Protein AF-A0A7W9YHG8-F1 (afdb_monomer_lite)

Secondary structure (DSSP, 8-state):
----TT-HHHHHHHHHHHHHHHS---EEEE-----PPP--GGG--HHHHHHHHIIIIIHHHHHHHHHHHHHHHSSS--EEEEEEEEGGGTS--TT-HHHHHHHHHHHHHHHHHHHHTGGGTEEEEEEEE-------TT--PPP--SSHHHHHHHHTTSSS-----------------------------------------------------------THHHHHHHHHHHHHHHHHHHHHHHHHHHHHHHHHHHHGGGSPTTHHHHHHHHGGGGHHHHHHHHHHHHHTT-HHHHHHHHHHHHHHHHHHGGGGSPPPPPSS--SEEEEEEE--TT-TTHHHHHHHHHHTT-SEEEEES--GGGTT---S-SEEEEETTEEEEESS-EEEEEE---SSSS--EEEEEEEETTEEEEEEEEE----STTTHHHHHHHHHHHHHHHHT--SS-EEEEEE-SS-TT-GGGGGGTT-EEHHHHTT------BSTTS--B--EEEEEESSEEEEEEEEE-TT-SSEEEEEEEE-

pLDDT: mean 81.73, std 22.52, range [28.8, 98.69]

Organism: NCBI:txid1472723

Foldseek 3Di:
DAFDLLDLVSLVVVLVVCCVVPVADAEAELAWADQADFDAPVPQDPVSLSVRCSTLASSLVSNLVSNLVRLQPGVVHEHEYEYEAACCCVVNDHRRVSNNVSRVNSVVVQVVSQVVRPVRRYHGYYDHDYDPDPDPPDDDDDDPPPPVVVVVVVVVVPVDDDDDDDDDDDDDDDDDDDDDDDDDDDDDDDDDDDDDDDDDDDDDDDDDDDDDDDDDDDDPPPVVVVVVVVVVVVVLVVQLVVLLVVLLVLLCCLVCLCVDDPPVSQVCLFCNLVVLVVLVVSLVVNVVSPPPSSNVSSVSSNVSSCVQCVLLAFAFDAQPDDFQAKEKEEAQDAPQPCLLVQLLVVVVVPHQKYKYFQQHDPNQPRPSVQDDKDDFDGIIMGHVFDWPDKDFFDLPPPGGFKMWTWGQGPVGIAIEIEGAAWASDPPGVVRLLSSLLSSLVVQVPDPDQKYKYKYQSNGAPSGPSVCSNPQKDWLCSQSSHHRQFWAQLVDGSGNRITIIIHNWRWSDWHWARGPRHRTTMTMTGTHD

Sequence (528 aa):
MSVDVAGPEAVRCLFAQVKDAYGRCDVLFGNAGAMPEPAPVHEVGDAVWRQAVDVNLSGAFWCAREAFALMREQDPQGGRIIDNGSVAAQVPRPHAVAYTATKHAVTGLTKALGLDGRRYGIACGQIDIGYRGGHPAGRRHPRPRARLRRRARRRHRRADGRAAPGRQHPLRHPDGHRHALPRAGPTPHRAGRSHRPLSQALHPGPMDTTTGPAAPDAPARARARRRGRRRAAPRRRRVAAALGAAALAAAAVLLGHRAVPEPLGTYLDTGLPWSGAPIAVLGALAVAVRSPAATCTALAAALTWAGVFGPAYLPAAGASAPPDLRVASVNLRAGNPDACAALRQLAEGGADVIAAQEVTGSAAPCATGLGQWAGAGTVGVWSRFPVTSSTPVDVGMGWTRALRVQIATPRGPVVVYTAHLASFRPGATARRNASLERLARAATAERAARVVVLGDLNTAATDRRMGAFAGFTDAREAAGGGLGFTWPSAAPVVRLDHVLARGLEPVGAGVAAVPGSDHRAATAAFAL

InterPro domains:
  IPR002347 Short-chain dehydrogenase/reductase SDR [PF00106] (2-131)
  IPR002347 Short-chain dehydrogenase/reductase SDR [PR00080] (23-34)
  IPR002347 Short-chain dehydrogenase/reductase SDR [PR00080] (79-87)
  IPR002347 Short-chain dehydrogenase/reductase SDR [PR00080] (99-118)
  IPR002347 Short-chain dehydrogenase/reductase SDR [PR00081] (23-34)
  IPR002347 Short-chain dehydrogenase/reductase SDR [PR00081] (73-89)
  IPR002347 Short-chain dehydrogenase/reductase SDR [PR00081] (99-118)
  IPR005135 Endonuclease/exonuclease/phosphatase [PF03372] (328-519)
  IPR020904 Short-chain dehydrogenase/reductase, conserved site [PS00061] (86-114)
  IPR036291 NAD(P)-binding domain superfamily [SSF51735] (2-132)
  IPR036691 Endonuclease/exonuclease/phosphatase superfamily [G3DSA:3.60.10.10] (324-528)
  IPR036691 Endonuclease/exonuclease/phosphatase superfamily [SSF56219] (324-527)

Radius of gyration: 36.76 Å; chains: 1; bounding box: 102×94×102 Å

Structure (mmCIF, N/CA/C/O backbone):
data_AF-A0A7W9YHG8-F1
#
_entry.id   AF-A0A7W9YHG8-F1
#
loop_
_atom_site.group_PDB
_atom_site.id
_atom_site.type_symbol
_atom_site.label_atom_id
_atom_site.label_alt_id
_atom_site.label_comp_id
_atom_site.label_asym_id
_atom_site.label_entity_id
_atom_site.label_seq_id
_atom_site.pdbx_PDB_ins_code
_atom_site.Cartn_x
_atom_site.Cartn_y
_atom_site.Cartn_z
_atom_site.occupancy
_atom_site.B_iso_or_equiv
_atom_site.auth_seq_id
_atom_site.auth_comp_id
_atom_site.auth_asym_id
_atom_site.auth_atom_id
_atom_site.pdbx_PDB_model_num
ATOM 1 N N . MET A 1 1 ? -6.681 -3.615 20.705 1.00 61.16 1 MET A N 1
ATOM 2 C CA . MET A 1 1 ? -5.474 -3.642 21.559 1.00 61.16 1 MET A CA 1
ATOM 3 C C . MET A 1 1 ? -4.378 -4.354 20.775 1.00 61.16 1 MET A C 1
ATOM 5 O O . MET A 1 1 ? -4.657 -5.414 20.229 1.00 61.16 1 MET A O 1
ATOM 9 N N . SER A 1 2 ? -3.199 -3.750 20.620 1.00 75.00 2 SER A N 1
ATOM 10 C CA . SER A 1 2 ? -2.032 -4.372 19.970 1.00 75.00 2 SER A CA 1
ATOM 11 C C . SER A 1 2 ? -0.995 -4.663 21.050 1.00 75.00 2 SER A C 1
ATOM 13 O O . SER A 1 2 ? -0.783 -3.810 21.907 1.00 75.00 2 SER A O 1
ATOM 15 N N . VAL A 1 3 ? -0.375 -5.842 21.026 1.00 86.38 3 VAL A N 1
ATOM 16 C CA . VAL A 1 3 ? 0.606 -6.272 22.031 1.00 86.38 3 VAL A CA 1
ATOM 17 C C . VAL A 1 3 ? 1.817 -6.888 21.339 1.00 86.38 3 VAL A C 1
ATOM 19 O O . VAL A 1 3 ? 1.662 -7.620 20.359 1.00 86.38 3 VAL A O 1
ATOM 22 N N . ASP A 1 4 ? 3.013 -6.606 21.851 1.00 91.44 4 ASP A N 1
ATOM 23 C CA . ASP A 1 4 ? 4.189 -7.414 21.546 1.00 91.44 4 ASP A CA 1
ATOM 24 C C . ASP A 1 4 ? 4.276 -8.555 22.560 1.00 91.44 4 ASP A C 1
ATOM 26 O O . ASP A 1 4 ? 4.524 -8.337 23.747 1.00 91.44 4 ASP A O 1
ATOM 30 N N . VAL A 1 5 ? 4.047 -9.780 22.092 1.00 94.44 5 VAL A N 1
ATOM 31 C CA . VAL A 1 5 ? 4.094 -10.964 22.951 1.00 94.44 5 VAL A CA 1
ATOM 32 C C . VAL A 1 5 ? 5.516 -11.340 23.357 1.00 94.44 5 VAL A C 1
ATOM 34 O O . VAL A 1 5 ? 5.656 -12.164 24.245 1.00 94.44 5 VAL A O 1
ATOM 37 N N . ALA A 1 6 ? 6.561 -10.757 22.757 1.00 93.31 6 ALA A N 1
ATOM 38 C CA . ALA A 1 6 ? 7.937 -10.949 23.212 1.00 93.31 6 ALA A CA 1
ATOM 39 C C . ALA A 1 6 ? 8.221 -10.227 24.551 1.00 93.31 6 ALA A C 1
ATOM 41 O O . ALA A 1 6 ? 9.231 -10.501 25.197 1.00 93.31 6 ALA A O 1
ATOM 42 N N . GLY A 1 7 ? 7.330 -9.326 24.989 1.00 92.50 7 GLY A N 1
ATOM 43 C CA . GLY A 1 7 ? 7.441 -8.591 26.247 1.00 92.50 7 GLY A CA 1
ATOM 44 C C . GLY A 1 7 ? 6.465 -9.099 27.320 1.00 92.50 7 GLY A C 1
ATOM 45 O O . GLY A 1 7 ? 5.258 -8.889 27.180 1.00 92.50 7 GLY A O 1
ATOM 46 N N . PRO A 1 8 ? 6.929 -9.676 28.447 1.00 92.38 8 PRO A N 1
ATOM 47 C CA . PRO A 1 8 ? 6.034 -10.185 29.491 1.00 92.38 8 PRO A CA 1
ATOM 48 C C . PRO A 1 8 ? 5.174 -9.092 30.147 1.00 92.38 8 PRO A C 1
ATOM 50 O O . PRO A 1 8 ? 4.029 -9.361 30.505 1.00 92.38 8 PRO A O 1
ATOM 53 N N . GLU A 1 9 ? 5.688 -7.863 30.278 1.00 92.69 9 GLU A N 1
ATOM 54 C CA . GLU A 1 9 ? 4.908 -6.730 30.802 1.00 92.69 9 GLU A CA 1
ATOM 55 C C . GLU A 1 9 ? 3.790 -6.311 29.852 1.00 92.69 9 GLU A C 1
ATOM 57 O O . GLU A 1 9 ? 2.664 -6.078 30.282 1.00 92.69 9 GLU A O 1
ATOM 62 N N . ALA A 1 10 ? 4.068 -6.276 28.546 1.00 89.81 10 ALA A N 1
ATOM 63 C CA . ALA A 1 10 ? 3.064 -5.931 27.548 1.00 89.81 10 ALA A CA 1
ATOM 64 C C . ALA A 1 10 ? 1.907 -6.944 27.562 1.00 89.81 10 ALA A C 1
ATOM 66 O O . ALA A 1 10 ? 0.739 -6.558 27.484 1.00 89.81 10 ALA A O 1
ATOM 67 N N . VAL A 1 11 ? 2.222 -8.232 27.738 1.00 97.12 11 VAL A N 1
ATOM 68 C CA . VAL A 1 11 ? 1.220 -9.290 27.909 1.00 97.12 11 VAL A CA 1
ATOM 69 C C . VAL A 1 11 ? 0.418 -9.096 29.198 1.00 97.12 11 VAL A C 1
ATOM 71 O O . VAL A 1 11 ? -0.809 -9.149 29.146 1.00 97.12 11 VAL A O 1
ATOM 74 N N . ARG A 1 12 ? 1.063 -8.804 30.335 1.00 96.62 12 ARG A N 1
ATOM 75 C CA . ARG A 1 12 ? 0.350 -8.494 31.588 1.00 96.62 12 ARG A CA 1
ATOM 76 C C . ARG A 1 12 ? -0.623 -7.328 31.426 1.00 96.62 12 ARG A C 1
ATOM 78 O O . ARG A 1 12 ? -1.790 -7.455 31.790 1.00 96.62 12 ARG A O 1
ATOM 85 N N . CYS A 1 13 ? -0.175 -6.224 30.827 1.00 95.00 13 CYS A N 1
ATOM 86 C CA . CYS A 1 13 ? -1.026 -5.064 30.566 1.00 95.00 13 CYS A CA 1
ATOM 87 C C . CYS A 1 13 ? -2.212 -5.406 29.656 1.00 95.00 13 CYS A C 1
ATOM 89 O O . CYS A 1 13 ? -3.321 -4.943 29.914 1.00 95.00 13 CYS A O 1
ATOM 91 N N . LEU A 1 14 ? -2.015 -6.238 28.626 1.00 96.12 14 LEU A N 1
ATOM 92 C CA . LEU A 1 14 ? -3.112 -6.694 27.769 1.00 96.12 14 LEU A CA 1
ATOM 93 C C . LEU A 1 14 ? -4.173 -7.453 28.573 1.00 96.12 14 LEU A C 1
ATOM 95 O O . LEU A 1 14 ? -5.360 -7.184 28.420 1.00 96.12 14 LEU A O 1
ATOM 99 N N . PHE A 1 15 ? -3.771 -8.407 29.412 1.00 96.62 15 PHE A N 1
ATOM 100 C CA . PHE A 1 15 ? -4.732 -9.215 30.164 1.00 96.62 15 PHE A CA 1
ATOM 101 C C . PHE A 1 15 ? -5.406 -8.442 31.300 1.00 96.62 15 PHE A C 1
ATOM 103 O O . PHE A 1 15 ? -6.575 -8.703 31.581 1.00 96.62 15 PHE A O 1
ATOM 110 N N . ALA A 1 16 ? -4.735 -7.439 31.876 1.00 94.12 16 ALA A N 1
ATOM 111 C CA . ALA A 1 16 ? -5.384 -6.461 32.747 1.00 94.12 16 ALA A CA 1
ATOM 112 C C . ALA A 1 16 ? -6.499 -5.713 31.994 1.00 94.12 16 ALA A C 1
ATOM 114 O O . ALA A 1 16 ? -7.640 -5.716 32.437 1.00 94.12 16 ALA A O 1
ATOM 115 N N . GLN A 1 17 ? -6.218 -5.201 30.790 1.00 94.50 17 GLN A N 1
ATOM 116 C CA . GLN A 1 17 ? -7.232 -4.538 29.958 1.00 94.50 17 GLN A CA 1
ATOM 117 C C . GLN A 1 17 ? -8.380 -5.473 29.553 1.00 94.50 17 GLN A C 1
ATOM 119 O O . GLN A 1 17 ? -9.526 -5.039 29.490 1.00 94.50 17 GLN A O 1
ATOM 124 N N . VAL A 1 18 ? -8.099 -6.751 29.274 1.00 94.50 18 VAL A N 1
ATOM 125 C CA . VAL A 1 18 ? -9.139 -7.757 28.991 1.00 94.50 18 VAL A CA 1
ATOM 126 C C . VAL A 1 18 ? -10.031 -7.964 30.213 1.00 94.50 18 VAL A C 1
ATOM 128 O O . VAL A 1 18 ? -11.253 -7.995 30.072 1.00 94.50 18 VAL A O 1
ATOM 131 N N . LYS A 1 19 ? -9.441 -8.072 31.407 1.00 94.19 19 LYS A N 1
ATOM 132 C CA . LYS A 1 19 ? -10.189 -8.182 32.662 1.00 94.19 19 LYS A CA 1
ATOM 133 C C . LYS A 1 19 ? -11.045 -6.939 32.906 1.00 94.19 19 LYS A C 1
ATOM 135 O O . LYS A 1 19 ? -12.220 -7.088 33.211 1.00 94.19 19 LYS A O 1
ATOM 140 N N . ASP A 1 20 ? -10.499 -5.746 32.704 1.00 93.44 20 ASP A N 1
ATOM 141 C CA . ASP A 1 20 ? -11.225 -4.492 32.926 1.00 93.44 20 ASP A CA 1
ATOM 142 C C . ASP A 1 20 ? -12.369 -4.303 31.919 1.00 93.44 20 ASP A C 1
ATOM 144 O O . ASP A 1 20 ? -13.462 -3.878 32.283 1.00 93.44 20 ASP A O 1
ATOM 148 N N . ALA A 1 21 ? -12.138 -4.639 30.646 1.00 94.31 21 ALA A N 1
ATOM 149 C CA . ALA A 1 21 ? -13.115 -4.433 29.580 1.00 94.31 21 ALA A CA 1
ATOM 150 C C . ALA A 1 21 ? -14.209 -5.511 29.533 1.00 94.31 21 ALA A C 1
ATOM 152 O O . ALA A 1 21 ? -15.339 -5.216 29.145 1.00 94.31 21 ALA A O 1
ATOM 153 N N . TYR A 1 22 ? -13.875 -6.759 29.875 1.00 95.12 22 TYR A N 1
ATOM 154 C CA . TYR A 1 22 ? -14.759 -7.910 29.657 1.00 95.12 22 TYR A CA 1
ATOM 155 C C . TYR A 1 22 ? -15.031 -8.741 30.915 1.00 95.12 22 TYR A C 1
ATOM 157 O O . TYR A 1 22 ? -15.905 -9.604 30.891 1.00 95.12 22 TYR A O 1
ATOM 165 N N . GLY A 1 23 ? -14.278 -8.545 31.998 1.00 94.44 23 GLY A N 1
ATOM 166 C CA . GLY A 1 23 ? -14.410 -9.292 33.254 1.00 94.44 23 GLY A CA 1
ATOM 167 C C . GLY A 1 23 ? -13.934 -10.750 33.212 1.00 94.44 23 GLY A C 1
ATOM 168 O O . GLY A 1 23 ? -13.783 -11.364 34.266 1.00 94.44 23 GLY A O 1
ATOM 169 N N . ARG A 1 24 ? -13.688 -11.323 32.025 1.00 96.31 24 ARG A N 1
ATOM 170 C CA . ARG A 1 24 ? -13.388 -12.754 31.826 1.00 96.31 24 ARG A CA 1
ATOM 171 C C . ARG A 1 24 ? -12.553 -13.018 30.571 1.00 96.31 24 ARG A C 1
ATOM 173 O O . ARG A 1 24 ? -12.459 -12.170 29.685 1.00 96.31 24 ARG A O 1
ATOM 180 N N . CYS A 1 25 ? -12.004 -14.229 30.459 1.00 97.56 25 CYS A N 1
ATOM 181 C CA . CYS A 1 25 ? -11.350 -14.735 29.253 1.00 97.56 25 CYS A CA 1
ATOM 182 C C . CYS A 1 25 ? -11.795 -16.177 28.967 1.00 97.56 25 CYS A C 1
ATOM 184 O O . CYS A 1 25 ? -11.303 -17.120 29.573 1.00 97.56 25 CYS A O 1
ATOM 186 N N . ASP A 1 26 ? -12.706 -16.375 28.014 1.00 97.75 26 ASP A N 1
ATOM 187 C CA . ASP A 1 26 ? -13.216 -17.721 27.704 1.00 97.75 26 ASP A CA 1
ATOM 188 C C . ASP A 1 26 ? -12.293 -18.529 26.794 1.00 97.75 26 ASP A C 1
ATOM 190 O O . ASP A 1 26 ? -12.195 -19.755 26.911 1.00 97.75 26 ASP A O 1
ATOM 194 N N . VAL A 1 27 ? -11.620 -17.848 25.865 1.00 98.12 27 VAL A N 1
ATOM 195 C CA . VAL A 1 27 ? -10.760 -18.475 24.862 1.00 98.12 27 VAL A CA 1
ATOM 196 C C . VAL A 1 27 ? -9.505 -17.640 24.642 1.00 98.12 27 VAL A C 1
ATOM 198 O O . VAL A 1 27 ? -9.587 -16.461 24.304 1.00 98.12 27 VAL A O 1
ATOM 201 N N . LEU A 1 28 ? -8.345 -18.286 24.741 1.00 98.25 28 LEU A N 1
ATOM 202 C CA . LEU A 1 28 ? -7.074 -17.776 24.242 1.00 98.25 28 LEU A CA 1
ATOM 203 C C . LEU A 1 28 ? -6.669 -18.569 23.000 1.00 98.25 28 LEU A C 1
ATOM 205 O O . LEU A 1 28 ? -6.550 -19.791 23.051 1.00 98.25 28 LEU A O 1
ATOM 209 N N . PHE A 1 29 ? -6.370 -17.867 21.909 1.00 97.12 29 PHE A N 1
ATOM 210 C CA . PHE A 1 29 ? -5.672 -18.447 20.766 1.00 97.12 29 PHE A CA 1
ATOM 211 C C . PHE A 1 29 ? -4.238 -17.908 20.700 1.00 97.12 29 PHE A C 1
ATOM 213 O O . PHE A 1 29 ? -4.011 -16.771 20.281 1.00 97.12 29 PHE A O 1
ATOM 220 N N . GLY A 1 30 ? -3.269 -18.726 21.117 1.00 94.62 30 GLY A N 1
ATOM 221 C CA . GLY A 1 30 ? -1.832 -18.450 21.078 1.00 94.62 30 GLY A CA 1
ATOM 222 C C . GLY A 1 30 ? -1.294 -18.487 19.648 1.00 94.62 30 GLY A C 1
ATOM 223 O O . GLY A 1 30 ? -0.583 -19.412 19.262 1.00 94.62 30 GLY A O 1
ATOM 224 N N . ASN A 1 31 ? -1.691 -17.507 18.834 1.00 92.19 31 ASN A N 1
ATOM 225 C CA . ASN A 1 31 ? -1.428 -17.493 17.394 1.00 92.19 31 ASN A CA 1
ATOM 226 C C . ASN A 1 31 ? -0.047 -16.951 17.010 1.00 92.19 31 ASN A C 1
ATOM 228 O O . ASN A 1 31 ? 0.477 -17.321 15.956 1.00 92.19 31 ASN A O 1
ATOM 232 N N . ALA A 1 32 ? 0.505 -16.047 17.822 1.00 91.44 32 ALA A N 1
ATOM 233 C CA . ALA A 1 32 ? 1.735 -15.334 17.506 1.00 91.44 32 ALA A CA 1
ATOM 234 C C . ALA A 1 32 ? 2.883 -16.302 17.178 1.00 91.44 32 ALA A C 1
ATOM 236 O O . ALA A 1 32 ? 3.055 -17.343 17.813 1.00 91.44 32 ALA A O 1
ATOM 237 N N . GLY A 1 33 ? 3.657 -15.969 16.146 1.00 90.38 33 GLY A N 1
ATOM 238 C CA . GLY A 1 33 ? 4.785 -16.789 15.745 1.00 90.38 33 GLY A CA 1
ATOM 239 C C . GLY A 1 33 ? 5.704 -16.107 14.739 1.00 90.38 33 GLY A C 1
ATOM 240 O O . GLY A 1 33 ? 5.245 -15.435 13.819 1.00 90.38 33 GLY A O 1
ATOM 241 N N . ALA A 1 34 ? 7.002 -16.329 14.901 1.00 88.50 34 ALA A N 1
ATOM 242 C CA . ALA A 1 34 ? 8.064 -15.947 13.990 1.00 88.50 34 ALA A CA 1
ATOM 243 C C . ALA A 1 34 ? 8.604 -17.186 13.258 1.00 88.50 34 ALA A C 1
ATOM 245 O O . ALA A 1 34 ? 8.834 -18.242 13.855 1.00 88.50 34 ALA A O 1
ATOM 246 N N . MET A 1 35 ? 8.839 -17.046 11.953 1.00 87.38 35 MET A N 1
ATOM 247 C CA . MET A 1 35 ? 9.565 -18.022 11.141 1.00 87.38 35 MET A CA 1
ATOM 248 C C . MET A 1 35 ? 10.882 -17.375 10.697 1.00 87.38 35 MET A C 1
ATOM 250 O O . MET A 1 35 ? 10.868 -16.611 9.733 1.00 87.38 35 MET A O 1
ATOM 254 N N . PRO A 1 36 ? 11.997 -17.658 11.388 1.00 87.38 36 PRO A N 1
ATOM 255 C CA . PRO A 1 36 ? 13.321 -17.225 10.964 1.00 87.38 36 PRO A CA 1
ATOM 256 C C . PRO A 1 36 ? 13.675 -17.622 9.532 1.00 87.38 36 PRO A C 1
ATOM 258 O O . PRO A 1 36 ? 13.183 -18.638 9.024 1.00 87.38 36 PRO A O 1
ATOM 261 N N . GLU A 1 37 ? 14.584 -16.862 8.920 1.00 84.50 37 GLU A N 1
ATOM 262 C CA . GLU A 1 37 ? 15.196 -17.256 7.653 1.00 84.50 37 GLU A CA 1
ATOM 263 C C . GLU A 1 37 ? 15.895 -18.620 7.789 1.00 84.50 37 GLU A C 1
ATOM 265 O O . GLU A 1 37 ? 16.520 -18.895 8.820 1.00 84.50 37 GLU A O 1
ATOM 270 N N . PRO A 1 38 ? 15.780 -19.509 6.784 1.00 88.69 38 PRO A N 1
ATOM 271 C CA . PRO A 1 38 ? 16.443 -20.799 6.847 1.00 88.69 38 PRO A CA 1
ATOM 272 C C . PRO A 1 38 ? 17.968 -20.652 6.810 1.00 88.69 38 PRO A C 1
ATOM 274 O O . PRO A 1 38 ? 18.505 -20.125 5.840 1.00 88.69 38 PRO A O 1
ATOM 277 N N . ALA A 1 39 ? 18.662 -21.194 7.810 1.00 89.06 39 ALA A N 1
ATOM 278 C CA . ALA A 1 39 ? 20.123 -21.225 7.858 1.00 89.06 39 ALA A CA 1
ATOM 279 C C . ALA A 1 39 ? 20.653 -22.578 8.372 1.00 89.06 39 ALA A C 1
ATOM 281 O O . ALA A 1 39 ? 19.999 -23.231 9.198 1.00 89.06 39 ALA A O 1
ATOM 282 N N . PRO A 1 40 ? 21.821 -23.055 7.892 1.00 94.06 40 PRO A N 1
ATOM 283 C CA . PRO A 1 40 ? 22.568 -24.128 8.546 1.00 94.06 40 PRO A CA 1
ATOM 284 C C . PRO A 1 40 ? 22.755 -23.851 10.040 1.00 94.06 40 PRO A C 1
ATOM 286 O O . PRO A 1 40 ? 22.902 -22.706 10.448 1.00 94.06 40 PRO A O 1
ATOM 289 N N . VAL A 1 41 ? 22.790 -24.901 10.867 1.00 95.81 41 VAL A N 1
ATOM 290 C CA . VAL A 1 41 ? 22.810 -24.755 12.337 1.00 95.81 41 VAL A CA 1
ATOM 291 C C . VAL A 1 41 ? 23.942 -23.861 12.860 1.00 95.81 41 VAL A C 1
ATOM 293 O O . VAL A 1 41 ? 23.731 -23.136 13.822 1.00 95.81 41 VAL A O 1
ATOM 296 N N . HIS A 1 42 ? 25.110 -23.875 12.213 1.00 95.25 42 HIS A N 1
ATOM 297 C CA . HIS A 1 42 ? 26.286 -23.095 12.614 1.00 95.25 42 HIS A CA 1
ATOM 298 C C . HIS A 1 42 ? 26.273 -21.641 12.111 1.00 95.25 42 HIS A C 1
ATOM 300 O O . HIS A 1 42 ? 27.150 -20.869 12.478 1.00 95.25 42 HIS A O 1
ATOM 306 N N . GLU A 1 43 ? 25.293 -21.269 11.285 1.00 96.00 43 GLU A N 1
ATOM 307 C CA . GLU A 1 43 ? 25.106 -19.910 10.757 1.00 96.00 43 GLU A CA 1
ATOM 308 C C . GLU A 1 43 ? 23.915 -19.194 11.418 1.00 96.00 43 GLU A C 1
ATOM 310 O O . GLU A 1 43 ? 23.641 -18.029 11.131 1.00 96.00 43 GLU A O 1
ATOM 315 N N . VAL A 1 44 ? 23.183 -19.869 12.313 1.00 93.94 44 VAL A N 1
ATOM 316 C CA . VAL A 1 44 ? 22.072 -19.252 13.046 1.00 93.94 44 VAL A CA 1
ATOM 317 C C . VAL A 1 44 ? 22.634 -18.300 14.095 1.00 93.94 44 VAL A C 1
ATOM 319 O O . VAL A 1 44 ? 23.144 -18.733 15.124 1.00 93.94 44 VAL A O 1
ATOM 322 N N . GLY A 1 45 ? 22.508 -16.999 13.844 1.00 93.88 45 GLY A N 1
ATOM 323 C CA . GLY A 1 45 ? 22.915 -15.976 14.802 1.00 93.88 45 GLY A CA 1
ATOM 324 C C . GLY A 1 45 ? 22.047 -15.955 16.065 1.00 93.88 45 GLY A C 1
ATOM 325 O O . GLY A 1 45 ? 20.838 -16.203 16.019 1.00 93.88 45 GLY A O 1
ATOM 326 N N . ASP A 1 46 ? 22.651 -15.564 17.186 1.00 95.44 46 ASP A N 1
ATOM 327 C CA . ASP A 1 46 ? 22.001 -15.470 18.499 1.00 95.44 46 ASP A CA 1
ATOM 328 C C . ASP A 1 46 ? 20.697 -14.667 18.479 1.00 95.44 46 ASP A C 1
ATOM 330 O O . ASP A 1 46 ? 19.712 -15.063 19.098 1.00 95.44 46 ASP A O 1
ATOM 334 N N . ALA A 1 47 ? 20.674 -13.538 17.765 1.00 92.38 47 ALA A N 1
ATOM 335 C CA . ALA A 1 47 ? 19.496 -12.677 17.678 1.00 92.38 47 ALA A CA 1
ATOM 336 C C . ALA A 1 47 ? 18.317 -13.389 16.997 1.00 92.38 47 ALA A C 1
ATOM 338 O O . ALA A 1 47 ? 17.183 -13.292 17.458 1.00 92.38 47 ALA A O 1
ATOM 339 N N . VAL A 1 48 ? 18.598 -14.160 15.944 1.00 90.25 48 VAL A N 1
ATOM 340 C CA . VAL A 1 48 ? 17.597 -14.939 15.206 1.00 90.25 48 VAL A CA 1
ATOM 341 C C . VAL A 1 48 ? 17.041 -16.062 16.079 1.00 90.25 48 VAL A C 1
ATOM 343 O O . VAL A 1 48 ? 15.831 -16.301 16.105 1.00 90.25 48 VAL A O 1
ATOM 346 N N . TRP A 1 49 ? 17.918 -16.737 16.826 1.00 95.69 49 TRP A N 1
ATOM 347 C CA . TRP A 1 49 ? 17.514 -17.747 17.799 1.00 95.69 49 TRP A CA 1
ATOM 348 C C . TRP A 1 49 ? 16.622 -17.151 18.895 1.00 95.69 49 TRP A C 1
ATOM 350 O O . TRP A 1 49 ? 15.517 -17.649 19.114 1.00 95.69 49 TRP A O 1
ATOM 360 N N . ARG A 1 50 ? 17.073 -16.068 19.546 1.00 95.75 50 ARG A N 1
ATOM 361 C CA . ARG A 1 50 ? 16.335 -15.393 20.626 1.00 95.75 50 ARG A CA 1
ATOM 362 C C . ARG A 1 50 ? 14.975 -14.914 20.148 1.00 95.75 50 ARG A C 1
ATOM 364 O O . ARG A 1 50 ? 13.980 -15.289 20.747 1.00 95.75 50 ARG A O 1
ATOM 371 N N . GLN A 1 51 ? 14.903 -14.242 19.000 1.00 93.44 51 GLN A N 1
ATOM 372 C CA . GLN A 1 51 ? 13.629 -13.806 18.425 1.00 93.44 51 GLN A CA 1
ATOM 373 C C . GLN A 1 51 ? 12.649 -14.973 18.227 1.00 93.44 51 GLN A C 1
ATOM 375 O O . GLN A 1 51 ? 11.462 -14.851 18.534 1.00 93.44 51 GLN A O 1
ATOM 380 N N . ALA A 1 52 ? 13.124 -16.118 17.721 1.00 95.62 52 ALA A N 1
ATOM 381 C CA . ALA A 1 52 ? 12.276 -17.294 17.558 1.00 95.62 52 ALA A CA 1
ATOM 382 C C . ALA A 1 52 ? 11.758 -17.808 18.906 1.00 95.62 52 ALA A C 1
ATOM 384 O O . ALA A 1 52 ? 10.580 -18.141 19.007 1.00 95.62 52 ALA A O 1
ATOM 385 N N . VAL A 1 53 ? 12.620 -17.876 19.924 1.00 97.69 53 VAL A N 1
ATOM 386 C CA . VAL A 1 53 ? 12.258 -18.317 21.280 1.00 97.69 53 VAL A CA 1
ATOM 387 C C . VAL A 1 53 ? 11.273 -17.346 21.927 1.00 97.69 53 VAL A C 1
ATOM 389 O O . VAL A 1 53 ? 10.209 -17.776 22.372 1.00 97.69 53 VAL A O 1
ATOM 392 N N . ASP A 1 54 ? 11.585 -16.055 21.911 1.00 96.88 54 ASP A N 1
ATOM 393 C CA . ASP A 1 54 ? 10.811 -15.008 22.572 1.00 96.88 54 ASP A CA 1
ATOM 394 C C . ASP A 1 54 ? 9.398 -14.914 21.997 1.00 96.88 54 ASP A C 1
ATOM 396 O O . ASP A 1 54 ? 8.427 -14.856 22.749 1.00 96.88 54 ASP A O 1
ATOM 400 N N . VAL A 1 55 ? 9.252 -15.000 20.671 1.00 95.69 55 VAL A N 1
ATOM 401 C CA . VAL A 1 55 ? 7.935 -14.931 20.025 1.00 95.69 55 VAL A CA 1
ATOM 402 C C . VAL A 1 55 ? 7.194 -16.270 20.080 1.00 95.69 55 VAL A C 1
ATOM 404 O O . VAL A 1 55 ? 6.033 -16.308 20.483 1.00 95.69 55 VAL A O 1
ATOM 407 N N . ASN A 1 56 ? 7.817 -17.377 19.650 1.00 96.94 56 ASN A N 1
ATOM 408 C CA . ASN A 1 56 ? 7.095 -18.646 19.470 1.00 96.94 56 ASN A CA 1
ATOM 409 C C . ASN A 1 56 ? 6.816 -19.381 20.778 1.00 96.94 56 ASN A C 1
ATOM 411 O O . ASN A 1 56 ? 5.842 -20.130 20.835 1.00 96.94 56 ASN A O 1
ATOM 415 N N . LEU A 1 57 ? 7.705 -19.257 21.765 1.00 97.38 57 LEU A N 1
ATOM 416 C CA . LEU A 1 57 ? 7.651 -20.038 22.996 1.00 97.38 57 LEU A CA 1
ATOM 417 C C . LEU A 1 57 ? 7.333 -19.151 24.194 1.00 97.38 57 LEU A C 1
ATOM 419 O O . LEU A 1 57 ? 6.306 -19.360 24.837 1.00 97.38 57 LEU A O 1
ATOM 423 N N . SER A 1 58 ? 8.183 -18.163 24.481 1.00 98.06 58 SER A N 1
ATOM 424 C CA . SER A 1 58 ? 8.015 -17.314 25.661 1.00 98.06 58 SER A CA 1
ATOM 425 C C . SER A 1 58 ? 6.712 -16.516 25.581 1.00 98.06 58 SER A C 1
ATOM 427 O O . SER A 1 58 ? 5.932 -16.532 26.531 1.00 98.06 58 SER A O 1
ATOM 429 N N . GLY A 1 59 ? 6.404 -15.937 24.416 1.00 97.81 59 GLY A N 1
ATOM 430 C CA . GLY A 1 59 ? 5.142 -15.245 24.160 1.00 97.81 59 GLY A CA 1
ATOM 431 C C . GLY A 1 59 ? 3.910 -16.124 24.346 1.00 97.81 59 GLY A C 1
ATOM 432 O O . GLY A 1 59 ? 2.968 -15.728 25.033 1.00 97.81 59 GLY A O 1
ATOM 433 N N . ALA A 1 60 ? 3.933 -17.350 23.813 1.00 97.69 60 ALA A N 1
ATOM 434 C CA . ALA A 1 60 ? 2.856 -18.316 24.025 1.00 97.69 60 ALA A CA 1
ATOM 435 C C . ALA A 1 60 ? 2.681 -18.641 25.519 1.00 97.69 60 ALA A C 1
ATOM 437 O O . ALA A 1 60 ? 1.560 -18.624 26.028 1.00 97.69 60 ALA A O 1
ATOM 438 N N . PHE A 1 61 ? 3.786 -18.859 26.238 1.00 98.44 61 PHE A N 1
ATOM 439 C CA . PHE A 1 61 ? 3.770 -19.114 27.676 1.00 98.44 61 PHE A CA 1
ATOM 440 C C . PHE A 1 61 ? 3.206 -17.939 28.478 1.00 98.44 61 PHE A C 1
ATOM 442 O O . PHE A 1 61 ? 2.333 -18.153 29.317 1.00 98.44 61 PHE A O 1
ATOM 449 N N . TRP A 1 62 ? 3.662 -16.705 28.243 1.00 98.56 62 TRP A N 1
ATOM 450 C CA . TRP A 1 62 ? 3.176 -15.550 28.999 1.00 98.56 62 TRP A CA 1
ATOM 451 C C . TRP A 1 62 ? 1.692 -15.308 28.745 1.00 98.56 62 TRP A C 1
ATOM 453 O O . TRP A 1 62 ? 0.948 -15.116 29.703 1.00 98.56 62 TRP A O 1
ATOM 463 N N . CYS A 1 63 ? 1.231 -15.389 27.491 1.00 98.44 63 CYS A N 1
ATOM 464 C CA . CYS A 1 63 ? -0.195 -15.260 27.196 1.00 98.44 63 CYS A CA 1
ATOM 465 C C . CYS A 1 63 ? -1.008 -16.361 27.880 1.00 98.44 63 CYS A C 1
ATOM 467 O O . CYS A 1 63 ? -2.032 -16.070 28.496 1.00 98.44 63 CYS A O 1
ATOM 469 N N . ALA A 1 64 ? -0.546 -17.613 27.809 1.00 98.44 64 ALA A N 1
ATOM 470 C CA . ALA A 1 64 ? -1.211 -18.725 28.469 1.00 98.44 64 ALA A CA 1
ATOM 471 C C . ALA A 1 64 ? -1.254 -18.545 29.988 1.00 98.44 64 ALA A C 1
ATOM 473 O O . ALA A 1 64 ? -2.297 -18.787 30.580 1.00 98.44 64 ALA A O 1
ATOM 474 N N . ARG A 1 65 ? -0.169 -18.074 30.614 1.00 98.50 65 ARG A N 1
ATOM 475 C CA . ARG A 1 65 ? -0.105 -17.819 32.059 1.00 98.50 65 ARG A CA 1
ATOM 476 C C . ARG A 1 65 ? -1.169 -16.818 32.503 1.00 98.50 65 ARG A C 1
ATOM 478 O O . ARG A 1 65 ? -1.908 -17.108 33.440 1.00 98.50 65 ARG A O 1
ATOM 485 N N . GLU A 1 66 ? -1.256 -15.668 31.835 1.00 98.50 66 GLU A N 1
ATOM 486 C CA . GLU A 1 66 ? -2.221 -14.626 32.205 1.00 98.50 66 GLU A CA 1
ATOM 487 C C . GLU A 1 66 ? -3.668 -15.060 31.909 1.00 98.50 66 GLU A C 1
ATOM 489 O O . GLU A 1 66 ? -4.546 -14.906 32.758 1.00 98.50 66 GLU A O 1
ATOM 494 N N . ALA A 1 67 ? -3.919 -15.686 30.752 1.00 98.44 67 ALA A N 1
ATOM 495 C CA . ALA A 1 67 ? -5.239 -16.230 30.427 1.00 98.44 67 ALA A CA 1
ATOM 496 C C . ALA A 1 67 ? -5.682 -17.286 31.440 1.00 98.44 67 ALA A C 1
ATOM 498 O O . ALA A 1 67 ? -6.816 -17.262 31.906 1.00 98.44 67 ALA A O 1
ATOM 499 N N . PHE A 1 68 ? -4.783 -18.199 31.806 1.00 98.56 68 PHE A N 1
ATOM 500 C CA . PHE A 1 68 ? -5.060 -19.262 32.760 1.00 98.56 68 PHE A CA 1
ATOM 501 C C . PHE A 1 68 ? -5.384 -18.697 34.145 1.00 98.56 68 PHE A C 1
ATOM 503 O O . PHE A 1 68 ? -6.301 -19.192 34.798 1.00 98.56 68 PHE A O 1
ATOM 510 N N . ALA A 1 69 ? -4.674 -17.652 34.587 1.00 98.12 69 ALA A N 1
ATOM 511 C CA . ALA A 1 69 ? -4.971 -16.970 35.845 1.00 98.12 69 ALA A CA 1
ATOM 512 C C . ALA A 1 69 ? -6.400 -16.399 35.850 1.00 98.12 69 ALA A C 1
ATOM 514 O O . ALA A 1 69 ? -7.158 -16.687 36.776 1.00 98.12 69 ALA A O 1
ATOM 515 N N . LEU A 1 70 ? -6.803 -15.698 34.781 1.00 98.06 70 LEU A N 1
ATOM 516 C CA . LEU A 1 70 ? -8.174 -15.191 34.640 1.00 98.06 70 LEU A CA 1
ATOM 517 C C . LEU A 1 70 ? -9.207 -16.320 34.573 1.00 98.06 70 LEU A C 1
ATOM 519 O O . LEU A 1 70 ? -10.176 -16.301 35.322 1.00 98.06 70 LEU A O 1
ATOM 523 N N . MET A 1 71 ? -8.979 -17.329 33.730 1.00 98.56 71 MET A N 1
ATOM 524 C CA . MET A 1 71 ? -9.875 -18.480 33.556 1.00 98.56 71 MET A CA 1
ATOM 525 C C . MET A 1 71 ? -10.102 -19.259 34.857 1.00 98.56 71 MET A C 1
ATOM 527 O O . MET A 1 71 ? -11.176 -19.820 35.073 1.00 98.56 71 MET A O 1
ATOM 531 N N . ARG A 1 72 ? -9.087 -19.311 35.724 1.00 98.12 72 ARG A N 1
ATOM 532 C CA . ARG A 1 72 ? -9.165 -19.941 37.044 1.00 98.12 72 ARG A CA 1
ATOM 533 C C . ARG A 1 72 ? -9.997 -19.118 38.030 1.00 98.12 72 ARG A C 1
ATOM 535 O O . ARG A 1 72 ? -10.631 -19.701 38.902 1.00 98.12 72 ARG A O 1
ATOM 542 N N . GLU A 1 73 ? -9.945 -17.795 37.943 1.00 97.25 73 GLU A N 1
ATOM 543 C CA . GLU A 1 73 ? -10.557 -16.882 38.921 1.00 97.25 73 GLU A CA 1
ATOM 544 C C . GLU A 1 73 ? -11.958 -16.400 38.524 1.00 97.25 73 GLU A C 1
ATOM 546 O O . GLU A 1 73 ? -12.716 -15.974 39.390 1.00 97.25 73 GLU A O 1
ATOM 551 N N . GLN A 1 74 ? -12.306 -16.456 37.238 1.00 96.69 74 GLN A N 1
ATOM 552 C CA . GLN A 1 74 ? -13.603 -16.008 36.727 1.00 96.69 74 GLN A CA 1
ATOM 553 C C . GLN A 1 74 ? -14.772 -16.917 37.148 1.00 96.69 74 GLN A C 1
ATOM 555 O O . GLN A 1 74 ? -14.582 -18.092 37.462 1.00 96.69 74 GLN A O 1
ATOM 560 N N . ASP A 1 75 ? -15.993 -16.378 37.064 1.00 95.06 75 ASP A N 1
ATOM 561 C CA . ASP A 1 75 ? -17.251 -17.096 37.294 1.00 95.06 75 ASP A CA 1
ATOM 562 C C . ASP A 1 75 ? -18.138 -17.085 36.022 1.00 95.06 75 ASP A C 1
ATOM 564 O O . ASP A 1 75 ? -18.425 -16.016 35.468 1.00 95.06 75 ASP A O 1
ATOM 568 N N . PRO A 1 76 ? -18.551 -18.249 35.482 1.00 95.38 76 PRO A N 1
ATOM 569 C CA . PRO A 1 76 ? -18.099 -19.595 35.843 1.00 95.38 76 PRO A CA 1
ATOM 570 C C . PRO A 1 76 ? -16.618 -19.838 35.524 1.00 95.38 76 PRO A C 1
ATOM 572 O O . PRO A 1 76 ? -16.106 -19.369 34.500 1.00 95.38 76 PRO A O 1
ATOM 575 N N . GLN A 1 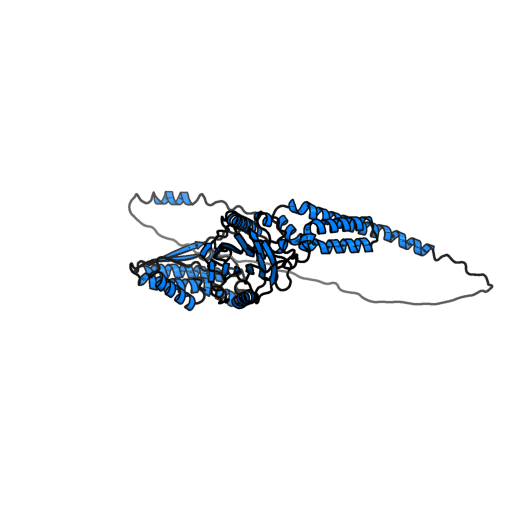77 ? -15.972 -20.637 36.378 1.00 98.00 77 GLN A N 1
ATOM 576 C CA . GLN A 1 77 ? -14.574 -21.049 36.241 1.00 98.00 77 GLN A CA 1
ATOM 577 C C . GLN A 1 77 ? -14.360 -21.913 34.986 1.00 98.00 77 GLN A C 1
ATOM 579 O O . GLN A 1 77 ? -15.127 -22.841 34.712 1.00 98.00 77 GLN A O 1
ATOM 584 N N . GLY A 1 78 ? -13.286 -21.634 34.242 1.00 98.00 78 GLY A N 1
ATOM 585 C CA . GLY A 1 78 ? -12.842 -22.425 33.094 1.00 98.00 78 GLY A CA 1
ATOM 586 C C . GLY A 1 78 ? -12.538 -21.613 31.838 1.00 98.00 78 GLY A C 1
ATOM 587 O O . GLY A 1 78 ? -12.712 -20.401 31.788 1.00 98.00 78 GLY A O 1
ATOM 588 N N . GLY A 1 79 ? -12.062 -22.307 30.800 1.00 98.19 79 GLY A N 1
ATOM 589 C CA . GLY A 1 79 ? -11.726 -21.687 29.516 1.00 98.19 79 GLY A CA 1
ATOM 590 C C . GLY A 1 79 ? -11.026 -22.627 28.536 1.00 98.19 79 GLY A C 1
ATOM 591 O O . GLY A 1 79 ? -10.844 -23.825 28.798 1.00 98.19 79 GLY A O 1
ATOM 592 N N . ARG A 1 80 ? -10.670 -22.115 27.357 1.00 98.62 80 ARG A N 1
ATOM 593 C CA . ARG A 1 80 ? -9.978 -22.869 26.302 1.00 98.62 80 ARG A CA 1
ATOM 594 C C . ARG A 1 80 ? -8.720 -22.139 25.858 1.00 98.62 80 ARG A C 1
ATOM 596 O O . ARG A 1 80 ? -8.786 -21.000 25.420 1.00 98.62 80 ARG A O 1
ATOM 603 N N . ILE A 1 81 ? -7.587 -22.824 25.910 1.00 98.69 81 ILE A N 1
ATOM 604 C CA . ILE A 1 81 ? -6.326 -22.354 25.340 1.00 98.69 81 ILE A CA 1
ATOM 605 C C . ILE A 1 81 ? -6.053 -23.179 24.086 1.00 98.69 81 ILE A C 1
ATOM 607 O O . ILE A 1 81 ? -6.114 -24.409 24.107 1.00 98.69 81 ILE A O 1
ATOM 611 N N . ILE A 1 82 ? -5.788 -22.504 22.977 1.00 98.38 82 ILE A N 1
ATOM 612 C CA . ILE A 1 82 ? -5.460 -23.134 21.705 1.00 98.38 82 ILE A CA 1
ATOM 613 C C . ILE A 1 82 ? -4.110 -22.588 21.253 1.00 98.38 82 ILE A C 1
ATOM 615 O O . ILE A 1 82 ? -3.999 -21.413 20.916 1.00 98.38 82 ILE A O 1
ATOM 619 N N . ASP A 1 83 ? -3.093 -23.439 21.217 1.00 97.25 83 ASP A N 1
ATOM 620 C CA . ASP A 1 83 ? -1.756 -23.066 20.769 1.00 97.25 83 ASP A CA 1
ATOM 621 C C . ASP A 1 83 ? -1.580 -23.310 19.269 1.00 97.25 83 ASP A C 1
ATOM 623 O O . ASP A 1 83 ? -2.009 -24.327 18.706 1.00 97.25 83 ASP A O 1
ATOM 627 N N . ASN A 1 84 ? -0.897 -22.377 18.610 1.00 93.56 84 ASN A N 1
ATOM 628 C CA . ASN A 1 84 ? -0.507 -22.515 17.217 1.00 93.56 84 ASN A CA 1
ATOM 629 C C . ASN A 1 84 ? 0.768 -23.367 17.086 1.00 93.56 84 ASN A C 1
ATOM 631 O O . ASN A 1 84 ? 1.902 -22.873 17.168 1.00 93.56 84 ASN A O 1
ATOM 635 N N . GLY A 1 85 ? 0.566 -24.663 16.865 1.00 91.56 85 GLY A N 1
ATOM 636 C CA . GLY A 1 85 ? 1.612 -25.653 16.648 1.00 91.56 85 GLY A CA 1
ATOM 637 C C . GLY A 1 85 ? 2.198 -25.624 15.238 1.00 91.56 85 GLY A C 1
ATOM 638 O O . GLY A 1 85 ? 2.097 -24.652 14.489 1.00 91.56 85 GLY A O 1
ATOM 639 N N . SER A 1 86 ? 2.864 -26.710 14.859 1.00 92.75 86 SER A N 1
ATOM 640 C CA . SER A 1 86 ? 3.410 -26.866 13.514 1.00 92.75 86 SER A CA 1
ATOM 641 C C . SER A 1 86 ? 3.736 -28.319 13.227 1.00 92.75 86 SER A C 1
ATOM 643 O O . SER A 1 86 ? 4.313 -29.015 14.062 1.00 92.75 86 SER A O 1
ATOM 645 N N . VAL A 1 87 ? 3.531 -28.738 11.976 1.00 90.00 87 VAL A N 1
ATOM 646 C CA . VAL A 1 87 ? 4.073 -30.016 11.489 1.00 90.00 87 VAL A CA 1
ATOM 647 C C . VAL A 1 87 ? 5.597 -30.103 11.663 1.00 90.00 87 VAL A C 1
ATOM 649 O O . VAL A 1 87 ? 6.129 -31.202 11.796 1.00 90.00 87 VAL A O 1
ATOM 652 N N . ALA A 1 88 ? 6.301 -28.966 11.736 1.00 88.50 88 ALA A N 1
ATOM 653 C CA . ALA A 1 88 ? 7.739 -28.923 11.995 1.00 88.50 88 ALA A CA 1
ATOM 654 C C . ALA A 1 88 ? 8.131 -29.506 13.365 1.00 88.50 88 ALA A C 1
ATOM 656 O O . ALA A 1 88 ? 9.257 -29.968 13.509 1.00 88.50 88 ALA A O 1
ATOM 657 N N . ALA A 1 89 ? 7.212 -29.542 14.340 1.00 89.12 89 ALA A N 1
ATOM 658 C CA . ALA A 1 89 ? 7.443 -30.192 15.631 1.00 89.12 89 ALA A CA 1
ATOM 659 C C . ALA A 1 89 ? 7.578 -31.720 15.505 1.00 89.12 89 ALA A C 1
ATOM 661 O O . ALA A 1 89 ? 8.208 -32.353 16.351 1.00 89.12 89 ALA A O 1
ATOM 662 N N . GLN A 1 90 ? 6.985 -32.311 14.462 1.00 88.44 90 GLN A N 1
ATOM 663 C CA . GLN A 1 90 ? 6.964 -33.758 14.223 1.00 88.44 90 GLN A CA 1
ATOM 664 C C . GLN A 1 90 ? 7.900 -34.170 13.081 1.00 88.44 90 GLN A C 1
ATOM 666 O O . GLN A 1 90 ? 8.566 -35.199 13.152 1.00 88.44 90 GLN A O 1
ATOM 671 N N . VAL A 1 91 ? 7.926 -33.372 12.012 1.00 88.62 91 VAL A N 1
ATOM 672 C CA . VAL A 1 91 ? 8.695 -33.618 10.791 1.00 88.62 91 VAL A CA 1
ATOM 673 C C . VAL A 1 91 ? 9.519 -32.363 10.490 1.00 88.62 91 VAL A C 1
ATOM 675 O O . VAL A 1 91 ? 9.069 -31.490 9.737 1.00 88.62 91 VAL A O 1
ATOM 678 N N . PRO A 1 92 ? 10.703 -32.226 11.111 1.00 88.50 92 PRO A N 1
ATOM 679 C CA . PRO A 1 92 ? 11.536 -31.046 10.945 1.00 88.50 92 PRO A CA 1
ATOM 680 C C . PRO A 1 92 ? 12.111 -30.953 9.532 1.00 88.50 92 PRO A C 1
ATOM 682 O O . PRO A 1 92 ? 12.227 -31.944 8.809 1.00 88.50 92 PRO A O 1
ATOM 685 N N . ARG A 1 93 ? 12.489 -29.736 9.135 1.00 85.62 93 ARG A N 1
ATOM 686 C CA . ARG A 1 93 ? 13.102 -29.453 7.830 1.00 85.62 93 ARG A CA 1
ATOM 687 C C . ARG A 1 93 ? 14.565 -29.043 8.006 1.00 85.62 93 ARG A C 1
ATOM 689 O O . ARG A 1 93 ? 14.887 -28.421 9.023 1.00 85.62 93 ARG A O 1
ATOM 696 N N . PRO A 1 94 ? 15.434 -29.321 7.016 1.00 91.25 94 PRO A N 1
ATOM 697 C CA . PRO A 1 94 ? 16.763 -28.727 6.970 1.00 91.25 94 PRO A CA 1
ATOM 698 C C . PRO A 1 94 ? 16.691 -27.205 7.122 1.00 91.25 94 PRO A C 1
ATOM 700 O O . PRO A 1 94 ? 15.741 -26.575 6.655 1.00 91.25 94 PRO A O 1
ATOM 703 N N . HIS A 1 95 ? 17.702 -26.637 7.775 1.00 94.00 95 HIS A N 1
ATOM 704 C CA . HIS A 1 95 ? 17.874 -25.194 7.962 1.00 94.00 95 HIS A CA 1
ATOM 705 C C . HIS A 1 95 ? 16.804 -24.487 8.817 1.00 94.00 95 HIS A C 1
ATOM 707 O O . HIS A 1 95 ? 16.705 -23.269 8.795 1.00 94.00 95 HIS A O 1
ATOM 713 N N . ALA A 1 96 ? 15.993 -25.220 9.587 1.00 93.00 96 ALA A N 1
ATOM 714 C CA . ALA A 1 96 ? 14.897 -24.649 10.380 1.00 93.00 96 ALA A CA 1
ATOM 715 C C . ALA A 1 96 ? 15.036 -24.925 11.888 1.00 93.00 96 ALA A C 1
ATOM 717 O O . ALA A 1 96 ? 14.031 -25.158 12.561 1.00 93.00 96 ALA A O 1
ATOM 718 N N . VAL A 1 97 ? 16.263 -24.954 12.420 1.00 95.81 97 VAL A N 1
ATOM 719 C CA . VAL A 1 97 ? 16.542 -25.428 13.792 1.00 95.81 97 VAL A CA 1
ATOM 720 C C . VAL A 1 97 ? 15.811 -24.617 14.869 1.00 95.81 97 VAL A C 1
ATOM 722 O O . VAL A 1 97 ? 15.113 -25.212 15.685 1.00 95.81 97 VAL A O 1
ATOM 725 N N . ALA A 1 98 ? 15.862 -23.280 14.824 1.00 95.62 98 ALA A N 1
ATOM 726 C CA . ALA A 1 98 ? 15.208 -22.414 15.812 1.00 95.62 98 ALA A CA 1
ATOM 727 C C . ALA A 1 98 ? 13.676 -22.565 15.794 1.00 95.62 98 ALA A C 1
ATOM 729 O O . ALA A 1 98 ? 13.027 -22.737 16.828 1.00 95.62 98 ALA A O 1
ATOM 730 N N . TYR A 1 99 ? 13.084 -22.584 14.598 1.00 95.19 99 TYR A N 1
ATOM 731 C CA . TYR A 1 99 ? 11.645 -22.784 14.435 1.00 95.19 99 TYR A CA 1
ATOM 732 C C . TYR A 1 99 ? 11.197 -24.180 14.888 1.00 95.19 99 TYR A C 1
ATOM 734 O O . TYR A 1 99 ? 10.204 -24.329 15.592 1.00 95.19 99 TYR A O 1
ATOM 742 N N . THR A 1 100 ? 11.945 -25.215 14.507 1.00 95.12 100 THR A N 1
ATOM 743 C CA . THR A 1 100 ? 11.662 -26.605 14.888 1.00 95.12 100 THR A CA 1
ATOM 744 C C . THR A 1 100 ? 11.704 -26.775 16.401 1.00 95.12 100 THR A C 1
ATOM 746 O O . THR A 1 100 ? 10.759 -27.312 16.977 1.00 95.12 100 THR A O 1
ATOM 749 N N . ALA A 1 101 ? 12.776 -26.298 17.041 1.00 96.81 101 ALA A N 1
ATOM 750 C CA . ALA A 1 101 ? 12.961 -26.409 18.482 1.00 96.81 101 ALA A CA 1
ATOM 751 C C . ALA A 1 101 ? 11.815 -25.725 19.235 1.00 96.81 101 ALA A C 1
ATOM 753 O O . ALA A 1 101 ? 11.175 -26.338 20.088 1.00 96.81 101 ALA A O 1
ATOM 754 N N . THR A 1 102 ? 11.489 -24.488 18.854 1.00 97.19 102 THR A N 1
ATOM 755 C CA . THR A 1 102 ? 10.409 -23.729 19.495 1.00 97.19 102 THR A CA 1
ATOM 756 C C . THR A 1 102 ? 9.039 -24.368 19.281 1.00 97.19 102 THR A C 1
ATOM 758 O O . THR A 1 102 ? 8.272 -24.477 20.231 1.00 97.19 102 THR A O 1
ATOM 761 N N . LYS A 1 103 ? 8.726 -24.886 18.087 1.00 95.50 103 LYS A N 1
ATOM 762 C CA . LYS A 1 103 ? 7.445 -25.576 17.851 1.00 95.50 103 LYS A CA 1
ATOM 763 C C . LYS A 1 103 ? 7.342 -26.927 18.557 1.00 95.50 103 LYS A C 1
ATOM 765 O O . LYS A 1 103 ? 6.252 -27.292 18.988 1.00 95.50 103 LYS A O 1
ATOM 770 N N . HIS A 1 104 ? 8.452 -27.639 18.745 1.00 97.00 104 HIS A N 1
ATOM 771 C CA . HIS A 1 104 ? 8.468 -28.823 19.605 1.00 97.00 104 HIS A CA 1
ATOM 772 C C . HIS A 1 104 ? 8.238 -28.451 21.080 1.00 97.00 104 HIS A C 1
ATOM 774 O O . HIS A 1 104 ? 7.487 -29.132 21.778 1.00 97.00 104 HIS A O 1
ATOM 780 N N . ALA A 1 105 ? 8.815 -27.336 21.539 1.00 97.88 105 ALA A N 1
ATOM 781 C CA . ALA A 1 105 ? 8.590 -26.818 22.886 1.00 97.88 105 ALA A CA 1
ATOM 782 C C . ALA A 1 105 ? 7.128 -26.397 23.117 1.00 97.88 105 ALA A C 1
ATOM 784 O O . ALA A 1 105 ? 6.574 -26.729 24.162 1.00 97.88 105 ALA A O 1
ATOM 785 N N . VAL A 1 106 ? 6.466 -25.779 22.128 1.00 97.81 106 VAL A N 1
ATOM 786 C CA . VAL A 1 106 ? 5.019 -25.482 22.184 1.00 97.81 106 VAL A CA 1
ATOM 787 C C . VAL A 1 106 ? 4.204 -26.759 22.412 1.00 97.81 106 VAL A C 1
ATOM 789 O O . VAL A 1 106 ? 3.339 -26.779 23.277 1.00 97.81 106 VAL A O 1
ATOM 792 N N . THR A 1 107 ? 4.545 -27.874 21.758 1.00 96.81 107 THR A N 1
ATOM 793 C CA . THR A 1 107 ? 3.875 -29.164 22.016 1.00 96.81 107 THR A CA 1
ATOM 794 C C . THR A 1 107 ? 4.051 -29.660 23.452 1.00 96.81 107 THR A C 1
ATOM 796 O O . THR A 1 107 ? 3.142 -30.287 24.001 1.00 96.81 107 THR A O 1
ATOM 799 N N . GLY A 1 108 ? 5.206 -29.405 24.069 1.00 97.69 108 GLY A N 1
ATOM 800 C CA . GLY A 1 108 ? 5.421 -29.666 25.493 1.00 97.69 108 GLY A CA 1
ATOM 801 C C . GLY A 1 108 ? 4.561 -28.759 26.375 1.00 97.69 108 GLY A C 1
ATOM 802 O O . GLY A 1 108 ? 3.855 -29.256 27.253 1.00 97.69 108 GLY A O 1
ATOM 803 N N . LEU A 1 109 ? 4.566 -27.456 26.085 1.00 98.19 109 LEU A N 1
ATOM 804 C CA . LEU A 1 109 ? 3.792 -26.438 26.794 1.00 98.19 109 LEU A CA 1
ATOM 805 C C . LEU A 1 109 ? 2.290 -26.754 26.778 1.00 98.19 109 LEU A C 1
ATOM 807 O O . LEU A 1 109 ? 1.679 -26.831 27.841 1.00 98.19 109 LEU A O 1
ATOM 811 N N . THR A 1 110 ? 1.711 -27.036 25.608 1.00 98.12 110 THR A N 1
ATOM 812 C CA . THR A 1 110 ? 0.288 -27.380 25.471 1.00 98.12 110 THR A CA 1
ATOM 813 C C . THR A 1 110 ? -0.088 -28.581 26.340 1.00 98.12 110 THR A C 1
ATOM 815 O O . THR A 1 110 ? -1.119 -28.582 27.014 1.00 98.12 110 THR A O 1
ATOM 818 N N . LYS A 1 111 ? 0.748 -29.631 26.345 1.00 98.12 111 LYS A N 1
ATOM 819 C CA . LYS A 1 111 ? 0.492 -30.836 27.148 1.00 98.12 111 LYS A CA 1
ATOM 820 C C . LYS A 1 111 ? 0.523 -30.528 28.642 1.00 98.12 111 LYS A C 1
ATOM 822 O O . LYS A 1 111 ? -0.349 -31.018 29.352 1.00 98.12 111 LYS A O 1
ATOM 827 N N . ALA A 1 112 ? 1.492 -29.734 29.096 1.00 98.50 112 ALA A N 1
ATOM 828 C CA . ALA A 1 112 ? 1.598 -29.324 30.494 1.00 98.50 112 ALA A CA 1
ATOM 829 C C . ALA A 1 112 ? 0.376 -28.495 30.923 1.00 98.50 112 ALA A C 1
ATOM 831 O O . ALA A 1 112 ? -0.324 -28.877 31.857 1.00 98.50 112 ALA A O 1
ATOM 832 N N . LEU A 1 113 ? 0.022 -27.457 30.158 1.00 98.25 113 LEU A N 1
ATOM 833 C CA . LEU A 1 113 ? -1.152 -26.619 30.427 1.00 98.25 113 LEU A CA 1
ATOM 834 C C . LEU A 1 113 ? -2.458 -27.425 30.450 1.00 98.25 113 LEU A C 1
ATOM 836 O O . LEU A 1 113 ? -3.335 -27.182 31.277 1.00 98.25 113 LEU A O 1
ATOM 840 N N . GLY A 1 114 ? -2.592 -28.413 29.562 1.00 97.81 114 GLY A N 1
ATOM 841 C CA . GLY A 1 114 ? -3.754 -29.300 29.527 1.00 97.81 114 GLY A CA 1
ATOM 842 C C . GLY A 1 114 ? -3.852 -30.251 30.726 1.00 97.81 114 GLY A C 1
ATOM 843 O O . GLY A 1 114 ? -4.942 -30.747 31.014 1.00 97.81 114 GLY A O 1
ATOM 844 N N . LEU A 1 115 ? -2.745 -30.528 31.421 1.00 98.19 115 LEU A N 1
ATOM 845 C CA . LEU A 1 115 ? -2.743 -31.266 32.687 1.00 98.19 115 LEU A CA 1
ATOM 846 C C . LEU A 1 115 ? -3.088 -30.335 33.853 1.00 98.19 115 LEU A C 1
ATOM 848 O O . LEU A 1 115 ? -3.998 -30.651 34.622 1.00 98.19 115 LEU A O 1
ATOM 852 N N . ASP A 1 116 ? -2.438 -29.174 33.923 1.00 98.00 116 ASP A N 1
ATOM 853 C CA . ASP A 1 116 ? -2.618 -28.196 35.002 1.00 98.00 116 ASP A CA 1
ATOM 854 C C . ASP A 1 116 ? -4.041 -27.617 35.034 1.00 98.00 116 ASP A C 1
ATOM 856 O O . ASP A 1 116 ? -4.599 -27.352 36.103 1.00 98.00 116 ASP A O 1
ATOM 860 N N . GLY A 1 117 ? -4.662 -27.456 33.861 1.00 98.19 117 GLY A N 1
ATOM 861 C CA . GLY A 1 117 ? -5.989 -26.861 33.689 1.00 98.19 117 GLY A CA 1
ATOM 862 C C . GLY A 1 117 ? -7.170 -27.718 34.140 1.00 98.19 117 GLY A C 1
ATOM 863 O O . GLY A 1 117 ? -8.255 -27.182 34.372 1.00 98.19 117 GLY A O 1
ATOM 864 N N . ARG A 1 118 ? -6.986 -29.036 34.315 1.00 97.31 118 ARG A N 1
ATOM 865 C CA . ARG A 1 118 ? -8.099 -29.990 34.504 1.00 97.31 118 ARG A CA 1
ATOM 866 C C . ARG A 1 118 ? -8.979 -29.666 35.700 1.00 97.31 118 ARG A C 1
ATOM 868 O O . ARG A 1 118 ? -10.200 -29.679 35.576 1.00 97.31 118 ARG A O 1
ATOM 875 N N . ARG A 1 119 ? -8.359 -29.361 36.843 1.00 97.56 119 ARG A N 1
ATOM 876 C CA . ARG A 1 119 ? -9.084 -29.039 38.084 1.00 97.56 119 ARG A CA 1
ATOM 877 C C . ARG A 1 119 ? -9.848 -27.716 38.014 1.00 97.56 119 ARG A C 1
ATOM 879 O O . ARG A 1 119 ? -10.687 -27.481 38.867 1.00 97.56 119 ARG A O 1
ATOM 886 N N . TYR A 1 120 ? -9.549 -26.883 37.018 1.00 98.31 120 TYR A N 1
ATOM 887 C CA . TYR A 1 120 ? -10.135 -25.559 36.829 1.00 98.31 120 TYR A CA 1
ATOM 888 C C . TYR A 1 120 ? -11.068 -25.489 35.615 1.00 98.31 120 TYR A C 1
ATOM 890 O O . TYR A 1 120 ? -11.415 -24.402 35.178 1.00 98.31 120 TYR A O 1
ATOM 898 N N . GLY A 1 121 ? -11.407 -26.615 34.976 1.00 98.06 121 GLY A N 1
ATOM 899 C CA . GLY A 1 121 ? -12.209 -26.591 33.745 1.00 98.06 121 GLY A CA 1
ATOM 900 C C . GLY A 1 121 ? -11.516 -25.913 32.549 1.00 98.06 121 GLY A C 1
ATOM 901 O O . GLY A 1 121 ? -12.182 -25.551 31.570 1.00 98.06 121 GLY A O 1
ATOM 902 N N . ILE A 1 122 ? -10.188 -25.750 32.601 1.00 98.69 122 ILE A N 1
ATOM 903 C CA . ILE A 1 122 ? -9.372 -25.167 31.530 1.00 98.69 122 ILE A CA 1
ATOM 904 C C . ILE A 1 122 ? -8.821 -26.300 30.667 1.00 98.69 122 ILE A C 1
ATOM 906 O O . ILE A 1 122 ? -8.133 -27.196 31.156 1.00 98.69 122 ILE A O 1
ATOM 910 N N . ALA A 1 123 ? -9.105 -26.260 29.366 1.00 98.44 123 ALA A N 1
ATOM 911 C CA . ALA A 1 123 ? -8.540 -27.208 28.411 1.00 98.44 123 ALA A CA 1
ATOM 912 C C . ALA A 1 123 ? -7.537 -26.503 27.501 1.00 98.44 123 ALA A C 1
ATOM 914 O O . ALA A 1 123 ? -7.837 -25.435 26.969 1.00 98.44 123 ALA A O 1
ATOM 915 N N . CYS A 1 124 ? -6.379 -27.125 27.289 1.00 98.50 124 CYS A N 1
ATOM 916 C CA . CYS A 1 124 ? -5.371 -26.653 26.350 1.00 98.50 124 CYS A CA 1
ATOM 917 C C . CYS A 1 124 ? -5.200 -27.660 25.206 1.00 98.50 124 CYS A C 1
ATOM 919 O O . CYS A 1 124 ? -5.064 -28.863 25.445 1.00 98.50 124 CYS A O 1
ATOM 921 N N . GLY A 1 125 ? -5.238 -27.177 23.966 1.00 96.94 125 GLY A N 1
ATOM 922 C CA . GLY A 1 125 ? -5.039 -27.973 22.758 1.00 96.94 125 GLY A CA 1
ATOM 923 C C . GLY A 1 125 ? -4.129 -27.265 21.760 1.00 96.94 125 GLY A C 1
ATOM 924 O O . GLY A 1 125 ? -3.934 -26.060 21.839 1.00 96.94 125 GLY A O 1
ATOM 925 N N . GLN A 1 126 ? -3.581 -28.013 20.804 1.00 95.94 126 GLN A N 1
ATOM 926 C CA . GLN A 1 126 ? -2.696 -27.484 19.765 1.00 95.94 126 GLN A CA 1
ATOM 927 C C . GLN A 1 126 ? -3.296 -27.747 18.385 1.00 95.94 126 GLN A C 1
ATOM 929 O O . GLN A 1 126 ? -3.809 -28.839 18.123 1.00 95.94 126 GLN A O 1
ATOM 934 N N . ILE A 1 127 ? -3.180 -26.768 17.486 1.00 93.81 127 ILE A N 1
ATOM 935 C CA . ILE A 1 127 ? -3.463 -26.941 16.058 1.00 93.81 127 ILE A CA 1
ATOM 936 C C . ILE A 1 127 ? -2.145 -26.886 15.290 1.00 93.81 127 ILE A C 1
ATOM 938 O O . ILE A 1 127 ? -1.476 -25.858 15.260 1.00 93.81 127 ILE A O 1
ATOM 942 N N . ASP A 1 128 ? -1.786 -27.989 14.632 1.00 89.50 128 ASP A N 1
ATOM 943 C CA . ASP A 1 128 ? -0.597 -28.049 13.783 1.00 89.50 128 ASP A CA 1
ATOM 944 C C . ASP A 1 128 ? -0.900 -27.526 12.381 1.00 89.50 128 ASP A C 1
ATOM 946 O O . ASP A 1 128 ? -1.482 -28.220 11.542 1.00 89.50 128 ASP A O 1
ATOM 950 N N . ILE A 1 129 ? -0.468 -26.295 12.103 1.00 75.56 129 ILE A N 1
ATOM 951 C CA . ILE A 1 129 ? -0.612 -25.717 10.769 1.00 75.56 129 ILE A CA 1
ATOM 952 C C . ILE A 1 129 ? 0.386 -26.390 9.816 1.00 75.56 129 ILE A C 1
ATOM 954 O O . ILE A 1 129 ? 1.597 -26.439 10.050 1.00 75.56 129 ILE A O 1
ATOM 958 N N . GLY A 1 130 ? -0.142 -26.945 8.724 1.00 65.69 130 GLY A N 1
ATOM 959 C CA . GLY A 1 130 ? 0.648 -27.598 7.686 1.00 65.69 130 GLY A CA 1
ATOM 960 C C . GLY A 1 130 ? 1.331 -26.601 6.749 1.00 65.69 130 GLY A C 1
ATOM 961 O O . GLY A 1 130 ? 0.771 -25.569 6.384 1.00 65.69 130 GLY A O 1
ATOM 962 N N . TYR A 1 131 ? 2.527 -26.950 6.283 1.00 57.66 131 TYR A N 1
ATOM 963 C CA . TYR A 1 131 ? 3.204 -26.225 5.212 1.00 57.66 131 TYR A CA 1
ATOM 964 C C . TYR A 1 131 ? 2.613 -26.625 3.850 1.00 57.66 131 TYR A C 1
ATOM 966 O O . TYR A 1 131 ? 2.775 -27.764 3.408 1.00 57.66 131 TYR A O 1
ATOM 974 N N . ARG A 1 132 ? 1.956 -25.694 3.146 1.00 45.16 132 ARG A N 1
ATOM 975 C CA . ARG A 1 132 ? 1.701 -25.848 1.704 1.00 45.16 132 ARG A CA 1
ATOM 976 C C . ARG A 1 132 ? 2.951 -25.419 0.944 1.00 45.16 132 ARG A C 1
ATOM 978 O O . ARG A 1 132 ? 3.089 -24.260 0.569 1.00 45.16 132 ARG A O 1
ATOM 985 N N . GLY A 1 133 ? 3.866 -26.359 0.738 1.00 43.16 133 GLY A N 1
ATOM 986 C CA . GLY A 1 133 ? 4.990 -26.149 -0.165 1.00 43.16 133 GLY A CA 1
ATOM 987 C C . GLY A 1 133 ? 4.500 -25.931 -1.590 1.00 43.16 133 GLY A C 1
ATOM 988 O O . GLY A 1 133 ? 3.718 -26.730 -2.107 1.00 43.16 133 GLY A O 1
ATOM 989 N N . GLY A 1 134 ? 4.978 -24.863 -2.228 1.00 39.81 134 GLY A N 1
ATOM 990 C CA . GLY A 1 134 ? 5.016 -24.802 -3.681 1.00 39.81 134 GLY A CA 1
ATOM 991 C C . GLY A 1 134 ? 5.896 -25.951 -4.155 1.00 39.81 134 GLY A C 1
ATOM 992 O O . GLY A 1 134 ? 7.111 -25.922 -3.984 1.00 39.81 134 GLY A O 1
ATOM 993 N N . HIS A 1 135 ? 5.279 -27.011 -4.666 1.00 32.41 135 HIS A N 1
ATOM 994 C CA . HIS A 1 135 ? 6.021 -28.076 -5.319 1.00 32.41 135 HIS A CA 1
ATOM 995 C C . HIS A 1 135 ? 6.712 -27.477 -6.554 1.00 32.41 135 HIS A C 1
ATOM 997 O O . HIS A 1 135 ? 6.011 -26.891 -7.383 1.00 32.41 135 HIS A O 1
ATOM 1003 N N . PRO A 1 136 ? 8.029 -27.661 -6.758 1.00 38.56 136 PRO A N 1
ATOM 1004 C CA . PRO A 1 136 ? 8.558 -27.612 -8.111 1.00 38.56 136 PRO A CA 1
ATOM 1005 C C . PRO A 1 136 ? 7.812 -28.684 -8.914 1.00 38.56 136 PRO A C 1
ATOM 1007 O O . PRO A 1 136 ? 7.704 -29.839 -8.483 1.00 38.56 136 PRO A O 1
ATOM 1010 N N . ALA A 1 137 ? 7.212 -28.284 -10.034 1.00 37.34 137 ALA A N 1
ATOM 1011 C CA . ALA A 1 137 ? 6.527 -29.193 -10.939 1.00 37.34 137 ALA A CA 1
ATOM 1012 C C . ALA A 1 137 ? 7.496 -30.323 -11.327 1.00 37.34 137 ALA A C 1
ATOM 1014 O O . ALA A 1 137 ? 8.505 -30.067 -11.974 1.00 37.34 137 ALA A O 1
ATOM 1015 N N . GLY A 1 138 ? 7.241 -31.565 -10.896 1.00 36.22 138 GLY A N 1
ATOM 1016 C CA . GLY A 1 138 ? 8.091 -32.676 -11.337 1.00 36.22 138 GLY A CA 1
ATOM 1017 C C . GLY A 1 138 ? 8.026 -34.006 -10.595 1.00 36.22 138 GLY A C 1
ATOM 1018 O O . GLY A 1 138 ? 8.466 -35.001 -11.158 1.00 36.22 138 GLY A O 1
ATOM 1019 N N . ARG A 1 139 ? 7.476 -34.112 -9.377 1.00 37.69 139 ARG A N 1
ATOM 1020 C CA . ARG A 1 139 ? 7.378 -35.426 -8.704 1.00 37.69 139 ARG A CA 1
ATOM 1021 C C . ARG A 1 139 ? 5.994 -35.677 -8.119 1.00 37.69 139 ARG A C 1
ATOM 1023 O O . ARG A 1 139 ? 5.631 -35.156 -7.072 1.00 37.69 139 ARG A O 1
ATOM 1030 N N . ARG A 1 140 ? 5.212 -36.509 -8.815 1.00 33.03 140 ARG A N 1
ATOM 1031 C CA . ARG A 1 140 ? 3.951 -37.064 -8.309 1.00 33.03 140 ARG A CA 1
ATOM 1032 C C . ARG A 1 140 ? 4.267 -38.072 -7.201 1.00 33.03 140 ARG A C 1
ATOM 1034 O O . ARG A 1 140 ? 4.709 -39.178 -7.490 1.00 33.03 140 ARG A O 1
ATOM 1041 N N . HIS A 1 141 ? 4.002 -37.721 -5.944 1.00 39.91 141 HIS A N 1
ATOM 1042 C CA . HIS A 1 141 ? 3.870 -38.732 -4.895 1.00 39.91 141 HIS A CA 1
ATOM 1043 C C . HIS A 1 141 ? 2.528 -39.473 -5.049 1.00 39.91 141 HIS A C 1
ATOM 1045 O O . HIS A 1 141 ? 1.491 -38.829 -5.251 1.00 39.91 141 HIS A O 1
ATOM 1051 N N . PRO A 1 142 ? 2.501 -40.814 -4.946 1.00 38.84 142 PRO A N 1
ATOM 1052 C CA . PRO A 1 142 ? 1.259 -41.573 -5.000 1.00 38.84 142 PRO A CA 1
ATOM 1053 C C . PRO A 1 142 ? 0.394 -41.259 -3.770 1.00 38.84 142 PRO A C 1
ATOM 1055 O O . PRO A 1 142 ? 0.837 -41.348 -2.625 1.00 38.84 142 PRO A O 1
ATOM 1058 N N . ARG A 1 143 ? -0.865 -40.869 -4.012 1.00 37.69 143 ARG A N 1
ATOM 1059 C CA . ARG A 1 143 ? -1.851 -40.525 -2.973 1.00 37.69 143 ARG A CA 1
ATOM 1060 C C . ARG A 1 143 ? -2.026 -41.683 -1.971 1.00 37.69 143 ARG A C 1
ATOM 1062 O O . ARG A 1 143 ? -2.352 -42.792 -2.399 1.00 37.69 143 ARG A O 1
ATOM 1069 N N . PRO A 1 144 ? -1.974 -41.456 -0.645 1.00 41.97 144 PRO A N 1
ATOM 1070 C CA . PRO A 1 144 ? -2.242 -42.500 0.339 1.00 41.97 144 PRO A CA 1
ATOM 1071 C C . PRO A 1 144 ? -3.756 -42.658 0.562 1.00 41.97 144 PRO A C 1
ATOM 1073 O O . PRO A 1 144 ? -4.268 -42.403 1.646 1.00 41.97 144 PRO A O 1
ATOM 1076 N N . ARG A 1 145 ? -4.511 -43.093 -0.458 1.00 41.91 145 ARG A N 1
ATOM 1077 C CA . ARG A 1 145 ? -5.947 -43.425 -0.300 1.00 41.91 145 ARG A CA 1
ATOM 1078 C C . ARG A 1 145 ? -6.212 -44.884 0.104 1.00 41.91 145 ARG A C 1
ATOM 1080 O O . ARG A 1 145 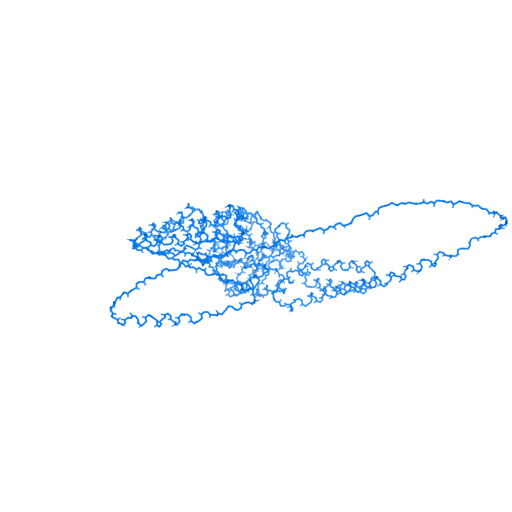? -7.337 -45.219 0.456 1.00 41.91 145 ARG A O 1
ATOM 1087 N N . ALA A 1 146 ? -5.190 -45.743 0.156 1.00 43.69 146 ALA A N 1
ATOM 1088 C CA . ALA A 1 146 ? -5.378 -47.178 0.410 1.00 43.69 146 ALA A CA 1
ATOM 1089 C C . ALA A 1 146 ? -5.192 -47.636 1.877 1.00 43.69 146 ALA A C 1
ATOM 1091 O O . ALA A 1 146 ? -5.622 -48.735 2.229 1.00 43.69 146 ALA A O 1
ATOM 1092 N N . ARG A 1 147 ? -4.593 -46.833 2.774 1.00 41.91 147 ARG A N 1
ATOM 1093 C CA . ARG A 1 147 ? -4.261 -47.298 4.145 1.00 41.91 147 ARG A CA 1
ATOM 1094 C C . ARG A 1 147 ? -5.326 -47.022 5.215 1.00 41.91 147 ARG A C 1
ATOM 1096 O O . ARG A 1 147 ? -5.375 -47.750 6.205 1.00 41.91 147 ARG A O 1
ATOM 1103 N N . LEU A 1 148 ? -6.236 -46.070 5.001 1.00 42.56 148 LEU A N 1
ATOM 1104 C CA . LEU A 1 148 ? -7.301 -45.754 5.969 1.00 42.56 148 LEU A CA 1
ATOM 1105 C C . LEU A 1 148 ? -8.472 -46.755 5.952 1.00 42.56 148 LEU A C 1
ATOM 1107 O O . LEU A 1 148 ? -9.088 -46.989 6.988 1.00 42.56 148 LEU A O 1
ATOM 1111 N N . ARG A 1 149 ? -8.714 -47.460 4.837 1.00 43.16 149 ARG A N 1
ATOM 1112 C CA . ARG A 1 149 ? -9.780 -48.482 4.758 1.00 43.16 149 ARG A CA 1
ATOM 1113 C C . ARG A 1 149 ? -9.415 -49.828 5.404 1.00 43.16 149 ARG A C 1
ATOM 1115 O O . ARG A 1 149 ? -10.308 -50.583 5.779 1.00 43.16 149 ARG A O 1
ATOM 1122 N N . ARG A 1 150 ? -8.122 -50.123 5.610 1.00 41.91 150 ARG A N 1
ATOM 1123 C CA . ARG A 1 150 ? -7.668 -51.371 6.264 1.00 41.91 150 ARG A CA 1
ATOM 1124 C C . ARG A 1 150 ? -7.637 -51.304 7.798 1.00 41.91 150 ARG A C 1
ATOM 1126 O O . ARG A 1 150 ? -7.731 -52.352 8.432 1.00 41.91 150 ARG A O 1
ATOM 1133 N N . ARG A 1 151 ? -7.555 -50.111 8.407 1.00 42.00 151 ARG A N 1
ATOM 1134 C CA . ARG A 1 151 ? -7.614 -49.951 9.877 1.00 42.00 151 ARG A CA 1
ATOM 1135 C C . ARG A 1 151 ? -9.045 -49.964 10.429 1.00 42.00 151 ARG A C 1
ATOM 1137 O O . ARG A 1 151 ? -9.253 -50.538 11.493 1.00 42.00 151 ARG A O 1
ATOM 1144 N N . ALA A 1 152 ? -10.028 -49.455 9.683 1.00 42.72 152 ALA A N 1
ATOM 1145 C CA . ALA A 1 152 ? -11.441 -49.508 10.082 1.00 42.72 152 ALA A CA 1
ATOM 1146 C C . ALA A 1 152 ? -12.001 -50.947 10.104 1.00 42.72 152 ALA A C 1
ATOM 1148 O O . ALA A 1 152 ? -12.703 -51.328 11.034 1.00 42.72 152 ALA A O 1
ATOM 1149 N N . ARG A 1 153 ? -11.592 -51.808 9.158 1.00 43.41 153 ARG A N 1
ATOM 1150 C CA . ARG A 1 153 ? -12.034 -53.219 9.111 1.00 43.41 153 ARG A CA 1
ATOM 1151 C C . ARG A 1 153 ? -11.386 -54.134 10.161 1.00 43.41 153 ARG A C 1
ATOM 1153 O O . ARG A 1 153 ? -11.904 -55.213 10.416 1.00 43.41 153 ARG A O 1
ATOM 1160 N N . ARG A 1 154 ? -10.276 -53.721 10.789 1.00 40.91 154 ARG A N 1
ATOM 1161 C CA . ARG A 1 154 ? -9.618 -54.492 11.867 1.00 40.91 154 ARG A CA 1
ATOM 1162 C C . ARG A 1 154 ? -10.137 -54.168 13.271 1.00 40.91 154 ARG A C 1
ATOM 1164 O O . ARG A 1 154 ? -9.923 -54.979 14.164 1.00 40.91 154 ARG A O 1
ATOM 1171 N N . ARG A 1 155 ? -10.825 -53.036 13.472 1.00 42.97 155 ARG A N 1
ATOM 1172 C CA . ARG A 1 155 ? -11.453 -52.701 14.764 1.00 42.97 155 ARG A CA 1
ATOM 1173 C C . ARG A 1 155 ? -12.822 -53.362 14.953 1.00 42.97 155 ARG A C 1
ATOM 1175 O O . ARG A 1 155 ? -13.128 -53.746 16.070 1.00 42.97 155 ARG A O 1
ATOM 1182 N N . HIS A 1 156 ? -13.568 -53.622 13.876 1.00 39.56 156 HIS A N 1
ATOM 1183 C CA . HIS A 1 156 ? -14.858 -54.325 13.968 1.00 39.56 156 HIS A CA 1
ATOM 1184 C C . HIS A 1 156 ? -14.773 -55.847 14.159 1.00 39.56 156 HIS A C 1
ATOM 1186 O O . HIS A 1 156 ? -15.770 -56.455 14.507 1.00 39.56 156 HIS A O 1
ATOM 1192 N N . ARG A 1 157 ? -13.602 -56.477 13.984 1.00 39.81 157 ARG A N 1
ATOM 1193 C CA . ARG A 1 157 ? -13.410 -57.922 14.236 1.00 39.81 157 ARG A CA 1
ATOM 1194 C C . ARG A 1 157 ? -12.783 -58.250 15.598 1.00 39.81 157 ARG A C 1
ATOM 1196 O O . ARG A 1 157 ? -12.440 -59.396 15.838 1.00 39.81 157 ARG A O 1
ATOM 1203 N N . ARG A 1 158 ? -12.570 -57.252 16.464 1.00 39.53 158 ARG A N 1
ATOM 1204 C CA . ARG A 1 158 ? -12.008 -57.441 17.817 1.00 39.53 158 ARG A CA 1
ATOM 1205 C C . ARG A 1 158 ? -13.010 -57.170 18.946 1.00 39.53 158 ARG A C 1
ATOM 1207 O O . ARG A 1 158 ? -12.615 -57.244 20.101 1.00 39.53 158 ARG A O 1
ATOM 1214 N N . ALA A 1 159 ? -14.261 -56.845 18.616 1.00 41.47 159 ALA A N 1
ATOM 1215 C CA . ALA A 1 159 ? -15.322 -56.638 19.601 1.00 41.47 159 ALA A CA 1
ATOM 1216 C C . ALA A 1 159 ? -16.085 -57.931 19.955 1.00 41.47 159 ALA A C 1
ATOM 1218 O O . ALA A 1 159 ? -16.673 -57.984 21.025 1.00 41.47 159 ALA A O 1
ATOM 1219 N N . ASP A 1 160 ? -15.980 -58.987 19.140 1.00 40.16 160 ASP A N 1
ATOM 1220 C CA . ASP A 1 160 ? -16.624 -60.276 19.405 1.00 40.16 160 ASP A CA 1
ATOM 1221 C C . ASP A 1 160 ? -15.571 -61.388 19.509 1.00 40.16 160 ASP A C 1
ATOM 1223 O O . ASP A 1 160 ? -14.897 -61.704 18.528 1.00 40.16 160 ASP A O 1
ATOM 1227 N N . GLY A 1 161 ? -15.434 -61.988 20.697 1.00 32.38 161 GLY A N 1
ATOM 1228 C CA . GLY A 1 161 ? -14.776 -63.293 20.866 1.00 32.38 161 GLY A CA 1
ATOM 1229 C C . GLY A 1 161 ? -13.591 -63.354 21.837 1.00 32.38 161 GLY A C 1
ATOM 1230 O O . GLY A 1 161 ? -12.448 -63.227 21.422 1.00 32.38 161 GLY A O 1
ATOM 1231 N N . ARG A 1 162 ? -13.925 -63.602 23.112 1.00 33.41 162 ARG A N 1
ATOM 1232 C CA . ARG A 1 162 ? -13.327 -64.514 24.123 1.00 33.41 162 ARG A CA 1
ATOM 1233 C C . ARG A 1 162 ? -11.790 -64.671 24.296 1.00 33.41 162 ARG A C 1
ATOM 1235 O O . ARG A 1 162 ? -10.998 -64.749 23.370 1.00 33.41 162 ARG A O 1
ATOM 1242 N N . ALA A 1 163 ? -11.448 -64.784 25.582 1.00 30.78 163 ALA A N 1
ATOM 1243 C CA . ALA A 1 163 ? -10.173 -64.923 26.296 1.00 30.78 163 ALA A CA 1
ATOM 1244 C C . ALA A 1 163 ? -9.086 -65.929 25.813 1.00 30.78 163 ALA A C 1
ATOM 1246 O O . ALA A 1 163 ? -9.403 -67.065 25.486 1.00 30.78 163 ALA A O 1
ATOM 1247 N N . ALA A 1 164 ? -7.819 -65.482 25.995 1.00 29.66 164 ALA A N 1
ATOM 1248 C CA . ALA A 1 164 ? -6.601 -66.150 26.542 1.00 29.66 164 ALA A CA 1
ATOM 1249 C C . ALA A 1 164 ? -5.950 -67.381 25.837 1.00 29.66 164 ALA A C 1
ATOM 1251 O O . ALA A 1 164 ? -6.627 -68.084 25.100 1.00 29.66 164 ALA A O 1
ATOM 1252 N N . PRO A 1 165 ? -4.681 -67.772 26.153 1.00 44.50 165 PRO A N 1
ATOM 1253 C CA . PRO A 1 165 ? -3.464 -67.001 26.494 1.00 44.50 165 PRO A CA 1
ATOM 1254 C C . PRO A 1 165 ? -2.166 -67.475 25.760 1.00 44.50 165 PRO A C 1
ATOM 1256 O O . PRO A 1 165 ? -2.087 -68.578 25.235 1.00 44.50 165 PRO A O 1
ATOM 1259 N N . GLY A 1 166 ? -1.095 -66.667 25.852 1.00 28.80 166 GLY A N 1
ATOM 1260 C CA . GLY A 1 166 ? 0.307 -67.134 25.885 1.00 28.80 166 GLY A CA 1
ATOM 1261 C C . GLY A 1 166 ? 1.057 -67.361 24.559 1.00 28.80 166 GLY A C 1
ATOM 1262 O O . GLY A 1 166 ? 0.667 -68.193 23.751 1.00 28.80 166 GLY A O 1
ATOM 1263 N N . ARG A 1 167 ? 2.208 -66.682 24.395 1.00 30.91 167 ARG A N 1
ATOM 1264 C CA . ARG A 1 167 ? 3.553 -67.266 24.137 1.00 30.91 167 ARG A CA 1
ATOM 1265 C C . ARG A 1 167 ? 4.550 -66.222 23.592 1.00 30.91 167 ARG A C 1
ATOM 1267 O O . ARG A 1 167 ? 4.369 -65.669 22.518 1.00 30.91 167 ARG A O 1
ATOM 1274 N N . GLN A 1 168 ? 5.580 -65.997 24.410 1.00 29.67 168 GLN A N 1
ATOM 1275 C CA . GLN A 1 168 ? 7.023 -65.971 24.122 1.00 29.67 168 GLN A CA 1
ATOM 1276 C C . GLN A 1 168 ? 7.589 -65.156 22.935 1.00 29.67 168 GLN A C 1
ATOM 1278 O O . GLN A 1 168 ? 7.294 -65.372 21.764 1.00 29.67 168 GLN A O 1
ATOM 1283 N N . HIS A 1 169 ? 8.525 -64.279 23.313 1.00 31.73 169 HIS A N 1
ATOM 1284 C CA . HIS A 1 169 ? 9.604 -63.671 22.523 1.00 31.73 169 HIS A CA 1
ATOM 1285 C C . HIS A 1 169 ? 10.471 -64.736 21.801 1.00 31.73 169 HIS A C 1
ATOM 1287 O O . HIS A 1 169 ? 10.526 -65.874 22.267 1.00 31.73 169 HIS A O 1
ATOM 1293 N N . PRO A 1 170 ? 11.209 -64.380 20.724 1.00 40.69 170 PRO A N 1
ATOM 1294 C CA . PRO A 1 170 ? 12.569 -63.891 20.964 1.00 40.69 170 PRO A CA 1
ATOM 1295 C C . PRO A 1 170 ? 13.076 -62.773 20.040 1.00 40.69 170 PRO A C 1
ATOM 1297 O O . PRO A 1 170 ? 12.558 -62.478 18.965 1.00 40.69 170 PRO A O 1
ATOM 1300 N N . LEU A 1 171 ? 14.130 -62.165 20.573 1.00 31.83 171 LEU A N 1
ATOM 1301 C CA . LEU A 1 171 ? 15.059 -61.181 20.038 1.00 31.83 171 LEU A CA 1
ATOM 1302 C C . LEU A 1 171 ? 15.779 -61.665 18.767 1.00 31.83 171 LEU A C 1
ATOM 1304 O O . LEU A 1 171 ? 16.121 -62.840 18.655 1.00 31.83 171 LEU A O 1
ATOM 1308 N N . ARG A 1 172 ? 16.150 -60.728 17.885 1.00 29.42 172 ARG A N 1
ATOM 1309 C CA . ARG A 1 172 ? 17.381 -60.827 17.085 1.00 29.42 172 ARG A CA 1
ATOM 1310 C C . ARG A 1 172 ? 18.095 -59.474 17.050 1.00 29.42 172 ARG A C 1
ATOM 1312 O O . ARG A 1 172 ? 17.496 -58.459 16.700 1.00 29.42 172 ARG A O 1
ATOM 1319 N N . HIS A 1 173 ? 19.356 -59.518 17.471 1.00 34.56 173 HIS A N 1
ATOM 1320 C CA . HIS A 1 173 ? 20.366 -58.461 17.425 1.00 34.56 173 HIS A CA 1
ATOM 1321 C C . HIS A 1 173 ? 20.883 -58.236 15.978 1.00 34.56 173 HIS A C 1
ATOM 1323 O O . HIS A 1 173 ? 20.543 -59.020 15.088 1.00 34.56 173 HIS A O 1
ATOM 1329 N N . PRO A 1 174 ? 21.662 -57.160 15.742 1.00 46.00 174 PRO A N 1
ATOM 1330 C CA . PRO A 1 174 ? 22.085 -56.659 14.442 1.00 46.00 174 PRO A CA 1
ATOM 1331 C C . PRO A 1 174 ? 23.485 -57.153 14.063 1.00 46.00 174 PRO A C 1
ATOM 1333 O O . PRO A 1 174 ? 24.326 -57.326 14.937 1.00 46.00 174 PRO A O 1
ATOM 1336 N N . ASP A 1 175 ? 23.763 -57.229 12.764 1.00 32.75 175 ASP A N 1
ATOM 1337 C CA . ASP A 1 175 ? 25.132 -57.276 12.253 1.00 32.75 175 ASP A CA 1
ATOM 1338 C C . ASP A 1 175 ? 25.318 -56.179 11.206 1.00 32.75 175 ASP A C 1
ATOM 1340 O O . ASP A 1 175 ? 24.506 -56.001 10.293 1.00 32.75 175 ASP A O 1
ATOM 1344 N N . GLY A 1 176 ? 26.371 -55.390 11.406 1.00 29.91 176 GLY A N 1
ATOM 1345 C CA . GLY A 1 176 ? 26.816 -54.363 10.479 1.00 29.91 176 GLY A CA 1
ATOM 1346 C C . GLY A 1 176 ? 27.838 -54.897 9.489 1.00 29.91 176 GLY A C 1
ATOM 1347 O O . GLY A 1 176 ? 28.393 -55.963 9.692 1.00 29.91 176 GLY A O 1
ATOM 1348 N N . HIS A 1 177 ? 28.159 -54.097 8.474 1.00 32.97 177 HIS A N 1
ATOM 1349 C CA . HIS A 1 177 ? 29.464 -54.143 7.818 1.00 32.97 177 HIS A CA 1
ATOM 1350 C C . HIS A 1 177 ? 29.844 -52.761 7.269 1.00 32.97 177 HIS A C 1
ATOM 1352 O O . HIS A 1 177 ? 29.040 -52.047 6.671 1.00 32.97 177 HIS A O 1
ATOM 1358 N N . ARG A 1 178 ? 31.098 -52.397 7.558 1.00 31.91 178 ARG A N 1
ATOM 1359 C CA . ARG A 1 178 ? 31.881 -51.253 7.069 1.00 31.91 178 ARG A CA 1
ATOM 1360 C C . ARG A 1 178 ? 32.538 -51.572 5.713 1.00 31.91 178 ARG A C 1
ATOM 1362 O O . ARG A 1 178 ? 32.586 -52.735 5.330 1.00 31.91 178 ARG A O 1
ATOM 1369 N N . HIS A 1 179 ? 33.189 -50.534 5.158 1.00 32.34 179 HIS A N 1
ATOM 1370 C CA . HIS A 1 179 ? 34.216 -50.487 4.088 1.00 32.34 179 HIS A CA 1
ATOM 1371 C C . HIS A 1 179 ? 33.673 -50.165 2.681 1.00 32.34 179 HIS A C 1
ATOM 1373 O O . HIS A 1 179 ? 32.625 -50.663 2.307 1.00 32.34 179 HIS A O 1
ATOM 1379 N N . ALA A 1 180 ? 34.302 -49.347 1.826 1.00 32.75 180 ALA A N 1
ATOM 1380 C CA . ALA A 1 180 ? 35.533 -48.551 1.880 1.00 32.75 180 ALA A CA 1
ATOM 1381 C C . ALA A 1 180 ? 35.553 -47.528 0.712 1.00 32.75 180 ALA A C 1
ATOM 1383 O O . ALA A 1 180 ? 34.879 -47.712 -0.298 1.00 32.75 180 ALA A O 1
ATOM 1384 N N . LEU A 1 181 ? 36.367 -46.474 0.860 1.00 39.28 181 LEU A N 1
ATOM 1385 C CA . LEU A 1 181 ? 36.883 -45.603 -0.213 1.00 39.28 181 LEU A CA 1
ATOM 1386 C C . LEU A 1 181 ? 37.996 -46.312 -1.014 1.00 39.28 181 LEU A C 1
ATOM 1388 O O . LEU A 1 181 ? 38.644 -47.213 -0.478 1.00 39.28 181 LEU A O 1
ATOM 1392 N N . PRO A 1 182 ? 38.324 -45.826 -2.226 1.00 47.41 182 PRO A N 1
ATOM 1393 C CA . PRO A 1 182 ? 39.714 -45.415 -2.505 1.00 47.41 182 PRO A CA 1
ATOM 1394 C C . PRO A 1 182 ? 39.788 -44.112 -3.340 1.00 47.41 182 PRO A C 1
ATOM 1396 O O . PRO A 1 182 ? 39.010 -43.907 -4.262 1.00 47.41 182 PRO A O 1
ATOM 1399 N N . ARG A 1 183 ? 40.545 -43.102 -2.890 1.00 32.16 183 ARG A N 1
ATOM 1400 C CA . ARG A 1 183 ? 41.968 -42.775 -3.172 1.00 32.16 183 ARG A CA 1
ATOM 1401 C C . ARG A 1 183 ? 42.228 -42.029 -4.490 1.00 32.16 183 ARG A C 1
ATOM 1403 O O . ARG A 1 183 ? 41.977 -42.523 -5.580 1.00 32.16 183 ARG A O 1
ATOM 1410 N N . ALA A 1 184 ? 42.829 -40.853 -4.311 1.00 35.97 184 ALA A N 1
ATOM 1411 C CA . ALA A 1 184 ? 43.526 -40.043 -5.297 1.00 35.97 184 ALA A CA 1
ATOM 1412 C C . ALA A 1 184 ? 44.924 -40.608 -5.620 1.00 35.97 184 ALA A C 1
ATOM 1414 O O . ALA A 1 184 ? 45.529 -41.290 -4.791 1.00 35.97 184 ALA A O 1
ATOM 1415 N N . GLY A 1 185 ? 45.447 -40.239 -6.791 1.00 29.08 185 GLY A N 1
ATOM 1416 C CA . GLY A 1 185 ? 46.838 -40.417 -7.212 1.00 29.08 185 GLY A CA 1
ATOM 1417 C C . GLY A 1 185 ? 47.284 -39.224 -8.086 1.00 29.08 185 GLY A C 1
ATOM 1418 O O . GLY A 1 185 ? 46.482 -38.798 -8.919 1.00 29.08 185 GLY A O 1
ATOM 1419 N N . PRO A 1 186 ? 48.492 -38.650 -7.896 1.00 51.62 186 PRO A N 1
ATOM 1420 C CA . PRO A 1 186 ? 48.967 -37.446 -8.595 1.00 51.62 186 PRO A CA 1
ATOM 1421 C C . PRO A 1 186 ? 50.052 -37.731 -9.663 1.00 51.62 186 PRO A C 1
ATOM 1423 O O . PRO A 1 186 ? 50.422 -38.885 -9.865 1.00 51.62 186 PRO A O 1
ATOM 1426 N N . THR A 1 187 ? 50.613 -36.642 -10.233 1.00 34.19 187 THR A N 1
ATOM 1427 C CA . THR A 1 187 ? 51.945 -36.447 -10.895 1.00 34.19 187 THR A CA 1
ATOM 1428 C C . THR A 1 187 ? 51.934 -36.101 -12.420 1.00 34.19 187 THR A C 1
ATOM 1430 O O . THR A 1 187 ? 50.877 -36.181 -13.035 1.00 34.19 187 THR A O 1
ATOM 1433 N N . PRO A 1 188 ? 53.039 -35.596 -13.040 1.00 48.84 188 PRO A N 1
ATOM 1434 C CA . PRO A 1 188 ? 53.476 -34.185 -12.965 1.00 48.84 188 PRO A CA 1
ATOM 1435 C C . PRO A 1 188 ? 54.053 -33.581 -14.294 1.00 48.84 188 PRO A C 1
ATOM 1437 O O . PRO A 1 188 ? 54.164 -34.248 -15.313 1.00 48.84 188 PRO A O 1
ATOM 1440 N N . HIS A 1 189 ? 54.503 -32.314 -14.211 1.00 30.08 189 HIS A N 1
ATOM 1441 C CA . HIS A 1 189 ? 55.607 -31.631 -14.935 1.00 30.08 189 HIS A CA 1
ATOM 1442 C C . HIS A 1 189 ? 55.716 -31.599 -16.481 1.00 30.08 189 HIS A C 1
ATOM 1444 O O . HIS A 1 189 ? 56.046 -32.592 -17.119 1.00 30.08 189 HIS A O 1
ATOM 1450 N N . ARG A 1 190 ? 55.809 -30.370 -17.031 1.00 32.66 190 ARG A N 1
ATOM 1451 C CA . ARG A 1 190 ? 57.020 -29.925 -17.765 1.00 32.66 190 ARG A CA 1
ATOM 1452 C C . ARG A 1 190 ? 57.124 -28.396 -17.882 1.00 32.66 190 ARG A C 1
ATOM 1454 O O . ARG A 1 190 ? 56.187 -27.730 -18.304 1.00 32.66 190 ARG A O 1
ATOM 1461 N N . ALA A 1 191 ? 58.295 -27.874 -17.523 1.00 33.03 191 ALA A N 1
ATOM 1462 C CA . ALA A 1 191 ? 58.740 -26.492 -17.693 1.00 33.03 191 ALA A CA 1
ATOM 1463 C C . ALA A 1 191 ? 60.020 -26.449 -18.555 1.00 33.03 191 ALA A C 1
ATOM 1465 O O . ALA A 1 191 ? 60.739 -27.445 -18.640 1.00 33.03 191 ALA A O 1
ATOM 1466 N N . GLY A 1 192 ? 60.318 -25.272 -19.120 1.00 30.98 192 GLY A N 1
ATOM 1467 C CA . GLY A 1 192 ? 61.564 -24.922 -19.825 1.00 30.98 192 GLY A CA 1
ATOM 1468 C C . GLY A 1 192 ? 61.332 -24.739 -21.331 1.00 30.98 192 GLY A C 1
ATOM 1469 O O . GLY A 1 192 ? 60.696 -25.579 -21.947 1.00 30.98 192 GLY A O 1
ATOM 1470 N N . ARG A 1 193 ? 61.794 -23.683 -22.010 1.00 33.44 193 ARG A N 1
ATOM 1471 C CA . ARG A 1 193 ? 63.037 -22.912 -21.846 1.00 33.44 193 ARG A CA 1
ATOM 1472 C C . ARG A 1 193 ? 62.958 -21.532 -22.528 1.00 33.44 193 ARG A C 1
ATOM 1474 O O . ARG A 1 193 ? 62.181 -21.327 -23.453 1.00 33.44 193 ARG A O 1
ATOM 1481 N N . SER A 1 194 ? 63.823 -20.631 -22.071 1.00 31.95 194 SER A N 1
ATOM 1482 C CA . SER A 1 194 ? 64.095 -19.263 -22.522 1.00 31.95 194 SER A CA 1
ATOM 1483 C C . SER A 1 194 ? 65.410 -19.158 -23.328 1.00 31.95 194 SER A C 1
ATOM 1485 O O . SER A 1 194 ? 66.225 -20.076 -23.283 1.00 31.95 194 SER A O 1
ATOM 1487 N N . HIS A 1 195 ? 65.612 -17.975 -23.945 1.00 32.03 195 HIS A N 1
ATOM 1488 C CA . HIS A 1 195 ? 66.865 -17.304 -24.387 1.00 32.03 195 HIS A CA 1
ATOM 1489 C C . HIS A 1 195 ? 67.248 -17.247 -25.892 1.00 32.03 195 HIS A C 1
ATOM 1491 O O . HIS A 1 195 ? 67.774 -18.209 -26.428 1.00 32.03 195 HIS A O 1
ATOM 1497 N N . ARG A 1 196 ? 67.044 -16.034 -26.478 1.00 32.81 196 ARG A N 1
ATOM 1498 C CA . ARG A 1 196 ? 68.020 -15.032 -27.042 1.00 32.81 196 ARG A CA 1
ATOM 1499 C C . ARG A 1 196 ? 69.037 -15.450 -28.155 1.00 32.81 196 ARG A C 1
ATOM 1501 O O . ARG A 1 196 ? 69.363 -16.620 -28.230 1.00 32.81 196 ARG A O 1
ATOM 1508 N N . PRO A 1 197 ? 69.748 -14.507 -28.840 1.00 50.28 197 PRO A N 1
ATOM 1509 C CA . PRO A 1 197 ? 69.386 -13.190 -29.417 1.00 50.28 197 PRO A CA 1
ATOM 1510 C C . PRO A 1 197 ? 70.046 -12.885 -30.814 1.00 50.28 197 PRO A C 1
ATOM 1512 O O . PRO A 1 197 ? 70.711 -13.723 -31.405 1.00 50.28 197 PRO A O 1
ATOM 1515 N N . LEU A 1 198 ? 69.833 -11.643 -31.287 1.00 39.12 198 LEU A N 1
ATOM 1516 C CA . LEU A 1 198 ? 70.496 -10.804 -32.322 1.00 39.12 198 LEU A CA 1
ATOM 1517 C C . LEU A 1 198 ? 71.913 -11.149 -32.849 1.00 39.12 198 LEU A C 1
ATOM 1519 O O . LEU A 1 198 ? 72.804 -11.467 -32.069 1.00 39.12 198 LEU A O 1
ATOM 1523 N N . SER A 1 199 ? 72.156 -10.821 -34.133 1.00 32.66 199 SER A N 1
ATOM 1524 C CA . SER A 1 199 ? 73.462 -10.363 -34.656 1.00 32.66 199 SER A CA 1
ATOM 1525 C C . SER A 1 199 ? 73.321 -9.443 -35.892 1.00 32.66 199 SER A C 1
ATOM 1527 O O . SER A 1 199 ? 72.376 -9.576 -36.667 1.00 32.66 199 SER A O 1
ATOM 1529 N N . GLN A 1 200 ? 74.261 -8.496 -36.009 1.00 35.19 200 GLN A N 1
ATOM 1530 C CA . GLN A 1 200 ? 74.446 -7.394 -36.972 1.00 35.19 200 GLN A CA 1
ATOM 1531 C C . GLN A 1 200 ? 75.464 -7.747 -38.085 1.00 35.19 200 GLN A C 1
ATOM 1533 O O . GLN A 1 200 ? 76.274 -8.640 -37.868 1.00 35.19 200 GLN A O 1
ATOM 1538 N N . ALA A 1 201 ? 75.477 -6.975 -39.193 1.00 33.22 201 ALA A N 1
ATOM 1539 C CA . ALA A 1 201 ? 76.631 -6.505 -40.023 1.00 33.22 201 ALA A CA 1
ATOM 1540 C C . ALA A 1 201 ? 76.066 -5.949 -41.372 1.00 33.22 201 ALA A C 1
ATOM 1542 O O . ALA A 1 201 ? 75.224 -6.625 -41.953 1.00 33.22 201 ALA A O 1
ATOM 1543 N N . LEU A 1 202 ? 76.235 -4.698 -41.868 1.00 32.41 202 LEU A N 1
ATOM 1544 C CA . LEU A 1 202 ? 77.411 -3.883 -42.306 1.00 32.41 202 LEU A CA 1
ATOM 1545 C C . LEU A 1 202 ? 78.324 -4.662 -43.283 1.00 32.41 202 LEU A C 1
ATOM 1547 O O . LEU A 1 202 ? 78.727 -5.752 -42.914 1.00 32.41 202 LEU A O 1
ATOM 1551 N N . HIS A 1 203 ? 78.734 -4.270 -44.505 1.00 30.56 203 HIS A N 1
ATOM 1552 C CA . HIS A 1 203 ? 78.908 -3.042 -45.338 1.00 30.56 203 HIS A CA 1
ATOM 1553 C C . HIS A 1 203 ? 79.281 -3.541 -46.797 1.00 30.56 203 HIS A C 1
ATOM 1555 O O . HIS A 1 203 ? 79.244 -4.759 -46.971 1.00 30.56 203 HIS A O 1
ATOM 1561 N N . PRO A 1 204 ? 79.821 -2.793 -47.808 1.00 49.84 204 PRO A N 1
ATOM 1562 C CA . PRO A 1 204 ? 79.627 -1.418 -48.345 1.00 49.84 204 PRO A CA 1
ATOM 1563 C C . PRO A 1 204 ? 79.602 -1.292 -49.921 1.00 49.84 204 PRO A C 1
ATOM 1565 O O . PRO A 1 204 ? 80.067 -2.184 -50.615 1.00 49.84 204 PRO A O 1
ATOM 1568 N N . GLY A 1 205 ? 79.155 -0.122 -50.442 1.00 30.34 205 GLY A N 1
ATOM 1569 C CA . GLY A 1 205 ? 79.610 0.646 -51.652 1.00 30.34 205 GLY A CA 1
ATOM 1570 C C . GLY A 1 205 ? 79.605 0.050 -53.089 1.00 30.34 205 GLY A C 1
ATOM 1571 O O . GLY A 1 205 ? 79.515 -1.163 -53.226 1.00 30.34 205 GLY A O 1
ATOM 1572 N N . PRO A 1 206 ? 79.765 0.858 -54.179 1.00 49.81 206 PRO A N 1
ATOM 1573 C CA . PRO A 1 206 ? 80.051 2.302 -54.256 1.00 49.81 206 PRO A CA 1
ATOM 1574 C C . PRO A 1 206 ? 79.120 3.133 -55.191 1.00 49.81 206 PRO A C 1
ATOM 1576 O O . PRO A 1 206 ? 78.123 2.654 -55.722 1.00 49.81 206 PRO A O 1
ATOM 1579 N N . MET A 1 207 ? 79.469 4.421 -55.303 1.00 35.66 207 MET A N 1
ATOM 1580 C CA . MET A 1 207 ? 78.806 5.543 -55.983 1.00 35.66 207 MET A CA 1
ATOM 1581 C C . MET A 1 207 ? 78.867 5.508 -57.517 1.00 35.66 207 MET A C 1
ATOM 1583 O O . MET A 1 207 ? 79.850 5.017 -58.057 1.00 35.66 207 MET A O 1
ATOM 1587 N N . ASP A 1 208 ? 77.931 6.204 -58.181 1.00 32.44 208 ASP A N 1
ATOM 1588 C CA . ASP A 1 208 ? 78.326 7.288 -59.090 1.00 32.44 208 ASP A CA 1
ATOM 1589 C C . ASP A 1 208 ? 77.235 8.365 -59.290 1.00 32.44 208 ASP A C 1
ATOM 1591 O O . ASP A 1 208 ? 76.043 8.148 -59.073 1.00 32.44 208 ASP A O 1
ATOM 1595 N N . THR A 1 209 ? 77.728 9.550 -59.634 1.00 34.09 209 THR A N 1
ATOM 1596 C CA . THR A 1 209 ? 77.110 10.869 -59.876 1.00 34.09 209 THR A CA 1
ATOM 1597 C C . THR A 1 209 ? 76.228 10.887 -61.158 1.00 34.09 209 THR A C 1
ATOM 1599 O O . THR A 1 209 ? 76.244 9.918 -61.898 1.00 34.09 209 THR A O 1
ATOM 1602 N N . THR A 1 210 ? 75.399 11.861 -61.572 1.00 32.62 210 THR A N 1
ATOM 1603 C CA . THR A 1 210 ? 75.307 13.331 -61.438 1.00 32.62 210 THR A CA 1
ATOM 1604 C C . THR A 1 210 ? 73.963 13.820 -62.065 1.00 32.62 210 THR A C 1
ATOM 1606 O O . THR A 1 210 ? 73.332 13.092 -62.827 1.00 32.62 210 THR A O 1
ATOM 1609 N N . THR A 1 211 ? 73.611 15.100 -61.836 1.00 33.47 211 THR A N 1
ATOM 1610 C CA . THR A 1 211 ? 72.625 15.985 -62.534 1.00 33.47 211 THR A CA 1
ATOM 1611 C C . THR A 1 211 ? 71.153 16.043 -62.051 1.00 33.47 211 THR A C 1
ATOM 1613 O O . THR A 1 211 ? 70.406 15.074 -62.094 1.00 33.47 211 THR A O 1
ATOM 1616 N N . GLY A 1 212 ? 70.724 17.238 -61.603 1.00 31.52 212 GLY A N 1
ATOM 1617 C CA . GLY A 1 212 ? 69.311 17.674 -61.509 1.00 31.52 212 GLY A CA 1
ATOM 1618 C C . GLY A 1 212 ? 68.950 18.604 -62.686 1.00 31.52 212 GLY A C 1
ATOM 1619 O O . GLY A 1 212 ? 69.724 18.630 -63.642 1.00 31.52 212 GLY A O 1
ATOM 1620 N N . PRO A 1 213 ? 67.899 19.461 -62.636 1.00 54.91 213 PRO A N 1
ATOM 1621 C CA . PRO A 1 213 ? 66.771 19.571 -61.693 1.00 54.91 213 PRO A CA 1
ATOM 1622 C C . PRO A 1 213 ? 65.379 19.661 -62.396 1.00 54.91 213 PRO A C 1
ATOM 1624 O O . PRO A 1 213 ? 65.290 20.122 -63.527 1.00 54.91 213 PRO A O 1
ATOM 1627 N N . ALA A 1 214 ? 64.263 19.316 -61.729 1.00 32.91 214 ALA A N 1
ATOM 1628 C CA . ALA A 1 214 ? 62.914 19.775 -62.128 1.00 32.91 214 ALA A CA 1
ATOM 1629 C C . ALA A 1 214 ? 61.858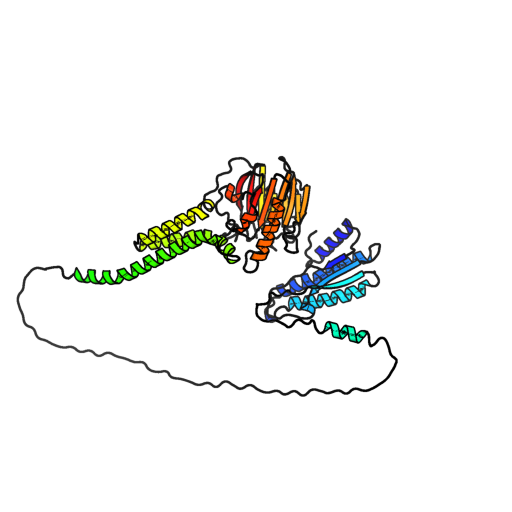 19.594 -61.013 1.00 32.91 214 ALA A C 1
ATOM 1631 O O . ALA A 1 214 ? 61.975 18.724 -60.157 1.00 32.91 214 ALA A O 1
ATOM 1632 N N . ALA A 1 215 ? 60.853 20.469 -61.046 1.00 38.91 215 ALA A N 1
ATOM 1633 C CA . ALA A 1 215 ? 59.825 20.810 -60.056 1.00 38.91 215 ALA A CA 1
ATOM 1634 C C . ALA A 1 215 ? 58.937 19.661 -59.496 1.00 38.91 215 ALA A C 1
ATOM 1636 O O . ALA A 1 215 ? 58.846 18.590 -60.092 1.00 38.91 215 ALA A O 1
ATOM 1637 N N . PRO A 1 216 ? 58.239 19.874 -58.353 1.00 40.75 216 PRO A N 1
ATOM 1638 C CA . PRO A 1 216 ? 57.471 18.827 -57.687 1.00 40.75 216 PRO A CA 1
ATOM 1639 C C . PRO A 1 216 ? 56.046 18.698 -58.249 1.00 40.75 216 PRO A C 1
ATOM 1641 O O . PRO A 1 216 ? 55.184 19.531 -57.975 1.00 40.75 216 PRO A O 1
ATOM 1644 N N . ASP A 1 217 ? 55.767 17.584 -58.924 1.00 36.78 217 ASP A N 1
ATOM 1645 C CA . ASP A 1 217 ? 54.401 17.139 -59.209 1.00 36.78 217 ASP A CA 1
ATOM 1646 C C . ASP A 1 217 ? 53.828 16.330 -58.030 1.00 36.78 217 ASP A C 1
ATOM 1648 O O . ASP A 1 217 ? 54.216 15.196 -57.733 1.00 36.78 217 ASP A O 1
ATOM 1652 N N . ALA A 1 218 ? 52.836 16.907 -57.354 1.00 42.06 218 ALA A N 1
ATOM 1653 C CA . ALA A 1 218 ? 51.833 16.155 -56.605 1.00 42.06 218 ALA A CA 1
ATOM 1654 C C . ALA A 1 218 ? 50.711 15.757 -57.589 1.00 42.06 218 ALA A C 1
ATOM 1656 O O . ALA A 1 218 ? 50.259 16.623 -58.332 1.00 42.06 218 ALA A O 1
ATOM 1657 N N . PRO A 1 219 ? 50.166 14.514 -57.562 1.00 47.97 219 PRO A N 1
ATOM 1658 C CA . PRO A 1 219 ? 49.437 14.058 -56.380 1.00 47.97 219 PRO A CA 1
ATOM 1659 C C . PRO A 1 219 ? 49.436 12.523 -56.174 1.00 47.97 219 PRO A C 1
ATOM 1661 O O . PRO A 1 219 ? 48.425 11.846 -56.376 1.00 47.97 219 PRO A O 1
ATOM 1664 N N . ALA A 1 220 ? 50.506 11.943 -55.625 1.00 45.38 220 ALA A N 1
ATOM 1665 C CA . ALA A 1 220 ? 50.467 10.546 -55.150 1.00 45.38 220 ALA A CA 1
ATOM 1666 C C . ALA A 1 220 ? 49.745 10.375 -53.787 1.00 45.38 220 ALA A C 1
ATOM 1668 O O . ALA A 1 220 ? 49.397 9.263 -53.382 1.00 45.38 220 ALA A O 1
ATOM 1669 N N . ARG A 1 221 ? 49.427 11.471 -53.077 1.00 46.62 221 ARG A N 1
ATOM 1670 C CA . ARG A 1 221 ? 48.786 11.429 -51.742 1.00 46.62 221 ARG A CA 1
ATOM 1671 C C . ARG A 1 221 ? 47.253 11.287 -51.760 1.00 46.62 221 ARG A C 1
ATOM 1673 O O . ARG A 1 221 ? 46.652 11.020 -50.718 1.00 46.62 221 ARG A O 1
ATOM 1680 N N . ALA A 1 222 ? 46.600 11.375 -52.923 1.00 47.66 222 ALA A N 1
ATOM 1681 C CA . ALA A 1 222 ? 45.137 11.269 -53.028 1.00 47.66 222 ALA A CA 1
ATOM 1682 C C . ALA A 1 222 ? 44.608 9.817 -53.098 1.00 47.66 222 ALA A C 1
ATOM 1684 O O . ALA A 1 222 ? 43.464 9.548 -52.715 1.00 47.66 222 ALA A O 1
ATOM 1685 N N . ARG A 1 223 ? 45.425 8.843 -53.532 1.00 47.94 223 ARG A N 1
ATOM 1686 C CA . ARG A 1 223 ? 44.974 7.445 -53.714 1.00 47.94 223 ARG A CA 1
ATOM 1687 C C . ARG A 1 223 ? 45.028 6.594 -52.437 1.00 47.94 223 ARG A C 1
ATOM 1689 O O . ARG A 1 223 ? 44.184 5.711 -52.274 1.00 47.94 223 ARG A O 1
ATOM 1696 N N . ALA A 1 224 ? 45.899 6.912 -51.476 1.00 46.34 224 ALA A N 1
ATOM 1697 C CA . ALA A 1 224 ? 45.960 6.209 -50.186 1.00 46.34 224 ALA A CA 1
ATOM 1698 C C . ALA A 1 224 ? 44.782 6.560 -49.246 1.00 46.34 224 ALA A C 1
ATOM 1700 O O . ALA A 1 224 ? 44.260 5.691 -48.547 1.00 46.34 224 ALA A O 1
ATOM 1701 N N . ARG A 1 225 ? 44.255 7.796 -49.303 1.00 47.78 225 ARG A N 1
ATOM 1702 C CA . ARG A 1 225 ? 43.072 8.213 -48.515 1.00 47.78 225 ARG A CA 1
ATOM 1703 C C . ARG A 1 225 ? 41.744 7.626 -49.021 1.00 47.78 225 ARG A C 1
ATOM 1705 O O . ARG A 1 225 ? 40.782 7.534 -48.258 1.00 47.78 225 ARG A O 1
ATOM 1712 N N . ARG A 1 226 ? 41.673 7.173 -50.281 1.00 47.19 226 ARG A N 1
ATOM 1713 C CA . ARG A 1 226 ? 40.459 6.564 -50.869 1.00 47.19 226 ARG A CA 1
ATOM 1714 C C . ARG A 1 226 ? 40.285 5.075 -50.538 1.00 47.19 226 ARG A C 1
ATOM 1716 O O . ARG A 1 226 ? 39.146 4.611 -50.482 1.00 47.19 226 ARG A O 1
ATOM 1723 N N . ARG A 1 227 ? 41.361 4.327 -50.255 1.00 46.31 227 ARG A N 1
ATOM 1724 C CA . ARG A 1 227 ? 41.278 2.889 -49.912 1.00 46.31 227 ARG A CA 1
ATOM 1725 C C . ARG A 1 227 ? 40.889 2.625 -48.446 1.00 46.31 227 ARG A C 1
ATOM 1727 O O . ARG A 1 227 ? 40.153 1.676 -48.191 1.00 46.31 227 ARG A O 1
ATOM 1734 N N . GLY A 1 228 ? 41.242 3.510 -47.508 1.00 44.56 228 GLY A N 1
ATOM 1735 C CA . GLY A 1 228 ? 40.828 3.408 -46.095 1.00 44.56 228 GLY A CA 1
ATOM 1736 C C . GLY A 1 228 ? 39.338 3.694 -45.830 1.00 44.56 228 GLY A C 1
ATOM 1737 O O . GLY A 1 228 ? 38.754 3.145 -44.898 1.00 44.56 228 GLY A O 1
ATOM 1738 N N . ARG A 1 229 ? 38.673 4.490 -46.683 1.00 47.22 229 ARG A N 1
ATOM 1739 C CA . ARG A 1 229 ? 37.241 4.832 -46.536 1.00 47.22 229 ARG A CA 1
ATOM 1740 C C . ARG A 1 229 ? 36.276 3.718 -46.972 1.00 47.22 229 ARG A C 1
ATOM 1742 O O . ARG A 1 229 ? 35.155 3.672 -46.474 1.00 47.22 229 ARG A O 1
ATOM 1749 N N . ARG A 1 230 ? 36.689 2.792 -47.849 1.00 46.84 230 ARG A N 1
ATOM 1750 C CA . ARG A 1 230 ? 35.798 1.734 -48.375 1.00 46.84 230 ARG A CA 1
ATOM 1751 C C . ARG A 1 230 ? 35.577 0.556 -47.412 1.00 46.84 230 ARG A C 1
ATOM 1753 O O . ARG A 1 230 ? 34.499 -0.026 -47.436 1.00 46.84 230 ARG A O 1
ATOM 1760 N N . ARG A 1 231 ? 36.519 0.246 -46.508 1.00 49.41 231 ARG A N 1
ATOM 1761 C CA . ARG A 1 231 ? 36.355 -0.833 -45.502 1.00 49.41 231 ARG A CA 1
ATOM 1762 C C . ARG A 1 231 ? 35.492 -0.440 -44.289 1.00 49.41 231 ARG A C 1
ATOM 1764 O O . ARG A 1 231 ? 34.889 -1.310 -43.672 1.00 49.41 231 ARG A O 1
ATOM 1771 N N . ALA A 1 232 ? 35.372 0.852 -43.970 1.00 52.75 232 ALA A N 1
ATOM 1772 C CA . ALA A 1 232 ? 34.564 1.340 -42.841 1.00 52.75 232 ALA A CA 1
ATOM 1773 C C . ALA A 1 232 ? 33.054 1.458 -43.150 1.00 52.75 232 ALA A C 1
ATOM 1775 O O . ALA A 1 232 ? 32.225 1.399 -42.238 1.00 52.75 232 ALA A O 1
ATOM 1776 N N . ALA A 1 233 ? 32.686 1.604 -44.427 1.00 59.09 233 ALA A N 1
ATOM 1777 C CA . ALA A 1 233 ? 31.303 1.742 -44.885 1.00 59.09 233 ALA A CA 1
ATOM 1778 C C . ALA A 1 233 ? 30.375 0.557 -44.517 1.00 59.09 233 ALA A C 1
ATOM 1780 O O . ALA A 1 233 ? 29.284 0.819 -44.006 1.00 59.09 233 ALA A O 1
ATOM 1781 N N . PRO A 1 234 ? 30.761 -0.727 -44.688 1.00 67.56 234 PRO A N 1
ATOM 1782 C CA . PRO A 1 234 ? 29.889 -1.849 -44.326 1.00 67.56 234 PRO A CA 1
ATOM 1783 C C . PRO A 1 234 ? 29.674 -1.978 -42.812 1.00 67.56 234 PRO A C 1
ATOM 1785 O O . PRO A 1 234 ? 28.565 -2.281 -42.381 1.00 67.56 234 PRO A O 1
ATOM 1788 N N . ARG A 1 235 ? 30.689 -1.683 -41.985 1.00 80.25 235 ARG A N 1
ATOM 1789 C CA . ARG A 1 235 ? 30.556 -1.723 -40.517 1.00 80.25 235 ARG A CA 1
ATOM 1790 C C . ARG A 1 235 ? 29.623 -0.624 -40.006 1.00 80.25 235 ARG A C 1
ATOM 1792 O O . ARG A 1 235 ? 28.748 -0.913 -39.200 1.00 80.25 235 ARG A O 1
ATOM 1799 N N . ARG A 1 236 ? 29.748 0.607 -40.520 1.00 83.56 236 ARG A N 1
ATOM 1800 C CA . ARG A 1 236 ? 28.834 1.714 -40.176 1.00 83.56 236 ARG A CA 1
ATOM 1801 C C . ARG A 1 236 ? 27.390 1.429 -40.591 1.00 83.56 236 ARG A C 1
ATOM 1803 O O . ARG A 1 236 ? 26.488 1.676 -39.802 1.00 83.56 236 ARG A O 1
ATOM 1810 N N . ARG A 1 237 ? 27.173 0.856 -41.781 1.00 88.12 237 ARG A N 1
ATOM 1811 C CA . ARG A 1 237 ? 25.835 0.448 -42.246 1.00 88.12 237 ARG A CA 1
ATOM 1812 C C . ARG A 1 237 ? 25.213 -0.635 -41.362 1.00 88.12 237 ARG A C 1
ATOM 1814 O O . ARG A 1 237 ? 24.043 -0.524 -41.023 1.00 88.12 237 ARG A O 1
ATOM 1821 N N . ARG A 1 238 ? 25.994 -1.635 -40.937 1.00 92.38 238 ARG A N 1
ATOM 1822 C CA . ARG A 1 238 ? 25.528 -2.678 -40.002 1.00 92.38 238 ARG A CA 1
ATOM 1823 C C . ARG A 1 238 ? 25.153 -2.107 -38.633 1.00 92.38 238 ARG A C 1
ATOM 1825 O O . ARG A 1 238 ? 24.105 -2.459 -38.110 1.00 92.38 238 ARG A O 1
ATOM 1832 N N . VAL A 1 239 ? 25.968 -1.203 -38.082 1.00 93.75 239 VAL A N 1
ATOM 1833 C CA . VAL A 1 239 ? 25.659 -0.526 -36.808 1.00 93.75 239 VAL A CA 1
ATOM 1834 C C . VAL A 1 239 ? 24.393 0.324 -36.936 1.00 93.75 239 VAL A C 1
ATOM 1836 O O . VAL A 1 239 ? 23.512 0.225 -36.093 1.00 93.75 239 VAL A O 1
ATOM 1839 N N . ALA A 1 240 ? 24.260 1.103 -38.011 1.00 93.31 240 ALA A N 1
ATOM 1840 C CA . ALA A 1 240 ? 23.060 1.895 -38.270 1.00 93.31 240 ALA A CA 1
ATOM 1841 C C . ALA A 1 240 ? 21.793 1.029 -38.397 1.00 93.31 240 ALA A C 1
ATOM 1843 O O . ALA A 1 240 ? 20.762 1.380 -37.832 1.00 93.31 240 ALA A O 1
ATOM 1844 N N . ALA A 1 241 ? 21.875 -0.109 -39.093 1.00 95.38 241 ALA A N 1
ATOM 1845 C CA . ALA A 1 241 ? 20.767 -1.054 -39.202 1.00 95.38 241 ALA A CA 1
ATOM 1846 C C . ALA A 1 241 ? 20.393 -1.662 -37.839 1.00 95.38 241 ALA A C 1
ATOM 1848 O O . ALA A 1 241 ? 19.213 -1.738 -37.515 1.00 95.38 241 ALA A O 1
ATOM 1849 N N . ALA A 1 242 ? 21.382 -2.035 -37.018 1.00 96.75 242 ALA A N 1
ATOM 1850 C CA . ALA A 1 242 ? 21.143 -2.560 -35.674 1.00 96.75 242 ALA A CA 1
ATOM 1851 C C . ALA A 1 242 ? 20.477 -1.524 -34.750 1.00 96.75 242 ALA A C 1
ATOM 1853 O O . ALA A 1 242 ? 19.533 -1.862 -34.043 1.00 96.75 242 ALA A O 1
ATOM 1854 N N . LEU A 1 243 ? 20.920 -0.261 -34.795 1.00 96.94 243 LEU A N 1
ATOM 1855 C CA . LEU A 1 243 ? 20.298 0.836 -34.042 1.00 96.94 243 LEU A CA 1
ATOM 1856 C C . LEU A 1 243 ? 18.846 1.069 -34.477 1.00 96.94 243 LEU A C 1
ATOM 1858 O O . LEU A 1 243 ? 17.969 1.194 -33.627 1.00 96.94 243 LEU A O 1
ATOM 1862 N N . GLY A 1 244 ? 18.585 1.081 -35.789 1.00 96.81 244 GLY A N 1
ATOM 1863 C CA . GLY A 1 244 ? 17.227 1.237 -36.313 1.00 96.81 244 GLY A CA 1
ATOM 1864 C C . GLY A 1 244 ? 16.307 0.074 -35.936 1.00 96.81 244 GLY A C 1
ATOM 1865 O O . GLY A 1 244 ? 15.180 0.293 -35.501 1.00 96.81 244 GLY A O 1
ATOM 1866 N N . ALA A 1 245 ? 16.807 -1.163 -36.012 1.00 97.38 245 ALA A N 1
ATOM 1867 C CA . ALA A 1 245 ? 16.070 -2.348 -35.578 1.00 97.38 245 ALA A CA 1
ATOM 1868 C C . ALA A 1 245 ? 15.766 -2.323 -34.070 1.00 97.38 245 ALA A C 1
ATOM 1870 O O . ALA A 1 245 ? 14.649 -2.636 -33.670 1.00 97.38 245 ALA A O 1
ATOM 1871 N N . ALA A 1 246 ? 16.725 -1.904 -33.237 1.00 97.56 246 ALA A N 1
ATOM 1872 C CA . ALA A 1 246 ? 16.518 -1.760 -31.797 1.00 97.56 246 ALA A CA 1
ATOM 1873 C C . ALA A 1 246 ? 15.463 -0.688 -31.468 1.00 97.56 246 ALA A C 1
ATOM 1875 O O . ALA A 1 246 ? 14.608 -0.916 -30.615 1.00 97.56 246 ALA A O 1
ATOM 1876 N N . ALA A 1 247 ? 15.479 0.450 -32.169 1.00 97.31 247 ALA A N 1
ATOM 1877 C CA . ALA A 1 247 ? 14.474 1.499 -32.002 1.00 97.31 247 ALA A CA 1
ATOM 1878 C C . ALA A 1 247 ? 13.069 1.033 -32.422 1.00 97.31 247 ALA A C 1
ATOM 1880 O O . ALA A 1 247 ? 12.103 1.261 -31.696 1.00 97.31 247 ALA A O 1
ATOM 1881 N N . LEU A 1 248 ? 12.953 0.323 -33.549 1.00 97.12 248 LEU A N 1
ATOM 1882 C CA . LEU A 1 248 ? 11.687 -0.274 -33.984 1.00 97.12 248 LEU A CA 1
ATOM 1883 C C . LEU A 1 248 ? 11.175 -1.319 -32.989 1.00 97.12 248 LEU A C 1
ATOM 1885 O O . LEU A 1 248 ? 9.988 -1.327 -32.675 1.00 97.12 248 LEU A O 1
ATOM 1889 N N . ALA A 1 249 ? 12.059 -2.166 -32.456 1.00 96.69 249 ALA A N 1
ATOM 1890 C CA . ALA A 1 249 ? 11.696 -3.130 -31.423 1.00 96.69 249 ALA A CA 1
ATOM 1891 C C . ALA A 1 249 ? 11.194 -2.429 -30.150 1.00 96.69 249 ALA A C 1
ATOM 1893 O O . ALA A 1 249 ? 10.179 -2.839 -29.594 1.00 96.69 249 ALA A O 1
ATOM 1894 N N . ALA A 1 250 ? 11.845 -1.341 -29.723 1.00 96.19 250 ALA A N 1
ATOM 1895 C CA . ALA A 1 250 ? 11.385 -0.539 -28.591 1.00 96.19 250 ALA A CA 1
ATOM 1896 C C . ALA A 1 250 ? 9.987 0.054 -28.842 1.00 96.19 250 ALA A C 1
ATOM 1898 O O . ALA A 1 250 ? 9.112 -0.081 -27.990 1.00 96.19 250 ALA A O 1
ATOM 1899 N N . ALA A 1 251 ? 9.742 0.635 -30.022 1.00 96.12 251 ALA A N 1
ATOM 1900 C CA . ALA A 1 251 ? 8.423 1.147 -30.402 1.00 96.12 251 ALA A CA 1
ATOM 1901 C C . ALA A 1 251 ? 7.353 0.040 -30.432 1.00 96.12 251 ALA A C 1
ATOM 1903 O O . ALA A 1 251 ? 6.255 0.224 -29.911 1.00 96.12 251 ALA A O 1
ATOM 1904 N N . ALA A 1 252 ? 7.680 -1.135 -30.978 1.00 95.50 252 ALA A N 1
ATOM 1905 C CA . ALA A 1 252 ? 6.773 -2.280 -31.011 1.00 95.50 252 ALA A CA 1
ATOM 1906 C C . ALA A 1 252 ? 6.425 -2.783 -29.602 1.00 95.50 252 ALA A C 1
ATOM 1908 O O . ALA A 1 252 ? 5.263 -3.079 -29.330 1.00 95.50 252 ALA A O 1
ATOM 1909 N N . VAL A 1 253 ? 7.400 -2.834 -28.687 1.00 95.00 253 VAL A N 1
ATOM 1910 C CA . VAL A 1 253 ? 7.146 -3.166 -27.278 1.00 95.00 253 VAL A CA 1
ATOM 1911 C C . VAL A 1 253 ? 6.261 -2.101 -26.630 1.00 95.00 253 VAL A C 1
ATOM 1913 O O . VAL A 1 253 ? 5.291 -2.462 -25.976 1.00 95.00 253 VAL A O 1
ATOM 1916 N N . LEU A 1 254 ? 6.527 -0.809 -26.846 1.00 94.62 254 LEU A N 1
ATOM 1917 C CA . LEU A 1 254 ? 5.703 0.280 -26.308 1.00 94.62 254 LEU A CA 1
ATOM 1918 C C . LEU A 1 254 ? 4.243 0.195 -26.771 1.00 94.62 254 LEU A C 1
ATOM 1920 O O . LEU A 1 254 ? 3.339 0.345 -25.955 1.00 94.62 254 LEU A O 1
ATOM 1924 N N . LEU A 1 255 ? 3.993 -0.102 -28.046 1.00 94.12 255 LEU A N 1
ATOM 1925 C CA . LEU A 1 255 ? 2.634 -0.242 -28.582 1.00 94.12 255 LEU A CA 1
ATOM 1926 C C . LEU A 1 255 ? 1.968 -1.562 -28.162 1.00 94.12 255 LEU A C 1
ATOM 1928 O O . LEU A 1 255 ? 0.769 -1.604 -27.904 1.00 94.12 255 LEU A O 1
ATOM 1932 N N . GLY A 1 256 ? 2.745 -2.643 -28.071 1.00 93.44 256 GLY A N 1
ATOM 1933 C CA . GLY A 1 256 ? 2.250 -3.999 -27.827 1.00 93.44 256 GLY A CA 1
ATOM 1934 C C . GLY A 1 256 ? 2.255 -4.452 -26.366 1.00 93.44 256 GLY A C 1
ATOM 1935 O O . GLY A 1 256 ? 1.755 -5.539 -26.078 1.00 93.44 256 GLY A O 1
ATOM 1936 N N . HIS A 1 257 ? 2.800 -3.669 -25.428 1.00 93.06 257 HIS A N 1
ATOM 1937 C CA . HIS A 1 257 ? 3.027 -4.118 -24.046 1.00 93.06 257 HIS A CA 1
ATOM 1938 C C . HIS A 1 257 ? 1.761 -4.631 -23.345 1.00 93.06 257 HIS A C 1
ATOM 1940 O O . HIS A 1 257 ? 1.823 -5.580 -22.559 1.00 93.06 257 HIS A O 1
ATOM 1946 N N . ARG A 1 258 ? 0.590 -4.069 -23.672 1.00 91.94 258 ARG A N 1
ATOM 1947 C CA . ARG A 1 258 ? -0.707 -4.480 -23.111 1.00 91.94 258 ARG A CA 1
ATOM 1948 C C . ARG A 1 258 ? -1.140 -5.890 -23.517 1.00 91.94 258 ARG A C 1
ATOM 1950 O O . ARG A 1 258 ? -1.905 -6.506 -22.782 1.00 91.94 258 ARG A O 1
ATOM 1957 N N . ALA A 1 259 ? -0.623 -6.429 -24.621 1.00 93.69 259 ALA A N 1
ATOM 1958 C CA . ALA A 1 259 ? -0.898 -7.801 -25.048 1.00 93.69 259 ALA A CA 1
ATOM 1959 C C . ALA A 1 259 ? -0.077 -8.849 -24.274 1.00 93.69 259 ALA A C 1
ATOM 1961 O O . ALA A 1 259 ? -0.395 -10.036 -24.312 1.00 93.69 259 ALA A O 1
ATOM 1962 N N . VAL A 1 260 ? 0.979 -8.435 -23.562 1.00 93.31 260 VAL A N 1
ATOM 1963 C CA . VAL A 1 260 ? 1.846 -9.365 -22.831 1.00 93.31 260 VAL A CA 1
ATOM 1964 C C . VAL A 1 260 ? 1.113 -9.912 -21.599 1.00 93.31 260 VAL A C 1
ATOM 1966 O O . VAL A 1 260 ? 0.627 -9.112 -20.794 1.00 93.31 260 VAL A O 1
ATOM 1969 N N . PRO A 1 261 ? 1.023 -11.243 -21.415 1.00 90.69 261 PRO A N 1
ATOM 1970 C CA . PRO A 1 261 ? 0.308 -11.839 -20.292 1.00 90.69 261 PRO A CA 1
ATOM 1971 C C . PRO A 1 261 ? 1.055 -11.681 -18.961 1.00 90.69 261 PRO A C 1
ATOM 1973 O O . PRO A 1 261 ? 2.258 -11.416 -18.902 1.00 90.69 261 PRO A O 1
ATOM 1976 N N . GLU A 1 262 ? 0.332 -11.887 -17.864 1.00 87.44 262 GLU A N 1
ATOM 1977 C CA . GLU A 1 262 ? 0.911 -11.895 -16.520 1.00 87.44 262 GLU A CA 1
ATOM 1978 C C . GLU A 1 262 ? 1.797 -13.124 -16.263 1.00 87.44 262 GLU A C 1
ATOM 1980 O O . GLU A 1 262 ? 1.550 -14.191 -16.828 1.00 87.44 262 GLU A O 1
ATOM 1985 N N . PRO A 1 263 ? 2.791 -13.016 -15.359 1.00 86.62 263 PRO A N 1
ATOM 1986 C CA . PRO A 1 263 ? 3.160 -11.821 -14.583 1.00 86.62 263 PRO A CA 1
ATOM 1987 C C . PRO A 1 263 ? 4.062 -10.832 -15.345 1.00 86.62 263 PRO A C 1
ATOM 1989 O O . PRO A 1 263 ? 4.401 -9.777 -14.818 1.00 86.62 263 PRO A O 1
ATOM 1992 N N . LEU A 1 264 ? 4.484 -11.170 -16.570 1.00 89.44 264 LEU A N 1
ATOM 1993 C CA . LEU A 1 264 ? 5.420 -10.355 -17.350 1.00 89.44 264 LEU A CA 1
ATOM 1994 C C . LEU A 1 264 ? 4.826 -8.991 -17.729 1.00 89.44 264 LEU A C 1
ATOM 1996 O O . LEU A 1 264 ? 5.546 -7.997 -17.716 1.00 89.44 264 LEU A O 1
ATOM 2000 N N . GLY A 1 265 ? 3.520 -8.943 -18.003 1.00 91.31 265 GLY A N 1
ATOM 2001 C CA . GLY A 1 265 ? 2.782 -7.712 -18.281 1.00 91.31 265 GLY A CA 1
ATOM 2002 C C . GLY A 1 265 ? 2.954 -6.648 -17.194 1.00 91.31 265 GLY A C 1
ATOM 2003 O O . GLY A 1 265 ? 3.429 -5.559 -17.497 1.00 91.31 265 GLY A O 1
ATOM 2004 N N . THR A 1 266 ? 2.671 -6.968 -15.926 1.00 89.31 266 THR A N 1
ATOM 2005 C CA . THR A 1 266 ? 2.890 -6.048 -14.792 1.00 89.31 266 THR A CA 1
ATOM 2006 C C . THR A 1 266 ? 4.332 -5.520 -14.719 1.00 89.31 266 THR A C 1
ATOM 2008 O O . THR A 1 266 ? 4.551 -4.333 -14.458 1.00 89.31 266 THR A O 1
ATOM 2011 N N . TYR A 1 267 ? 5.333 -6.382 -14.933 1.00 89.75 267 TYR A N 1
ATOM 2012 C CA . TYR A 1 267 ? 6.738 -5.964 -14.866 1.00 89.75 267 TYR A CA 1
ATOM 2013 C C . TYR A 1 267 ? 7.105 -5.017 -16.005 1.00 89.75 267 TYR A C 1
ATOM 2015 O O . TYR A 1 267 ? 7.822 -4.041 -15.780 1.00 89.75 267 TYR A O 1
ATOM 2023 N N . LEU A 1 268 ? 6.585 -5.275 -17.206 1.00 91.69 268 LEU A N 1
ATOM 2024 C CA . LEU 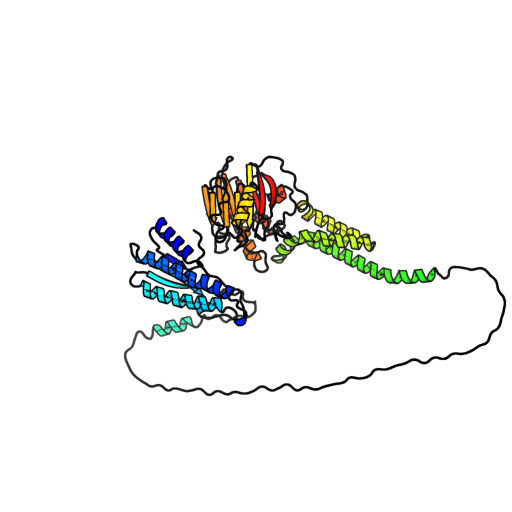A 1 268 ? 6.736 -4.368 -18.336 1.00 91.69 268 LEU A CA 1
ATOM 2025 C C . LEU A 1 268 ? 6.076 -3.024 -18.041 1.00 91.69 268 LEU A C 1
ATOM 2027 O O . LEU A 1 268 ? 6.744 -2.005 -18.150 1.00 91.69 268 LEU A O 1
ATOM 2031 N N . ASP A 1 269 ? 4.823 -2.999 -17.592 1.00 90.44 269 ASP A N 1
ATOM 2032 C CA . ASP A 1 269 ? 4.109 -1.749 -17.303 1.00 90.44 269 ASP A CA 1
ATOM 2033 C C . ASP A 1 269 ? 4.834 -0.890 -16.251 1.00 90.44 269 ASP A C 1
ATOM 2035 O O . ASP A 1 269 ? 4.858 0.337 -16.350 1.00 90.44 269 ASP A O 1
ATOM 2039 N N . THR A 1 270 ? 5.467 -1.535 -15.266 1.00 88.88 270 THR A N 1
ATOM 2040 C CA . THR A 1 270 ? 6.269 -0.871 -14.226 1.00 88.88 270 THR A CA 1
ATOM 2041 C C . THR A 1 270 ? 7.602 -0.342 -14.766 1.00 88.88 270 THR A C 1
ATOM 2043 O O . THR A 1 270 ? 8.047 0.734 -14.373 1.00 88.88 270 THR A O 1
ATOM 2046 N N . GLY A 1 271 ? 8.268 -1.094 -15.649 1.00 90.06 271 GLY A N 1
ATOM 2047 C CA . GLY A 1 271 ? 9.598 -0.755 -16.163 1.00 90.06 271 GLY A CA 1
ATOM 2048 C C . GLY A 1 271 ? 9.596 0.166 -17.385 1.00 90.06 271 GLY A C 1
ATOM 2049 O O . GLY A 1 271 ? 10.544 0.922 -17.584 1.00 90.06 271 GLY A O 1
ATOM 2050 N N . LEU A 1 272 ? 8.545 0.139 -18.205 1.00 91.81 272 LEU A N 1
ATOM 2051 C CA . LEU A 1 272 ? 8.478 0.864 -19.477 1.00 91.81 272 LEU A CA 1
ATOM 2052 C C . LEU A 1 272 ? 8.626 2.388 -19.387 1.00 91.81 272 LEU A C 1
ATOM 2054 O O . LEU A 1 272 ? 9.234 2.937 -20.312 1.00 91.81 272 LEU A O 1
ATOM 2058 N N . PRO A 1 273 ? 8.188 3.088 -18.323 1.00 90.50 273 PRO A N 1
ATOM 2059 C CA . PRO A 1 273 ? 8.482 4.513 -18.171 1.00 90.50 273 PRO A CA 1
ATOM 2060 C C . PRO A 1 273 ? 9.984 4.817 -18.295 1.00 90.50 273 PRO A C 1
ATOM 2062 O O . PRO A 1 273 ? 10.381 5.776 -18.950 1.00 90.50 273 PRO A O 1
ATOM 2065 N N . TRP A 1 274 ? 10.847 3.919 -17.811 1.00 91.62 274 TRP A N 1
ATOM 2066 C CA . TRP A 1 274 ? 12.304 4.063 -17.879 1.00 91.62 274 TRP A CA 1
ATOM 2067 C C . TRP A 1 274 ? 12.908 3.851 -19.270 1.00 91.62 274 TRP A C 1
ATOM 2069 O O . TRP A 1 274 ? 14.078 4.171 -19.480 1.00 91.62 274 TRP A O 1
ATOM 2079 N N . SER A 1 275 ? 12.134 3.355 -20.240 1.00 93.94 275 SER A N 1
ATOM 2080 C CA . SER A 1 275 ? 12.619 3.111 -21.605 1.00 93.94 275 SER A CA 1
ATOM 2081 C C . SER A 1 275 ? 12.925 4.389 -22.401 1.00 93.94 275 SER A C 1
ATOM 2083 O O . SER A 1 275 ? 13.641 4.318 -23.400 1.00 93.94 275 SER A O 1
ATOM 2085 N N . GLY A 1 276 ? 12.498 5.567 -21.933 1.00 93.12 276 GLY A N 1
ATOM 2086 C CA . GLY A 1 276 ? 12.829 6.848 -22.566 1.00 93.12 276 GLY A CA 1
ATOM 2087 C C . GLY A 1 276 ? 14.338 7.115 -22.625 1.00 93.12 276 GLY A C 1
ATOM 2088 O O . GLY A 1 276 ? 14.851 7.551 -23.655 1.00 93.12 276 GLY A O 1
ATOM 2089 N N . ALA A 1 277 ? 15.082 6.766 -21.569 1.00 93.88 277 ALA A N 1
ATOM 2090 C CA . ALA A 1 277 ? 16.536 6.933 -21.519 1.00 93.88 277 ALA A CA 1
ATOM 2091 C C . ALA A 1 277 ? 17.287 6.084 -22.569 1.00 93.88 277 ALA A C 1
ATOM 2093 O O . ALA A 1 277 ? 18.044 6.657 -23.359 1.00 93.88 277 ALA A O 1
ATOM 2094 N N . PRO A 1 278 ? 17.091 4.750 -22.665 1.00 96.44 278 PRO A N 1
ATOM 2095 C CA . PRO A 1 278 ? 17.722 3.968 -23.723 1.00 96.44 278 PRO A CA 1
ATOM 2096 C C . PRO A 1 278 ? 17.251 4.382 -25.124 1.00 96.44 278 PRO A C 1
ATOM 2098 O O . PRO A 1 278 ? 18.064 4.367 -26.045 1.00 96.44 278 PRO A O 1
ATOM 2101 N N . ILE A 1 279 ? 15.998 4.822 -25.304 1.00 97.00 279 ILE A N 1
ATOM 2102 C CA . ILE A 1 279 ? 15.525 5.367 -26.590 1.00 97.00 279 ILE A CA 1
ATOM 2103 C C . ILE A 1 279 ? 16.294 6.644 -26.967 1.00 97.00 279 ILE A C 1
ATOM 2105 O O . ILE A 1 279 ? 16.738 6.778 -28.110 1.00 97.00 279 ILE A O 1
ATOM 2109 N N . ALA A 1 280 ? 16.533 7.548 -26.014 1.00 96.31 280 ALA A N 1
ATOM 2110 C CA . ALA A 1 280 ? 17.342 8.745 -26.239 1.00 96.31 280 ALA A CA 1
ATOM 2111 C C . ALA A 1 280 ? 18.795 8.396 -26.609 1.00 96.31 280 ALA A C 1
ATOM 2113 O O . ALA A 1 280 ? 19.353 8.977 -27.543 1.00 96.31 280 ALA A O 1
ATOM 2114 N N . VAL A 1 281 ? 19.390 7.394 -25.948 1.00 97.44 281 VAL A N 1
ATOM 2115 C CA . VAL A 1 281 ? 20.729 6.882 -26.290 1.00 97.44 281 VAL A CA 1
ATOM 2116 C C . VAL A 1 281 ? 20.754 6.306 -27.708 1.00 97.44 281 VAL A C 1
ATOM 2118 O O . VAL A 1 281 ? 21.668 6.617 -28.472 1.00 97.44 281 VAL A O 1
ATOM 2121 N N . LEU A 1 282 ? 19.745 5.520 -28.104 1.00 96.38 282 LEU A N 1
ATOM 2122 C CA . LEU A 1 282 ? 19.620 5.015 -29.477 1.00 96.38 282 LEU A CA 1
ATOM 2123 C C . LEU A 1 282 ? 19.555 6.162 -30.494 1.00 96.38 282 LEU A C 1
ATOM 2125 O O . LEU A 1 282 ? 20.237 6.103 -31.518 1.00 96.38 282 LEU A O 1
ATOM 2129 N N . GLY A 1 283 ? 18.800 7.223 -30.193 1.00 96.56 283 GLY A N 1
ATOM 2130 C CA . GLY A 1 283 ? 18.725 8.432 -31.014 1.00 96.56 283 GLY A CA 1
ATOM 2131 C C . GLY A 1 283 ? 20.071 9.147 -31.148 1.00 96.56 283 GLY A C 1
ATOM 2132 O O . GLY A 1 283 ? 20.515 9.420 -32.266 1.00 96.56 283 GLY A O 1
ATOM 2133 N N . ALA A 1 284 ? 20.768 9.381 -30.035 1.00 97.31 284 ALA A N 1
ATOM 2134 C CA . ALA A 1 284 ? 22.088 10.013 -30.029 1.00 97.31 284 ALA A CA 1
ATOM 2135 C C . ALA A 1 284 ? 23.119 9.194 -30.825 1.00 97.31 284 ALA A C 1
ATOM 2137 O O . ALA A 1 284 ? 23.866 9.741 -31.642 1.00 97.31 284 ALA A O 1
ATOM 2138 N N . LEU A 1 285 ? 23.120 7.868 -30.657 1.00 97.00 285 LEU A N 1
ATOM 2139 C CA . LEU A 1 285 ? 23.977 6.962 -31.421 1.00 97.00 285 LEU A CA 1
ATOM 2140 C C . LEU A 1 285 ? 23.624 6.966 -32.914 1.00 97.00 285 LEU A C 1
ATOM 2142 O O . LEU A 1 285 ? 24.531 6.978 -33.748 1.00 97.00 285 LEU A O 1
ATOM 2146 N N . ALA A 1 286 ? 22.335 7.004 -33.269 1.00 96.12 286 ALA A N 1
ATOM 2147 C CA . ALA A 1 286 ? 21.872 7.080 -34.655 1.00 96.12 286 ALA A CA 1
ATOM 2148 C C . ALA A 1 286 ? 22.350 8.366 -35.357 1.00 96.12 286 ALA A C 1
ATOM 2150 O O . ALA A 1 286 ? 22.845 8.312 -36.491 1.00 96.12 286 ALA A O 1
ATOM 2151 N N . VAL A 1 287 ? 22.291 9.502 -34.652 1.00 95.88 287 VAL A N 1
ATOM 2152 C CA . VAL A 1 287 ? 22.839 10.788 -35.110 1.00 95.88 287 VAL A CA 1
ATOM 2153 C C . VAL A 1 287 ? 24.363 10.713 -35.251 1.00 95.88 287 VAL A C 1
ATOM 2155 O O . VAL A 1 287 ? 24.905 11.104 -36.288 1.00 95.88 287 VAL A O 1
ATOM 2158 N N . ALA A 1 288 ? 25.068 10.137 -34.272 1.00 95.62 288 ALA A N 1
ATOM 2159 C CA . ALA A 1 288 ? 26.526 10.005 -34.296 1.00 95.62 288 ALA A CA 1
ATOM 2160 C C . ALA A 1 288 ? 27.036 9.153 -35.476 1.00 95.62 288 ALA A C 1
ATOM 2162 O O . ALA A 1 288 ? 28.070 9.463 -36.080 1.00 95.62 288 ALA A O 1
ATOM 2163 N N . VAL A 1 289 ? 26.299 8.104 -35.864 1.00 94.75 289 VAL A N 1
ATOM 2164 C CA . VAL A 1 289 ? 26.625 7.298 -37.056 1.00 94.75 289 VAL A CA 1
ATOM 2165 C C . VAL A 1 289 ? 26.143 7.921 -38.371 1.00 94.75 289 VAL A C 1
ATOM 2167 O O . VAL A 1 289 ? 26.487 7.395 -39.433 1.00 94.75 289 VAL A O 1
ATOM 2170 N N . ARG A 1 290 ? 25.431 9.057 -38.313 1.00 94.31 290 ARG A N 1
ATOM 2171 C CA . ARG A 1 290 ? 24.899 9.830 -39.450 1.00 94.31 290 ARG A CA 1
ATOM 2172 C C . ARG A 1 290 ? 23.981 9.007 -40.355 1.00 94.31 290 ARG A C 1
ATOM 2174 O O . ARG A 1 290 ? 24.154 8.997 -41.572 1.00 94.31 290 ARG A O 1
ATOM 2181 N N . SER A 1 291 ? 23.036 8.282 -39.757 1.00 95.31 291 SER A N 1
ATOM 2182 C CA . SER A 1 291 ? 22.056 7.472 -40.489 1.00 95.31 291 SER A CA 1
ATOM 2183 C C . SER A 1 291 ? 20.656 8.084 -40.388 1.00 95.31 291 SER A C 1
ATOM 2185 O O . SER A 1 291 ? 20.013 7.902 -39.355 1.00 95.31 291 SER A O 1
ATOM 2187 N N . PRO A 1 292 ? 20.142 8.736 -41.452 1.00 94.56 292 PRO A N 1
ATOM 2188 C CA . PRO A 1 292 ? 18.797 9.311 -41.445 1.00 94.56 292 PRO A CA 1
ATOM 2189 C C . PRO A 1 292 ? 17.723 8.277 -41.100 1.00 94.56 292 PRO A C 1
ATOM 2191 O O . PRO A 1 292 ? 16.879 8.531 -40.252 1.00 94.56 292 PRO A O 1
ATOM 2194 N N . ALA A 1 293 ? 17.815 7.071 -41.672 1.00 95.06 293 ALA A N 1
ATOM 2195 C CA . ALA A 1 293 ? 16.865 5.994 -41.404 1.00 95.06 293 ALA A CA 1
ATOM 2196 C C . ALA A 1 293 ? 16.841 5.586 -39.920 1.00 95.06 293 ALA A C 1
ATOM 2198 O O . ALA A 1 293 ? 15.768 5.479 -39.333 1.00 95.06 293 ALA A O 1
ATOM 2199 N N . ALA A 1 294 ? 18.013 5.411 -39.294 1.00 95.50 294 ALA A N 1
ATOM 2200 C CA . ALA A 1 294 ? 18.089 5.043 -37.876 1.00 95.50 294 ALA A CA 1
ATOM 2201 C C . ALA A 1 294 ? 17.600 6.185 -36.968 1.00 95.50 294 ALA A C 1
ATOM 2203 O O . ALA A 1 294 ? 16.939 5.940 -35.958 1.00 95.50 294 ALA A O 1
ATOM 2204 N N . THR A 1 295 ? 17.886 7.434 -37.346 1.00 96.75 295 THR A N 1
ATOM 2205 C CA . THR A 1 295 ? 17.394 8.621 -36.641 1.00 96.75 295 THR A CA 1
ATOM 2206 C C . THR A 1 295 ? 15.871 8.717 -36.722 1.00 96.75 295 THR A C 1
ATOM 2208 O O . THR A 1 295 ? 15.238 8.919 -35.691 1.00 96.75 295 THR A O 1
ATOM 2211 N N . CYS A 1 296 ? 15.264 8.491 -37.892 1.00 97.56 296 CYS A N 1
ATOM 2212 C CA . CYS A 1 296 ? 13.808 8.471 -38.049 1.00 97.56 296 CYS A CA 1
ATOM 2213 C C . CYS A 1 296 ? 13.149 7.391 -37.182 1.00 97.56 296 CYS A C 1
ATOM 2215 O O . CYS A 1 296 ? 12.165 7.673 -36.504 1.00 97.56 296 CYS A O 1
ATOM 2217 N N . THR A 1 297 ? 13.702 6.174 -37.140 1.00 97.38 297 THR A N 1
ATOM 2218 C CA . THR A 1 297 ? 13.157 5.104 -36.286 1.00 97.38 297 THR A CA 1
ATOM 2219 C C . THR A 1 297 ? 13.298 5.410 -34.795 1.00 97.38 297 THR A C 1
ATOM 2221 O O . THR A 1 297 ? 12.382 5.131 -34.026 1.00 97.38 297 THR A O 1
ATOM 2224 N N . ALA A 1 298 ? 14.414 6.016 -34.373 1.00 97.25 298 ALA A N 1
ATOM 2225 C CA . ALA A 1 298 ? 14.606 6.431 -32.984 1.00 97.25 298 ALA A CA 1
ATOM 2226 C C . ALA A 1 298 ? 13.662 7.578 -32.596 1.00 97.25 298 ALA A C 1
ATOM 2228 O O . ALA A 1 298 ? 13.100 7.556 -31.504 1.00 97.25 298 ALA A O 1
ATOM 2229 N N . LEU A 1 299 ? 13.427 8.533 -33.503 1.00 97.56 299 LEU A N 1
ATOM 2230 C CA . LEU A 1 299 ? 12.443 9.596 -33.311 1.00 97.56 299 LEU A CA 1
ATOM 2231 C C . LEU A 1 299 ? 11.024 9.027 -33.196 1.00 97.56 299 LEU A C 1
ATOM 2233 O O . LEU A 1 299 ? 10.293 9.419 -32.296 1.00 97.56 299 LEU A O 1
ATOM 2237 N N . ALA A 1 300 ? 10.647 8.068 -34.044 1.00 97.12 300 ALA A N 1
ATOM 2238 C CA . ALA A 1 300 ? 9.348 7.403 -33.949 1.00 97.12 300 ALA A CA 1
ATOM 2239 C C . ALA A 1 300 ? 9.169 6.682 -32.601 1.00 97.12 300 ALA A C 1
ATOM 2241 O O . ALA A 1 300 ? 8.119 6.807 -31.970 1.00 97.12 300 ALA A O 1
ATOM 2242 N N . ALA A 1 301 ? 10.201 5.982 -32.117 1.00 97.25 301 ALA A N 1
ATOM 2243 C CA . ALA A 1 301 ? 10.185 5.362 -30.793 1.00 97.25 301 ALA A CA 1
ATOM 2244 C C . ALA A 1 301 ? 10.064 6.403 -29.667 1.00 97.25 301 ALA A C 1
ATOM 2246 O O . ALA A 1 301 ? 9.291 6.202 -28.734 1.00 97.25 301 ALA A O 1
ATOM 2247 N N . ALA A 1 302 ? 10.772 7.532 -29.773 1.00 96.88 302 ALA A N 1
ATOM 2248 C CA . ALA A 1 302 ? 10.700 8.624 -28.803 1.00 96.88 302 ALA A CA 1
ATOM 2249 C C . ALA A 1 302 ? 9.315 9.284 -28.773 1.00 96.88 302 ALA A C 1
ATOM 2251 O O . ALA A 1 302 ? 8.774 9.511 -27.696 1.00 96.88 302 ALA A O 1
ATOM 2252 N N . LEU A 1 303 ? 8.710 9.533 -29.939 1.00 96.31 303 LEU A N 1
ATOM 2253 C CA . LEU A 1 303 ? 7.348 10.061 -30.049 1.00 96.31 303 LEU A CA 1
ATOM 2254 C C . LEU A 1 303 ? 6.314 9.069 -29.508 1.00 96.31 303 LEU A C 1
ATOM 2256 O O . LEU A 1 303 ? 5.389 9.472 -28.812 1.00 96.31 303 LEU A O 1
ATOM 2260 N N . THR A 1 304 ? 6.503 7.771 -29.761 1.00 95.81 304 THR A N 1
ATOM 2261 C CA . THR A 1 304 ? 5.659 6.713 -29.186 1.00 95.81 304 THR A CA 1
ATOM 2262 C C . THR A 1 304 ? 5.759 6.716 -27.662 1.00 95.81 304 THR A C 1
ATOM 2264 O O . THR A 1 304 ? 4.743 6.726 -26.975 1.00 95.81 304 THR A O 1
ATOM 2267 N N . TRP A 1 305 ? 6.979 6.761 -27.121 1.00 95.25 305 TRP A N 1
ATOM 2268 C CA . TRP A 1 305 ? 7.207 6.836 -25.680 1.00 95.25 305 TRP A CA 1
ATOM 2269 C C . TRP A 1 305 ? 6.581 8.098 -25.072 1.00 95.25 305 TRP A C 1
ATOM 2271 O O . TRP A 1 305 ? 5.895 8.006 -24.058 1.00 95.25 305 TRP A O 1
ATOM 2281 N N . ALA A 1 306 ? 6.749 9.257 -25.715 1.00 92.19 306 ALA A N 1
ATOM 2282 C CA . ALA A 1 306 ? 6.169 10.520 -25.267 1.00 92.19 306 ALA A CA 1
ATOM 2283 C C . ALA A 1 306 ? 4.633 10.509 -25.322 1.00 92.19 306 ALA A C 1
ATOM 2285 O O . ALA A 1 306 ? 3.993 11.037 -24.422 1.00 92.19 306 ALA A O 1
ATOM 2286 N N . GLY A 1 307 ? 4.026 9.866 -26.321 1.00 89.62 307 GLY A N 1
ATOM 2287 C CA . GLY A 1 307 ? 2.573 9.698 -26.378 1.00 89.62 307 GLY A CA 1
ATOM 2288 C C . GLY A 1 307 ? 2.032 8.796 -25.264 1.00 89.62 307 GLY A C 1
ATOM 2289 O O . GLY A 1 307 ? 0.985 9.088 -24.699 1.00 89.62 307 GLY A O 1
ATOM 2290 N N . VAL A 1 308 ? 2.751 7.720 -24.923 1.00 87.69 308 VAL A N 1
ATOM 2291 C CA . VAL A 1 308 ? 2.313 6.749 -23.902 1.00 87.69 308 VAL A CA 1
ATOM 2292 C C . VAL A 1 308 ? 2.576 7.244 -22.478 1.00 87.69 308 VAL A C 1
ATOM 2294 O O . VAL A 1 308 ? 1.734 7.066 -21.604 1.00 87.69 308 VAL A O 1
ATOM 2297 N N . PHE A 1 309 ? 3.743 7.841 -22.228 1.00 86.69 309 PHE A N 1
ATOM 2298 C CA . PHE A 1 309 ? 4.194 8.190 -20.878 1.00 86.69 309 PHE A CA 1
ATOM 2299 C C . PHE A 1 309 ? 4.396 9.682 -20.653 1.00 86.69 309 PHE A C 1
ATOM 2301 O O . PHE A 1 309 ? 4.444 10.092 -19.501 1.00 86.69 309 PHE A O 1
ATOM 2308 N N . GLY A 1 310 ? 4.494 10.502 -21.700 1.00 79.62 310 GLY A N 1
ATOM 2309 C CA . GLY A 1 310 ? 4.776 11.937 -21.593 1.00 79.62 310 GLY A CA 1
ATOM 2310 C C . GLY A 1 310 ? 3.898 12.692 -20.591 1.00 79.62 310 GLY A C 1
ATOM 2311 O O . GLY A 1 310 ? 4.468 13.449 -19.804 1.00 79.62 310 GLY A O 1
ATOM 2312 N N . PRO A 1 311 ? 2.571 12.451 -20.513 1.00 76.00 311 PRO A N 1
ATOM 2313 C CA . PRO A 1 311 ? 1.725 13.071 -19.490 1.00 76.00 311 PRO A CA 1
ATOM 2314 C C . PRO A 1 311 ? 2.209 12.818 -18.053 1.00 76.00 311 PRO A C 1
ATOM 2316 O O . PRO A 1 311 ? 2.176 13.721 -17.223 1.00 76.00 311 PRO A O 1
ATOM 2319 N N . ALA A 1 312 ? 2.766 11.635 -17.772 1.00 73.50 312 ALA A N 1
ATOM 2320 C CA . ALA A 1 312 ? 3.317 11.276 -16.465 1.00 73.50 312 ALA A CA 1
ATOM 2321 C C . ALA A 1 312 ? 4.665 11.954 -16.141 1.00 73.50 312 ALA A C 1
ATOM 2323 O O . ALA A 1 312 ? 5.212 11.718 -15.065 1.00 73.50 312 ALA A O 1
ATOM 2324 N N . TYR A 1 313 ? 5.219 12.770 -17.044 1.00 75.00 313 TYR A N 1
ATOM 2325 C CA . TYR A 1 313 ? 6.456 13.542 -16.846 1.00 75.00 313 TYR A CA 1
ATOM 2326 C C . TYR A 1 313 ? 6.238 15.057 -16.914 1.00 75.00 313 TYR A C 1
ATOM 2328 O O . TYR A 1 313 ? 7.190 15.813 -16.711 1.00 75.00 313 TYR A O 1
ATOM 2336 N N . LEU A 1 314 ? 5.012 15.513 -17.183 1.00 71.19 314 LEU A N 1
ATOM 2337 C CA . LEU A 1 314 ? 4.688 16.933 -17.123 1.00 71.19 314 LEU A CA 1
ATOM 2338 C C . LEU A 1 314 ? 4.712 17.422 -15.660 1.00 71.19 314 LEU A C 1
ATOM 2340 O O . LEU A 1 314 ? 4.471 16.628 -14.747 1.00 71.19 314 LEU A O 1
ATOM 2344 N N . PRO A 1 315 ? 5.079 18.693 -15.417 1.00 61.16 315 PRO A N 1
ATOM 2345 C CA . PRO A 1 315 ? 5.072 19.282 -14.083 1.00 61.16 315 PRO A CA 1
ATOM 2346 C C . PRO A 1 315 ? 3.648 19.545 -13.580 1.00 61.16 315 PRO A C 1
ATOM 2348 O O . PRO A 1 315 ? 2.740 19.814 -14.367 1.00 61.16 315 PRO A O 1
ATOM 2351 N N . ALA A 1 316 ? 3.493 19.520 -12.250 1.00 60.97 316 ALA A N 1
ATOM 2352 C CA . ALA A 1 316 ? 2.219 19.775 -11.586 1.00 60.97 316 ALA A CA 1
ATOM 2353 C C . ALA A 1 316 ? 1.679 21.160 -11.939 1.00 60.97 316 ALA A C 1
ATOM 2355 O O . ALA A 1 316 ? 2.419 22.144 -11.862 1.00 60.97 316 ALA A O 1
ATOM 2356 N N . ALA A 1 317 ? 0.383 21.249 -12.235 1.00 58.25 317 ALA A N 1
ATOM 2357 C CA . ALA A 1 317 ? -0.298 22.530 -12.147 1.00 58.25 317 ALA A CA 1
ATOM 2358 C C . ALA A 1 317 ? -0.348 22.926 -10.661 1.00 58.25 317 ALA A C 1
ATOM 2360 O O . ALA A 1 317 ? -0.665 22.104 -9.799 1.00 58.25 317 ALA A O 1
ATOM 2361 N N . GLY A 1 318 ? 0.036 24.165 -10.342 1.00 55.44 318 GLY A N 1
ATOM 2362 C CA . GLY A 1 318 ? -0.060 24.682 -8.977 1.00 55.44 318 GLY A CA 1
ATOM 2363 C C . GLY A 1 318 ? -1.505 24.640 -8.475 1.00 55.44 318 GLY A C 1
ATOM 2364 O O . GLY A 1 318 ? -2.438 24.734 -9.271 1.00 55.44 318 GLY A O 1
ATOM 2365 N N . ALA A 1 319 ? -1.685 24.500 -7.160 1.00 58.75 319 ALA A N 1
ATOM 2366 C CA . ALA A 1 319 ? -3.015 24.465 -6.561 1.00 58.75 319 ALA A CA 1
ATOM 2367 C C . ALA A 1 319 ? -3.813 25.721 -6.938 1.00 58.75 319 ALA A C 1
ATOM 2369 O O . ALA A 1 319 ? -3.369 26.842 -6.692 1.00 58.75 319 ALA A O 1
ATOM 2370 N N . SER A 1 320 ? -4.984 25.523 -7.539 1.00 59.22 320 SER A N 1
ATOM 2371 C CA . SER A 1 320 ? -5.856 26.604 -8.012 1.00 59.22 320 SER A CA 1
ATOM 2372 C C . SER A 1 320 ? -6.753 27.180 -6.911 1.00 59.22 320 SER A C 1
ATOM 2374 O O . SER A 1 320 ? -7.301 28.267 -7.080 1.00 59.22 320 SER A O 1
ATOM 2376 N N . ALA A 1 321 ? -6.891 26.479 -5.778 1.00 67.12 321 ALA A N 1
ATOM 2377 C CA . ALA A 1 321 ? -7.751 26.853 -4.658 1.00 67.12 321 ALA A CA 1
ATOM 2378 C C . ALA A 1 321 ? -7.207 26.325 -3.310 1.00 67.12 321 ALA A C 1
ATOM 2380 O O . ALA A 1 321 ? -6.478 25.326 -3.288 1.00 67.12 321 ALA A O 1
ATOM 2381 N N . PRO A 1 322 ? -7.549 26.964 -2.172 1.00 79.56 322 PRO A N 1
ATOM 2382 C CA . PRO A 1 322 ? -7.247 26.422 -0.850 1.00 79.56 322 PRO A CA 1
ATOM 2383 C C . PRO A 1 322 ? -7.983 25.083 -0.633 1.00 79.56 322 PRO A C 1
ATOM 2385 O O . PRO A 1 322 ? -9.173 25.000 -0.931 1.00 79.56 322 PRO A O 1
ATOM 2388 N N . PRO A 1 323 ? -7.310 24.033 -0.125 1.00 89.50 323 PRO A N 1
ATOM 2389 C CA . PRO A 1 323 ? -7.926 22.716 0.032 1.00 89.50 323 PRO A CA 1
ATOM 2390 C C . PRO A 1 323 ? -8.817 22.624 1.277 1.00 89.50 323 PRO A C 1
ATOM 2392 O O . PRO A 1 323 ? -8.444 23.125 2.338 1.00 89.50 323 PRO A O 1
ATOM 2395 N N . ASP A 1 324 ? -9.937 21.906 1.168 1.00 92.50 324 ASP A N 1
ATOM 2396 C CA . ASP A 1 324 ? -10.821 21.559 2.292 1.00 92.50 324 ASP A CA 1
ATOM 2397 C C . ASP A 1 324 ? -10.329 20.317 3.068 1.00 92.50 324 ASP A C 1
ATOM 2399 O O . ASP A 1 324 ? -10.696 20.122 4.228 1.00 92.50 324 ASP A O 1
ATOM 2403 N N . LEU A 1 325 ? -9.532 19.449 2.429 1.00 96.31 325 LEU A N 1
ATOM 2404 C CA . LEU A 1 325 ? -9.014 18.210 3.020 1.00 96.31 325 LEU A CA 1
ATOM 2405 C C . LEU A 1 325 ? -7.603 17.899 2.518 1.00 96.31 325 LEU A C 1
ATOM 2407 O O . LEU A 1 325 ? -7.389 17.751 1.314 1.00 96.31 325 LEU A O 1
ATOM 2411 N N . ARG A 1 326 ? -6.651 17.707 3.434 1.00 97.38 326 ARG A N 1
ATOM 2412 C CA . ARG A 1 326 ? -5.303 17.208 3.124 1.00 97.38 326 ARG A CA 1
ATOM 2413 C C . ARG A 1 326 ? -5.113 15.794 3.655 1.00 97.38 326 ARG A C 1
ATOM 2415 O O . ARG A 1 326 ? -5.361 15.528 4.830 1.00 97.38 326 ARG A O 1
ATOM 2422 N N . VAL A 1 327 ? -4.630 14.893 2.804 1.00 98.25 327 VAL A N 1
ATOM 2423 C CA . VAL A 1 327 ? -4.365 13.497 3.167 1.00 98.25 327 VAL A CA 1
ATOM 2424 C C . VAL A 1 327 ? -2.913 13.106 2.906 1.00 98.25 327 VAL A C 1
ATOM 2426 O O . VAL A 1 327 ? -2.277 13.607 1.975 1.00 98.25 327 VAL A O 1
ATOM 2429 N N . ALA A 1 328 ? -2.405 12.165 3.696 1.00 98.25 328 ALA A N 1
ATOM 2430 C CA . ALA A 1 328 ? -1.113 11.527 3.484 1.00 98.25 328 ALA A CA 1
ATOM 2431 C C . ALA A 1 328 ? -1.222 10.003 3.615 1.00 98.25 328 ALA A C 1
ATOM 2433 O O . ALA A 1 328 ? -1.882 9.500 4.521 1.00 98.25 328 ALA A O 1
ATOM 2434 N N . SER A 1 329 ? -0.545 9.274 2.732 1.00 98.25 329 SER A N 1
ATOM 2435 C CA . SER A 1 329 ? -0.338 7.829 2.816 1.00 98.25 329 SER A CA 1
ATOM 2436 C C . SER A 1 329 ? 1.123 7.524 3.073 1.00 98.25 329 SER A C 1
ATOM 2438 O O . SER A 1 329 ? 1.976 8.083 2.388 1.00 98.25 329 SER A O 1
ATOM 2440 N N . VAL A 1 330 ? 1.423 6.616 3.999 1.00 97.50 330 VAL A N 1
ATOM 2441 C CA . VAL A 1 330 ? 2.807 6.244 4.304 1.00 97.50 330 VAL A CA 1
ATOM 2442 C C . VAL A 1 330 ? 2.945 4.780 4.723 1.00 97.50 330 VAL A C 1
ATOM 2444 O O . VAL A 1 330 ? 2.376 4.349 5.724 1.00 97.50 330 VAL A O 1
ATOM 2447 N N . ASN A 1 331 ? 3.773 4.012 4.016 1.00 97.12 331 ASN A N 1
ATOM 2448 C CA . ASN A 1 331 ? 4.325 2.781 4.574 1.00 97.12 331 ASN A CA 1
ATOM 2449 C C . ASN A 1 331 ? 5.401 3.155 5.607 1.00 97.12 331 ASN A C 1
ATOM 2451 O O . ASN A 1 331 ? 6.366 3.844 5.283 1.00 97.12 331 ASN A O 1
ATOM 2455 N N . LEU A 1 332 ? 5.217 2.769 6.871 1.00 94.50 332 LEU A N 1
ATOM 2456 C CA . LEU A 1 332 ? 6.109 3.156 7.968 1.00 94.50 332 LEU A CA 1
ATOM 2457 C C . LEU A 1 332 ? 7.377 2.312 8.059 1.00 94.50 332 LEU A C 1
ATOM 2459 O O . LEU A 1 332 ? 8.275 2.721 8.793 1.00 94.50 332 LEU A O 1
ATOM 2463 N N . ARG A 1 333 ? 7.454 1.191 7.329 1.00 91.56 333 ARG A N 1
ATOM 2464 C CA . ARG A 1 333 ? 8.424 0.106 7.516 1.00 91.56 333 ARG A CA 1
ATOM 2465 C C . ARG A 1 333 ? 8.255 -0.597 8.867 1.00 91.56 333 ARG A C 1
ATOM 2467 O O . ARG A 1 333 ? 8.371 0.001 9.937 1.00 91.56 333 ARG A O 1
ATOM 2474 N N . ALA A 1 334 ? 8.033 -1.903 8.836 1.00 83.88 334 ALA A N 1
ATOM 2475 C CA . ALA A 1 334 ? 7.904 -2.724 10.028 1.00 83.88 334 ALA A CA 1
ATOM 2476 C C . ALA A 1 334 ? 9.175 -2.625 10.887 1.00 83.88 334 ALA A C 1
ATOM 2478 O O . ALA A 1 334 ? 10.299 -2.725 10.388 1.00 83.88 334 ALA A O 1
ATOM 2479 N N . GLY A 1 335 ? 8.995 -2.415 12.194 1.00 80.19 335 GLY A N 1
ATOM 2480 C CA . GLY A 1 335 ? 10.111 -2.230 13.127 1.00 80.19 335 GLY A CA 1
ATOM 2481 C C . GLY A 1 335 ? 10.848 -0.891 12.991 1.00 80.19 335 GLY A C 1
ATOM 2482 O O . GLY A 1 335 ? 11.973 -0.775 13.471 1.00 80.19 335 GLY A O 1
ATOM 2483 N N . ASN A 1 336 ? 10.261 0.115 12.335 1.00 85.38 336 ASN A N 1
ATOM 2484 C CA . ASN A 1 336 ? 10.805 1.471 12.321 1.00 85.38 336 ASN A CA 1
ATOM 2485 C C . ASN A 1 336 ? 10.728 2.115 13.727 1.00 85.38 336 ASN A C 1
ATOM 2487 O O . ASN A 1 336 ? 9.615 2.335 14.218 1.00 85.38 336 ASN A O 1
ATOM 2491 N N . PRO A 1 337 ? 11.866 2.455 14.369 1.00 85.38 337 PRO A N 1
ATOM 2492 C CA . PRO A 1 337 ? 11.862 3.116 15.677 1.00 85.38 337 PRO A CA 1
ATOM 2493 C C . PRO A 1 337 ? 11.296 4.545 15.615 1.00 85.38 337 PRO A C 1
ATOM 2495 O O . PRO A 1 337 ? 10.780 5.045 16.612 1.00 85.38 337 PRO A O 1
ATOM 2498 N N . ASP A 1 338 ? 11.318 5.175 14.438 1.00 90.44 338 ASP A N 1
ATOM 2499 C CA . ASP A 1 338 ? 10.908 6.561 14.214 1.00 90.44 338 ASP A CA 1
ATOM 2500 C C . ASP A 1 338 ? 9.462 6.688 13.704 1.00 90.44 338 ASP A C 1
ATOM 2502 O O . ASP A 1 338 ? 9.044 7.759 13.258 1.00 90.44 338 ASP A O 1
ATOM 2506 N N . ALA A 1 339 ? 8.658 5.621 13.781 1.00 90.44 339 ALA A N 1
ATOM 2507 C CA . ALA A 1 339 ? 7.295 5.593 13.243 1.00 90.44 339 ALA A CA 1
ATOM 2508 C C . ALA A 1 339 ? 6.415 6.756 13.751 1.00 90.44 339 ALA A C 1
ATOM 2510 O O . ALA A 1 339 ? 5.724 7.406 12.966 1.00 90.44 339 ALA A O 1
ATOM 2511 N N . CYS A 1 340 ? 6.477 7.086 15.047 1.00 90.56 340 CYS A N 1
ATOM 2512 C CA . CYS A 1 340 ? 5.738 8.234 15.582 1.00 90.56 340 CYS A CA 1
ATOM 2513 C C . CYS A 1 340 ? 6.277 9.581 15.092 1.00 90.56 340 CYS A C 1
ATOM 2515 O O . CYS A 1 340 ? 5.494 10.513 14.924 1.00 90.56 340 CYS A O 1
ATOM 2517 N N . ALA A 1 341 ? 7.589 9.703 14.878 1.00 92.31 341 ALA A N 1
ATOM 2518 C CA . ALA A 1 341 ? 8.181 10.921 14.333 1.00 92.31 341 ALA A CA 1
ATOM 2519 C C . ALA A 1 341 ? 7.749 11.129 12.875 1.00 92.31 341 ALA A C 1
ATOM 2521 O O . ALA A 1 341 ? 7.390 12.243 12.507 1.00 92.31 341 ALA A O 1
ATOM 2522 N N . ALA A 1 342 ? 7.673 10.056 12.081 1.00 93.75 342 ALA A N 1
ATOM 2523 C CA . ALA A 1 342 ? 7.132 10.094 10.724 1.00 93.75 342 ALA A CA 1
ATOM 2524 C C . ALA A 1 342 ? 5.678 10.571 10.677 1.00 93.75 342 ALA A C 1
ATOM 2526 O O . ALA A 1 342 ? 5.349 11.463 9.895 1.00 93.75 342 ALA A O 1
ATOM 2527 N N . LEU A 1 343 ? 4.813 10.029 11.538 1.00 94.44 343 LEU A N 1
ATOM 2528 C CA . LEU A 1 343 ? 3.415 10.456 11.596 1.00 94.44 343 LEU A CA 1
ATOM 2529 C C . LEU A 1 343 ? 3.266 11.907 12.086 1.00 94.44 343 LEU A C 1
ATOM 2531 O O . LEU A 1 343 ? 2.466 12.652 11.523 1.00 94.44 343 LEU A O 1
ATOM 2535 N N . ARG A 1 344 ? 4.051 12.332 13.089 1.00 94.19 344 ARG A N 1
ATOM 2536 C CA . ARG A 1 344 ? 4.076 13.730 13.561 1.00 94.19 344 ARG A CA 1
ATOM 2537 C C . ARG A 1 344 ? 4.533 14.695 12.473 1.00 94.19 344 ARG A C 1
ATOM 2539 O O . ARG A 1 344 ? 3.850 15.681 12.237 1.00 94.19 344 ARG A O 1
ATOM 2546 N N . GLN A 1 345 ? 5.602 14.368 11.744 1.00 96.06 345 GLN A N 1
ATOM 2547 C CA . GLN A 1 345 ? 6.098 15.205 10.649 1.00 96.06 345 GLN A CA 1
ATOM 2548 C C . GLN A 1 345 ? 5.027 15.426 9.566 1.00 96.06 345 GLN A C 1
ATOM 2550 O O . GLN A 1 345 ? 4.910 16.521 9.022 1.00 96.06 345 GLN A O 1
ATOM 2555 N N . LEU A 1 346 ? 4.226 14.404 9.247 1.00 96.75 346 LEU A N 1
ATOM 2556 C CA . LEU A 1 346 ? 3.130 14.540 8.281 1.00 96.75 346 LEU A CA 1
ATOM 2557 C C . LEU A 1 346 ? 1.978 15.402 8.819 1.00 96.75 346 LEU A C 1
ATOM 2559 O O . LEU A 1 346 ? 1.417 16.197 8.064 1.00 96.75 346 LEU A O 1
ATOM 2563 N N . ALA A 1 347 ? 1.645 15.275 10.105 1.00 95.81 347 ALA A N 1
ATOM 2564 C CA . ALA A 1 347 ? 0.624 16.099 10.751 1.00 95.81 347 ALA A CA 1
ATOM 2565 C C . ALA A 1 347 ? 1.058 17.575 10.833 1.00 95.81 347 ALA A C 1
ATOM 2567 O O . ALA A 1 347 ? 0.307 18.460 10.432 1.00 95.81 347 ALA A O 1
ATOM 2568 N N . GLU A 1 348 ? 2.296 17.839 11.259 1.00 95.31 348 GLU A N 1
ATOM 2569 C CA . GLU A 1 348 ? 2.917 19.173 11.285 1.00 95.31 348 GLU A CA 1
ATOM 2570 C C . GLU A 1 348 ? 3.067 19.763 9.871 1.00 95.31 348 GLU A C 1
ATOM 2572 O O . GLU A 1 348 ? 2.924 20.968 9.676 1.00 95.31 348 GLU A O 1
ATOM 2577 N N . GLY A 1 349 ? 3.256 18.907 8.860 1.00 93.81 349 GLY A N 1
ATOM 2578 C CA . GLY A 1 349 ? 3.202 19.259 7.437 1.00 93.81 349 GLY A CA 1
ATOM 2579 C C . GLY A 1 349 ? 1.798 19.608 6.916 1.00 93.81 349 GLY A C 1
ATOM 2580 O O . GLY A 1 349 ? 1.636 19.901 5.728 1.00 93.81 349 GLY A O 1
ATOM 2581 N N . GLY A 1 350 ? 0.782 19.585 7.783 1.00 94.44 350 GLY A N 1
ATOM 2582 C CA . GLY A 1 350 ? -0.582 20.013 7.496 1.00 94.44 350 GLY A CA 1
ATOM 2583 C C . GLY A 1 350 ? -1.501 18.920 6.955 1.00 94.44 350 GLY A C 1
ATOM 2584 O O . GLY A 1 350 ? -2.505 19.257 6.336 1.00 94.44 350 GLY A O 1
ATOM 2585 N N . ALA A 1 351 ? -1.183 17.633 7.123 1.00 96.88 351 ALA A N 1
ATOM 2586 C CA . ALA A 1 351 ? -2.131 16.566 6.800 1.00 96.88 351 ALA A CA 1
ATOM 2587 C C . ALA A 1 351 ? -3.283 16.542 7.821 1.00 96.88 351 ALA A C 1
ATOM 2589 O O . ALA A 1 351 ? -3.044 16.415 9.019 1.00 96.88 351 ALA A O 1
ATOM 2590 N N . ASP A 1 352 ? -4.532 16.598 7.355 1.00 97.31 352 ASP A N 1
ATOM 2591 C CA . ASP A 1 352 ? -5.712 16.426 8.212 1.00 97.31 352 ASP A CA 1
ATOM 2592 C C . ASP A 1 352 ? -6.006 14.945 8.474 1.00 97.31 352 ASP A C 1
ATOM 2594 O O . ASP A 1 352 ? -6.564 14.588 9.514 1.00 97.31 352 ASP A O 1
ATOM 2598 N N . VAL A 1 353 ? -5.643 14.079 7.522 1.00 97.88 353 VAL A N 1
ATOM 2599 C CA . VAL A 1 353 ? -5.810 12.626 7.606 1.00 97.88 353 VAL A CA 1
ATOM 2600 C C . VAL A 1 353 ? -4.529 11.932 7.163 1.00 97.88 353 VAL A C 1
ATOM 2602 O O . VAL A 1 353 ? -4.018 12.182 6.074 1.00 97.88 353 VAL A O 1
ATOM 2605 N N . ILE A 1 354 ? -4.023 11.011 7.972 1.00 97.94 354 ILE A N 1
ATOM 2606 C CA . ILE A 1 354 ? -2.860 10.187 7.635 1.00 97.94 354 ILE A CA 1
ATOM 2607 C C . ILE A 1 354 ? -3.305 8.735 7.642 1.00 97.94 354 ILE A C 1
ATOM 2609 O O . ILE A 1 354 ? -3.765 8.260 8.677 1.00 97.94 354 ILE A O 1
ATOM 2613 N N . ALA A 1 355 ? -3.140 8.007 6.539 1.00 97.44 355 ALA A N 1
ATOM 2614 C CA . ALA A 1 355 ? -3.226 6.556 6.571 1.00 97.44 355 ALA A CA 1
ATOM 2615 C C . ALA A 1 355 ? -1.844 5.920 6.478 1.00 97.44 355 ALA A C 1
ATOM 2617 O O . ALA A 1 355 ? -1.052 6.236 5.593 1.00 97.44 355 ALA A O 1
ATOM 2618 N N . ALA A 1 356 ? -1.576 4.992 7.387 1.00 96.06 356 ALA A N 1
ATOM 2619 C CA . ALA A 1 356 ? -0.292 4.331 7.478 1.00 96.06 356 ALA A CA 1
ATOM 2620 C C . ALA A 1 356 ? -0.400 2.824 7.252 1.00 96.06 356 ALA A C 1
ATOM 2622 O O . ALA A 1 356 ? -1.395 2.184 7.611 1.00 96.06 356 ALA A O 1
ATOM 2623 N N . GLN A 1 357 ? 0.659 2.265 6.676 1.00 96.31 357 GLN A N 1
ATOM 2624 C CA . GLN A 1 357 ? 0.861 0.844 6.435 1.00 96.31 357 GLN A CA 1
ATOM 2625 C C . GLN A 1 357 ? 2.097 0.352 7.198 1.00 96.31 357 GLN A C 1
ATOM 2627 O O . GLN A 1 357 ? 2.949 1.144 7.585 1.00 96.31 357 GLN A O 1
ATOM 2632 N N . GLU A 1 358 ? 2.170 -0.960 7.449 1.00 91.94 358 GLU A N 1
ATOM 2633 C CA . GLU A 1 358 ? 3.204 -1.564 8.316 1.00 91.94 358 GLU A CA 1
ATOM 2634 C C . GLU A 1 358 ? 3.220 -0.979 9.734 1.00 91.94 358 GLU A C 1
ATOM 2636 O O . GLU A 1 358 ? 4.253 -0.890 10.391 1.00 91.94 358 GLU A O 1
ATOM 2641 N N . VAL A 1 359 ? 2.036 -0.621 10.234 1.00 87.62 359 VAL A N 1
ATOM 2642 C CA . VAL A 1 359 ? 1.848 -0.184 11.617 1.00 87.62 359 VAL A CA 1
ATOM 2643 C C . VAL A 1 359 ? 2.134 -1.375 12.538 1.00 87.62 359 VAL A C 1
ATOM 2645 O O . VAL A 1 359 ? 1.340 -2.312 12.617 1.00 87.62 359 VAL A O 1
ATOM 2648 N N . THR A 1 360 ? 3.285 -1.353 13.210 1.00 77.00 360 THR A N 1
ATOM 2649 C CA . THR A 1 360 ? 3.717 -2.367 14.187 1.00 77.00 360 THR A CA 1
ATOM 2650 C C . THR A 1 360 ? 4.006 -1.721 15.541 1.00 77.00 360 THR A C 1
ATOM 2652 O O . THR A 1 360 ? 4.504 -0.598 15.585 1.00 77.00 360 THR A O 1
ATOM 2655 N N . GLY A 1 361 ? 3.752 -2.431 16.645 1.00 64.38 361 GLY A N 1
ATOM 2656 C CA . GLY A 1 361 ? 4.179 -2.002 17.985 1.00 64.38 361 GLY A CA 1
ATOM 2657 C C . GLY A 1 361 ? 3.651 -0.620 18.405 1.00 64.38 361 GLY A C 1
ATOM 2658 O O . GLY A 1 361 ? 2.440 -0.394 18.425 1.00 64.38 361 GLY A O 1
ATOM 2659 N N . SER A 1 362 ? 4.572 0.292 18.741 1.00 51.25 362 SER A N 1
ATOM 2660 C CA . SER A 1 362 ? 4.335 1.644 19.283 1.00 51.25 362 SER A CA 1
ATOM 2661 C C . SER A 1 362 ? 3.661 2.627 18.321 1.00 51.25 362 SER A C 1
ATOM 2663 O O . SER A 1 362 ? 3.237 3.695 18.756 1.00 51.25 362 SER A O 1
ATOM 2665 N N . ALA A 1 363 ? 3.516 2.278 17.038 1.00 55.38 363 ALA A N 1
ATOM 2666 C CA . ALA A 1 363 ? 2.847 3.135 16.064 1.00 55.38 363 ALA A CA 1
ATOM 2667 C C . ALA A 1 363 ? 1.345 3.331 16.368 1.00 55.38 363 ALA A C 1
ATOM 2669 O O . ALA A 1 363 ? 0.765 4.348 16.002 1.00 55.38 363 ALA A O 1
ATOM 2670 N N . ALA A 1 364 ? 0.712 2.369 17.050 1.00 56.78 364 ALA A N 1
ATOM 2671 C CA . ALA A 1 364 ? -0.740 2.298 17.181 1.00 56.78 364 ALA A CA 1
ATOM 2672 C C . ALA A 1 364 ? -1.381 3.405 18.049 1.00 56.78 364 ALA A C 1
ATOM 2674 O O . ALA A 1 364 ? -2.515 3.749 17.756 1.00 56.78 364 ALA A O 1
ATOM 2675 N N . PRO A 1 365 ? -0.715 4.045 19.030 1.00 62.50 365 PRO A N 1
ATOM 2676 C CA . PRO A 1 365 ? -1.250 5.270 19.622 1.00 62.50 365 PRO A CA 1
ATOM 2677 C C . PRO A 1 365 ? -0.239 6.422 19.581 1.00 62.50 365 PRO A C 1
ATOM 2679 O O . PRO A 1 365 ? -0.120 7.166 20.552 1.00 62.50 365 PRO A O 1
ATOM 2682 N N . CYS A 1 366 ? 0.516 6.585 18.488 1.00 72.50 366 CYS A N 1
ATOM 2683 C CA . CYS A 1 366 ? 1.353 7.777 18.351 1.00 72.50 366 CYS A CA 1
ATOM 2684 C C . CYS A 1 366 ? 0.487 9.033 18.499 1.00 72.50 366 CYS A C 1
ATOM 2686 O O . CYS A 1 366 ? -0.450 9.236 17.724 1.00 72.50 366 CYS A O 1
ATOM 2688 N N . ALA A 1 367 ? 0.821 9.889 19.464 1.00 72.69 367 ALA A N 1
ATOM 2689 C CA . ALA A 1 367 ? 0.253 11.223 19.556 1.00 72.69 367 ALA A CA 1
ATOM 2690 C C . ALA A 1 367 ? 0.793 12.052 18.384 1.00 72.69 367 ALA A C 1
ATOM 2692 O O . ALA A 1 367 ? 1.884 12.616 18.443 1.00 72.69 367 ALA A O 1
ATOM 2693 N N . THR A 1 368 ? 0.050 12.063 17.281 1.00 81.25 368 THR A N 1
ATOM 2694 C CA . THR A 1 368 ? 0.372 12.859 16.090 1.00 81.25 368 THR A CA 1
ATOM 2695 C C . THR A 1 368 ? -0.068 14.314 16.229 1.00 81.25 368 THR A C 1
ATOM 2697 O O . THR A 1 368 ? 0.319 15.141 15.416 1.00 81.25 368 THR A O 1
ATOM 2700 N N . GLY A 1 369 ? -0.912 14.615 17.222 1.00 82.19 369 GLY A N 1
ATOM 2701 C CA . GLY A 1 369 ? -1.680 15.860 17.296 1.00 82.19 369 GLY A CA 1
ATOM 2702 C C . GLY A 1 369 ? -2.995 15.811 16.503 1.00 82.19 369 GLY A C 1
ATOM 2703 O O . GLY A 1 369 ? -3.834 16.692 16.670 1.00 82.19 369 GLY A O 1
ATOM 2704 N N . LEU A 1 370 ? -3.224 14.767 15.695 1.00 81.94 370 LEU A N 1
ATOM 2705 C CA . LEU A 1 370 ? -4.517 14.507 15.057 1.00 81.94 370 LEU A CA 1
ATOM 2706 C C . LEU A 1 370 ? -5.431 13.787 16.059 1.00 81.94 370 LEU A C 1
ATOM 2708 O O . LEU A 1 370 ? -5.055 12.766 16.630 1.00 81.94 370 LEU A O 1
ATOM 2712 N N . GLY A 1 371 ? -6.608 14.361 16.312 1.00 79.00 371 GLY A N 1
ATOM 2713 C CA . GLY A 1 371 ? -7.417 14.063 17.499 1.00 79.00 371 GLY A CA 1
ATOM 2714 C C . GLY A 1 371 ? -7.964 12.637 17.617 1.00 79.00 371 GLY A C 1
ATOM 2715 O O . GLY A 1 371 ? -8.206 12.186 18.734 1.00 79.00 371 GLY A O 1
ATOM 2716 N N . GLN A 1 372 ? -8.173 11.916 16.513 1.00 89.19 372 GLN A N 1
ATOM 2717 C CA . GLN A 1 372 ? -8.702 10.549 16.542 1.00 89.19 372 GLN A CA 1
ATOM 2718 C C . GLN A 1 372 ? -7.923 9.609 15.630 1.00 89.19 372 GLN A C 1
ATOM 2720 O O . GLN A 1 372 ? -7.310 10.027 14.649 1.00 89.19 372 GLN A O 1
ATOM 2725 N N . TRP A 1 373 ? -7.972 8.313 15.935 1.00 91.31 373 TRP A N 1
ATOM 2726 C CA . TRP A 1 373 ? -7.380 7.286 15.088 1.00 91.31 373 TRP A CA 1
ATOM 2727 C C . TRP A 1 373 ? -8.205 5.995 15.099 1.00 91.31 373 TRP A C 1
ATOM 2729 O O . TRP A 1 373 ? -8.935 5.712 16.050 1.00 91.31 373 TRP A O 1
ATOM 2739 N N . ALA A 1 374 ? -8.073 5.204 14.039 1.00 92.00 374 ALA A N 1
ATOM 2740 C CA . ALA A 1 374 ? -8.615 3.857 13.932 1.00 92.00 374 ALA A CA 1
ATOM 2741 C C . ALA A 1 374 ? -7.613 2.948 13.218 1.00 92.00 374 ALA A C 1
ATOM 2743 O O . ALA A 1 374 ? -6.996 3.348 12.232 1.00 92.00 374 ALA A O 1
ATOM 2744 N N . GLY A 1 375 ? -7.469 1.705 13.675 1.00 91.06 375 GLY A N 1
ATOM 2745 C CA . GLY A 1 375 ? -6.534 0.754 13.080 1.00 91.06 375 GLY A CA 1
ATOM 2746 C C . GLY A 1 375 ? -7.032 -0.676 13.110 1.00 91.06 375 GLY A C 1
ATOM 2747 O O . GLY A 1 375 ? -7.842 -1.056 13.955 1.00 91.06 375 GLY A O 1
ATOM 2748 N N . ALA A 1 376 ? -6.528 -1.480 12.178 1.00 88.81 376 ALA A N 1
ATOM 2749 C CA . ALA A 1 376 ? -6.790 -2.908 12.140 1.00 88.81 376 ALA A CA 1
ATOM 2750 C C . ALA A 1 376 ? -5.638 -3.660 11.462 1.00 88.81 376 ALA A C 1
ATOM 2752 O O . ALA A 1 376 ? -5.226 -3.334 10.348 1.00 88.81 376 ALA A O 1
ATOM 2753 N N . GLY A 1 377 ? -5.132 -4.703 12.125 1.00 87.50 377 GLY A N 1
ATOM 2754 C CA . GLY A 1 377 ? -3.962 -5.440 11.647 1.00 87.50 377 GLY A CA 1
ATOM 2755 C C . GLY A 1 377 ? -2.749 -4.521 11.492 1.00 87.50 377 GLY A C 1
ATOM 2756 O O . GLY A 1 377 ? -2.320 -3.917 12.467 1.00 87.50 377 GLY A O 1
ATOM 2757 N N . THR A 1 378 ? -2.211 -4.414 10.274 1.00 89.62 378 THR A N 1
ATOM 2758 C CA . THR A 1 378 ? -1.002 -3.617 9.974 1.00 89.62 378 THR A CA 1
ATOM 2759 C C . THR A 1 378 ? -1.296 -2.274 9.299 1.00 89.62 378 THR A C 1
ATOM 2761 O O . THR A 1 378 ? -0.416 -1.732 8.627 1.00 89.62 378 THR A O 1
ATOM 2764 N N . VAL A 1 379 ? -2.534 -1.781 9.372 1.00 94.62 379 VAL A N 1
ATOM 2765 C CA . VAL A 1 379 ? -2.942 -0.498 8.780 1.00 94.62 379 VAL A CA 1
ATOM 2766 C C . VAL A 1 379 ? -3.682 0.368 9.795 1.00 94.62 379 VAL A C 1
ATOM 2768 O O . VAL A 1 379 ? -4.384 -0.150 10.668 1.00 94.62 379 VAL A O 1
ATOM 2771 N N . GLY A 1 380 ? -3.544 1.685 9.667 1.00 93.88 380 GLY A N 1
ATOM 2772 C CA . GLY A 1 380 ? -4.210 2.658 10.531 1.00 93.88 380 GLY A CA 1
ATOM 2773 C C . GLY A 1 380 ? -4.520 3.966 9.816 1.00 93.88 380 GLY A C 1
ATOM 2774 O O . GLY A 1 380 ? -3.925 4.265 8.784 1.00 93.88 380 GLY A O 1
ATOM 2775 N N . VAL A 1 381 ? -5.468 4.723 10.363 1.00 96.31 381 VAL A N 1
ATOM 2776 C CA . VAL A 1 381 ? -5.866 6.061 9.922 1.00 96.31 381 VAL A CA 1
ATOM 2777 C C . VAL A 1 381 ? -5.908 6.979 11.140 1.00 96.31 381 VAL A C 1
ATOM 2779 O O . VAL A 1 381 ? -6.622 6.686 12.093 1.00 96.31 381 VAL A O 1
ATOM 2782 N N . TRP A 1 382 ? -5.181 8.091 11.087 1.00 95.69 382 TRP A N 1
ATOM 2783 C CA . TRP A 1 382 ? -5.245 9.209 12.028 1.00 95.69 382 TRP A CA 1
ATOM 2784 C C . TRP A 1 382 ? -5.982 10.354 11.354 1.00 95.69 382 TRP A C 1
ATOM 2786 O O . TRP A 1 382 ? -5.769 10.608 10.172 1.00 95.69 382 TRP A O 1
ATOM 2796 N N . SER A 1 383 ? -6.853 11.031 12.086 1.00 96.31 383 SER A N 1
ATOM 2797 C CA . SER A 1 383 ? -7.745 12.044 11.541 1.00 96.31 383 SER A CA 1
ATOM 2798 C C . SER A 1 383 ? -7.932 13.183 12.532 1.00 96.31 383 SER A C 1
ATOM 2800 O O . SER A 1 383 ? -8.194 12.969 13.717 1.00 96.31 383 SER A O 1
ATOM 2802 N N . ARG A 1 384 ? -7.838 14.413 12.028 1.00 96.06 384 ARG A N 1
ATOM 2803 C CA . ARG A 1 384 ? -8.286 15.622 12.726 1.00 96.06 384 ARG A CA 1
ATOM 2804 C C . ARG A 1 384 ? -9.805 15.632 12.905 1.00 96.06 384 ARG A C 1
ATOM 2806 O O . ARG A 1 384 ? -10.311 16.162 13.889 1.00 96.06 384 ARG A O 1
ATOM 2813 N N . PHE A 1 385 ? -10.521 15.054 11.946 1.00 96.25 385 PHE A N 1
ATOM 2814 C CA . PHE A 1 385 ? -11.976 14.956 11.942 1.00 96.25 385 PHE A CA 1
ATOM 2815 C C . PHE A 1 385 ? -12.461 13.735 12.736 1.00 96.25 385 PHE A C 1
ATOM 2817 O O . PHE A 1 385 ? -11.775 12.707 12.724 1.00 96.25 385 PHE A O 1
ATOM 2824 N N . PRO A 1 386 ? -13.653 13.789 13.360 1.00 96.75 386 PRO A N 1
ATOM 2825 C CA . PRO A 1 386 ? -14.217 12.647 14.069 1.00 96.75 386 PRO A CA 1
ATOM 2826 C C . PRO A 1 386 ? -14.368 11.408 13.178 1.00 96.75 386 PRO A C 1
ATOM 2828 O O . PRO A 1 386 ? -14.946 11.475 12.090 1.00 96.75 386 PRO A O 1
ATOM 2831 N N . VAL A 1 387 ? -13.883 10.269 13.665 1.00 96.19 387 VAL A N 1
ATOM 2832 C CA . VAL A 1 387 ? -14.084 8.936 13.101 1.00 96.19 387 VAL A CA 1
ATOM 2833 C C . VAL A 1 387 ? -15.432 8.407 13.582 1.00 96.19 387 VAL A C 1
ATOM 2835 O O . VAL A 1 387 ? -15.633 8.125 14.758 1.00 96.19 387 VAL A O 1
ATOM 2838 N N . THR A 1 388 ? -16.367 8.259 12.650 1.00 96.56 388 THR A N 1
ATOM 2839 C CA . THR A 1 388 ? -17.750 7.834 12.933 1.00 96.56 388 THR A CA 1
ATOM 2840 C C . THR A 1 388 ? -17.953 6.330 12.783 1.00 96.56 388 THR A C 1
ATOM 2842 O O . THR A 1 388 ? -18.831 5.753 13.414 1.00 96.56 388 THR A O 1
ATOM 2845 N N . SER A 1 389 ? -17.143 5.670 11.954 1.00 97.19 389 SER A N 1
ATOM 2846 C CA . SER A 1 389 ? -17.110 4.210 11.851 1.00 97.19 389 SER A CA 1
ATOM 2847 C C . SER A 1 389 ? -15.755 3.736 11.341 1.00 97.19 389 SER A C 1
ATOM 2849 O O . SER A 1 389 ? -15.085 4.437 10.579 1.00 97.19 389 SER A O 1
ATOM 2851 N N . SER A 1 390 ? -15.359 2.529 11.742 1.00 96.81 390 SER A N 1
ATOM 2852 C CA . SER A 1 390 ? -14.201 1.840 11.180 1.00 96.81 390 SER A CA 1
ATOM 2853 C C . SER A 1 390 ? -14.494 0.351 11.018 1.00 96.81 390 SER A C 1
ATOM 2855 O O . SER A 1 390 ? -15.140 -0.266 11.866 1.00 96.81 390 SER A O 1
ATOM 2857 N N . THR A 1 391 ? -14.087 -0.234 9.893 1.00 96.94 391 THR A N 1
ATOM 2858 C CA . THR A 1 391 ? -14.356 -1.644 9.589 1.00 96.94 391 THR A CA 1
ATOM 2859 C C . THR A 1 391 ? -13.213 -2.243 8.770 1.00 96.94 391 THR A C 1
ATOM 2861 O O . THR A 1 391 ? -12.838 -1.674 7.741 1.00 96.94 391 THR A O 1
ATOM 2864 N N . PRO A 1 392 ? -12.641 -3.387 9.187 1.00 96.25 392 PRO A N 1
ATOM 2865 C CA . PRO A 1 392 ? -11.700 -4.145 8.367 1.00 96.25 392 PRO A CA 1
ATOM 2866 C C . PRO A 1 392 ? -12.276 -4.499 6.992 1.00 96.25 392 PRO A C 1
ATOM 2868 O O . PRO A 1 392 ? -13.445 -4.861 6.877 1.00 96.25 392 PRO A O 1
ATOM 2871 N N . VAL A 1 393 ? -11.440 -4.448 5.955 1.00 96.06 393 VAL A N 1
ATOM 2872 C CA . VAL A 1 393 ? -11.811 -4.838 4.587 1.00 96.06 393 VAL A CA 1
ATOM 2873 C C . VAL A 1 393 ? -11.060 -6.112 4.208 1.00 96.06 393 VAL A C 1
ATOM 2875 O O . VAL A 1 393 ? -9.828 -6.161 4.268 1.00 96.06 393 VAL A O 1
ATOM 2878 N N . ASP A 1 394 ? -11.791 -7.154 3.802 1.00 93.31 394 ASP A N 1
ATOM 2879 C CA . ASP A 1 394 ? -11.179 -8.403 3.343 1.00 93.31 394 ASP A CA 1
ATOM 2880 C C . ASP A 1 394 ? -10.638 -8.273 1.914 1.00 93.31 394 ASP A C 1
ATOM 2882 O O . ASP A 1 394 ? -11.355 -8.333 0.914 1.00 93.31 394 ASP A O 1
ATOM 2886 N N . VAL A 1 395 ? -9.318 -8.164 1.827 1.00 93.94 395 VAL A N 1
ATOM 2887 C CA . VAL A 1 395 ? -8.557 -8.154 0.573 1.00 93.94 395 VAL A CA 1
ATOM 2888 C C . VAL A 1 395 ? -7.991 -9.539 0.222 1.00 93.94 395 VAL A C 1
ATOM 2890 O O . VAL A 1 395 ? -7.096 -9.663 -0.610 1.00 93.94 395 VAL A O 1
ATOM 2893 N N . GLY A 1 396 ? -8.508 -10.613 0.824 1.00 88.19 396 GLY A N 1
ATOM 2894 C CA . GLY A 1 396 ? -8.201 -11.999 0.460 1.00 88.19 396 GLY A CA 1
ATOM 2895 C C . GLY A 1 396 ? -6.813 -12.477 0.885 1.00 88.19 396 GLY A C 1
ATOM 2896 O O . GLY A 1 396 ? -6.266 -13.395 0.272 1.00 88.19 396 GLY A O 1
ATOM 2897 N N . MET A 1 397 ? -6.222 -11.852 1.907 1.00 81.00 397 MET A N 1
ATOM 2898 C CA . MET A 1 397 ? -4.888 -12.215 2.404 1.00 81.00 397 MET A CA 1
ATOM 2899 C C . MET A 1 397 ? -4.915 -13.172 3.598 1.00 81.00 397 MET A C 1
ATOM 2901 O O . MET A 1 397 ? -3.902 -13.803 3.873 1.00 81.00 397 MET A O 1
ATOM 2905 N N . GLY A 1 398 ? -6.063 -13.352 4.256 1.00 78.19 398 GLY A N 1
ATOM 2906 C CA . GLY A 1 398 ? -6.192 -14.208 5.443 1.00 78.19 398 GLY A CA 1
ATOM 2907 C C . GLY A 1 398 ? -5.841 -13.513 6.763 1.00 78.19 398 GLY A C 1
ATOM 2908 O O . GLY A 1 398 ? -5.926 -14.138 7.813 1.00 78.19 398 GLY A O 1
ATOM 2909 N N . TRP A 1 399 ? -5.476 -12.230 6.720 1.00 80.56 399 TRP A N 1
ATOM 2910 C CA . TRP A 1 399 ? -5.348 -11.336 7.872 1.00 80.56 399 TRP A CA 1
ATOM 2911 C C . TRP A 1 399 ? -5.626 -9.886 7.446 1.00 80.56 399 TRP A C 1
ATOM 2913 O O . TRP A 1 399 ? -5.602 -9.569 6.252 1.00 80.56 399 TRP A O 1
ATOM 2923 N N . THR A 1 400 ? -5.900 -9.001 8.408 1.00 86.56 400 THR A N 1
ATOM 2924 C CA . THR A 1 400 ? -6.321 -7.623 8.117 1.00 86.56 400 THR A CA 1
ATOM 2925 C C . THR A 1 400 ? -5.165 -6.754 7.629 1.00 86.56 400 THR A C 1
ATOM 2927 O O . THR A 1 400 ? -4.186 -6.532 8.342 1.00 86.56 400 THR A O 1
ATOM 2930 N N . ARG A 1 401 ? -5.304 -6.233 6.409 1.00 93.44 401 ARG A N 1
ATOM 2931 C CA . ARG A 1 401 ? -4.377 -5.273 5.783 1.00 93.44 401 ARG A CA 1
ATOM 2932 C C . ARG A 1 401 ? -5.090 -4.189 4.983 1.00 93.44 401 ARG A C 1
ATOM 2934 O O . ARG A 1 401 ? -4.466 -3.508 4.177 1.00 93.44 401 ARG A O 1
ATOM 2941 N N . ALA A 1 402 ? -6.395 -4.066 5.171 1.00 97.25 402 ALA A N 1
ATOM 2942 C CA . ALA A 1 402 ? -7.173 -2.973 4.636 1.00 97.25 402 ALA A CA 1
ATOM 2943 C C . ALA A 1 402 ? -8.244 -2.572 5.649 1.00 97.25 402 ALA A C 1
ATOM 2945 O O . ALA A 1 402 ? -8.753 -3.414 6.395 1.00 97.25 402 ALA A O 1
ATOM 2946 N N . LEU A 1 403 ? -8.554 -1.284 5.690 1.00 97.50 403 LEU A N 1
ATOM 2947 C CA . LEU A 1 403 ? -9.472 -0.688 6.646 1.00 97.50 403 LEU A CA 1
ATOM 2948 C C . LEU A 1 403 ? -10.289 0.394 5.945 1.00 97.50 403 LEU A C 1
ATOM 2950 O O . LEU A 1 403 ? -9.735 1.244 5.253 1.00 97.50 403 LEU A O 1
ATOM 2954 N N . ARG A 1 404 ? -11.603 0.354 6.149 1.00 98.44 404 ARG A N 1
ATOM 2955 C CA . ARG A 1 404 ? -12.545 1.415 5.801 1.00 98.44 404 ARG A CA 1
ATOM 2956 C C . ARG A 1 404 ? -12.766 2.273 7.040 1.00 98.44 404 ARG A C 1
ATOM 2958 O O . ARG A 1 404 ? -13.090 1.732 8.095 1.00 98.44 404 ARG A O 1
ATOM 2965 N N . VAL A 1 405 ? -12.652 3.586 6.910 1.00 98.44 405 VAL A N 1
ATOM 2966 C CA . VAL A 1 405 ? -12.876 4.559 7.982 1.00 98.44 405 VAL A CA 1
ATOM 2967 C C . VAL A 1 405 ? -13.766 5.671 7.453 1.00 98.44 405 VAL A C 1
ATOM 2969 O O . VAL A 1 405 ? -13.485 6.230 6.402 1.00 98.44 405 VAL A O 1
ATOM 2972 N N . GLN A 1 406 ? -14.838 6.008 8.161 1.00 98.50 406 GLN A N 1
ATOM 2973 C CA . GLN A 1 406 ? -15.670 7.158 7.813 1.00 98.50 406 GLN A CA 1
ATOM 2974 C C . GLN A 1 406 ? -15.362 8.323 8.743 1.00 98.50 406 GLN A C 1
ATOM 2976 O O . GLN A 1 406 ? -15.482 8.189 9.963 1.00 98.50 406 GLN A O 1
ATOM 2981 N N . ILE A 1 407 ? -15.028 9.469 8.161 1.00 97.81 407 ILE A N 1
ATOM 2982 C CA . ILE A 1 407 ? -14.733 10.706 8.883 1.00 97.81 407 ILE A CA 1
ATOM 2983 C C . ILE A 1 407 ? -15.813 11.758 8.620 1.00 97.81 407 ILE A C 1
ATOM 2985 O O . ILE A 1 407 ? -16.361 11.836 7.518 1.00 97.81 407 ILE A O 1
ATOM 2989 N N . ALA A 1 408 ? -16.128 12.561 9.634 1.00 96.56 408 ALA A N 1
ATOM 2990 C CA . ALA A 1 408 ? -17.090 13.657 9.541 1.00 96.56 408 ALA A CA 1
ATOM 2991 C C . ALA A 1 408 ? -16.366 14.990 9.289 1.00 96.56 408 ALA A C 1
ATOM 2993 O O . ALA A 1 408 ? -15.849 15.598 10.225 1.00 96.56 408 ALA A O 1
ATOM 2994 N N . THR A 1 409 ? -16.313 15.443 8.032 1.00 95.50 409 THR A N 1
ATOM 2995 C CA . THR A 1 409 ? -15.716 16.745 7.685 1.00 95.50 409 THR A CA 1
ATOM 2996 C C . THR A 1 409 ? -16.781 17.855 7.698 1.00 95.50 409 THR A C 1
ATOM 2998 O O . THR A 1 409 ? -17.976 17.555 7.598 1.00 95.50 409 THR A O 1
ATOM 3001 N N . PRO A 1 410 ? -16.392 19.144 7.762 1.00 92.44 410 PRO A N 1
ATOM 3002 C CA . PRO A 1 410 ? -17.333 20.268 7.704 1.00 92.44 410 PRO A CA 1
ATOM 3003 C C . PRO A 1 410 ? -18.197 20.306 6.435 1.00 92.44 410 PRO A C 1
ATOM 3005 O O . PRO A 1 410 ? -19.282 20.878 6.444 1.00 92.44 410 PRO A O 1
ATOM 3008 N N . ARG A 1 411 ? -17.734 19.690 5.340 1.00 92.94 411 ARG A N 1
ATOM 3009 C CA . ARG A 1 411 ? -18.450 19.625 4.055 1.00 92.94 411 ARG A CA 1
ATOM 3010 C C . ARG A 1 411 ? -19.250 18.330 3.882 1.00 92.94 411 ARG A C 1
ATOM 3012 O O . ARG A 1 411 ? -19.827 18.105 2.818 1.00 92.94 411 ARG A O 1
ATOM 3019 N N . GLY A 1 412 ? -19.292 17.471 4.901 1.00 94.06 412 GLY A N 1
ATOM 3020 C CA . GLY A 1 412 ? -20.013 16.199 4.914 1.00 94.06 412 GLY A CA 1
ATOM 3021 C C . GLY A 1 412 ? -19.100 14.981 5.106 1.00 94.06 412 GLY A C 1
ATOM 3022 O O . GLY A 1 412 ? -17.884 15.107 5.233 1.00 94.06 412 GLY A O 1
ATOM 3023 N N . PRO A 1 413 ? -19.664 13.765 5.147 1.00 97.12 413 PRO A N 1
ATOM 3024 C CA . PRO A 1 413 ? -18.879 12.564 5.397 1.00 97.12 413 PRO A CA 1
ATOM 3025 C C . PRO A 1 413 ? -17.942 12.243 4.225 1.00 97.12 413 PRO A C 1
ATOM 3027 O O . PRO A 1 413 ? -18.313 12.377 3.057 1.00 97.12 413 PRO A O 1
ATOM 3030 N N . VAL A 1 414 ? -16.744 11.761 4.555 1.00 98.44 414 VAL A N 1
ATOM 3031 C CA . VAL A 1 414 ? -15.782 11.189 3.603 1.00 98.44 414 VAL A CA 1
ATOM 3032 C C . VAL A 1 414 ? -15.428 9.782 4.072 1.00 98.44 414 VAL A C 1
ATOM 3034 O O . VAL A 1 414 ? -15.182 9.558 5.259 1.00 98.44 414 VAL A O 1
ATOM 3037 N N . VAL A 1 415 ? -15.414 8.819 3.151 1.00 98.69 415 VAL A N 1
ATOM 3038 C CA . VAL A 1 415 ? -14.960 7.454 3.439 1.00 98.69 415 VAL A CA 1
ATOM 3039 C C . VAL A 1 415 ? -13.529 7.279 2.955 1.00 98.69 415 VAL A C 1
ATOM 3041 O O . VAL A 1 415 ? -13.222 7.487 1.786 1.00 98.69 415 VAL A O 1
ATOM 3044 N N . VAL A 1 416 ? -12.659 6.862 3.864 1.00 98.69 416 VAL A N 1
ATOM 3045 C CA . VAL A 1 416 ? -11.245 6.594 3.638 1.00 98.69 416 VAL A CA 1
ATOM 3046 C C . VAL A 1 416 ? -11.012 5.089 3.658 1.00 98.69 416 VAL A C 1
ATOM 3048 O O . VAL A 1 416 ? -11.256 4.422 4.662 1.00 98.69 416 VAL A O 1
ATOM 3051 N N . TYR A 1 417 ? -10.506 4.549 2.558 1.00 98.69 417 TYR A N 1
ATOM 3052 C CA . TYR A 1 417 ? -9.956 3.203 2.493 1.00 98.69 417 TYR A CA 1
ATOM 3053 C C . TYR A 1 417 ? -8.439 3.288 2.590 1.00 98.69 417 TYR A C 1
ATOM 3055 O O . TYR A 1 417 ? -7.807 3.947 1.769 1.00 98.69 417 TYR A O 1
ATOM 3063 N N . THR A 1 418 ? -7.855 2.580 3.553 1.00 98.31 418 THR A N 1
ATOM 3064 C CA . THR A 1 418 ? -6.414 2.326 3.593 1.00 98.31 418 THR A CA 1
ATOM 3065 C C . THR A 1 418 ? -6.113 0.871 3.337 1.00 98.31 418 THR A C 1
ATOM 3067 O O . THR A 1 418 ? -6.864 0.001 3.781 1.00 98.31 418 THR A O 1
ATOM 3070 N N . ALA A 1 419 ? -5.036 0.588 2.610 1.00 98.00 419 ALA A N 1
ATOM 3071 C CA . ALA A 1 419 ? -4.619 -0.775 2.337 1.00 98.00 419 ALA A CA 1
ATOM 3072 C C . ALA A 1 419 ? -3.105 -0.901 2.198 1.00 98.00 419 ALA A C 1
ATOM 3074 O O . ALA A 1 419 ? -2.428 0.007 1.731 1.00 98.00 419 ALA A O 1
ATOM 3075 N N . HIS A 1 420 ? -2.598 -2.074 2.559 1.00 97.44 420 HIS A N 1
ATOM 3076 C CA . HIS A 1 420 ? -1.251 -2.509 2.233 1.00 97.44 420 HIS A CA 1
ATOM 3077 C C . HIS A 1 420 ? -1.354 -3.836 1.481 1.00 97.44 420 HIS A C 1
ATOM 3079 O O . HIS A 1 420 ? -1.631 -4.872 2.086 1.00 97.44 420 HIS A O 1
ATOM 3085 N N . LEU A 1 421 ? -1.180 -3.838 0.162 1.00 95.81 421 LEU A N 1
ATOM 3086 C CA . LEU A 1 421 ? -1.363 -5.050 -0.643 1.00 95.81 421 LEU A CA 1
ATOM 3087 C C . LEU A 1 421 ? -0.156 -6.000 -0.548 1.00 95.81 421 LEU A C 1
ATOM 3089 O O . LEU A 1 421 ? 0.806 -5.754 0.181 1.00 95.81 421 LEU A O 1
ATOM 3093 N N . ALA A 1 422 ? -0.251 -7.163 -1.196 1.00 90.31 422 ALA A N 1
ATOM 3094 C CA . ALA A 1 422 ? 0.872 -8.095 -1.268 1.00 90.31 422 ALA A CA 1
ATOM 3095 C C . ALA A 1 422 ? 1.992 -7.527 -2.155 1.00 90.31 422 ALA A C 1
ATOM 3097 O O . ALA A 1 422 ? 1.725 -6.750 -3.063 1.00 90.31 422 ALA A O 1
ATOM 3098 N N . SER A 1 423 ? 3.232 -7.958 -1.918 1.00 85.62 423 SER A N 1
ATOM 3099 C CA . SER A 1 423 ? 4.408 -7.434 -2.621 1.00 85.62 423 SER A CA 1
ATOM 3100 C C . SER A 1 423 ? 4.339 -7.588 -4.150 1.00 85.62 423 SER A C 1
ATOM 3102 O O . SER A 1 423 ? 3.780 -8.558 -4.666 1.00 85.62 423 SER A O 1
ATOM 3104 N N . PHE A 1 424 ? 4.991 -6.677 -4.877 1.00 81.56 424 PHE A N 1
ATOM 3105 C CA . PHE A 1 424 ? 5.201 -6.781 -6.329 1.00 81.56 424 PHE A CA 1
ATOM 3106 C C . PHE A 1 424 ? 6.346 -7.737 -6.735 1.00 81.56 424 PHE A C 1
ATOM 3108 O O . PHE A 1 424 ? 6.569 -7.980 -7.926 1.00 81.56 424 PHE A O 1
ATOM 3115 N N . ARG A 1 425 ? 7.085 -8.297 -5.762 1.00 81.50 425 ARG A N 1
ATOM 3116 C CA . ARG A 1 425 ? 8.212 -9.215 -6.005 1.00 81.50 425 ARG A CA 1
ATOM 3117 C C . ARG A 1 425 ? 7.778 -10.496 -6.747 1.00 81.50 425 ARG A C 1
ATOM 3119 O O . ARG A 1 425 ? 6.635 -10.943 -6.588 1.00 81.50 425 ARG A O 1
ATOM 3126 N N . PRO A 1 426 ? 8.683 -11.131 -7.520 1.00 77.44 426 PRO A N 1
ATOM 3127 C CA . PRO A 1 426 ? 8.414 -12.404 -8.190 1.00 77.44 426 PRO A CA 1
ATOM 3128 C C . PRO A 1 426 ? 7.780 -13.444 -7.262 1.00 77.44 426 PRO A C 1
ATOM 3130 O O . PRO A 1 426 ? 8.264 -13.701 -6.164 1.00 77.44 426 PRO A O 1
ATOM 3133 N N . GLY A 1 427 ? 6.667 -14.028 -7.710 1.00 79.19 427 GLY A N 1
ATOM 3134 C CA . GLY A 1 427 ? 5.891 -15.014 -6.950 1.00 79.19 427 GLY A CA 1
ATOM 3135 C C . GLY A 1 427 ? 4.763 -14.438 -6.083 1.00 79.19 427 GLY A C 1
ATOM 3136 O O . GLY A 1 427 ? 3.887 -15.198 -5.675 1.00 79.19 427 GLY A O 1
ATOM 3137 N N . ALA A 1 428 ? 4.717 -13.121 -5.851 1.00 81.69 428 ALA A N 1
ATOM 3138 C CA . ALA A 1 428 ? 3.664 -12.473 -5.058 1.00 81.69 428 ALA A CA 1
ATOM 3139 C C . ALA A 1 428 ? 2.600 -11.740 -5.904 1.00 81.69 428 ALA A C 1
ATOM 3141 O O . ALA A 1 428 ? 1.478 -11.534 -5.433 1.00 81.69 428 ALA A O 1
ATOM 3142 N N . THR A 1 429 ? 2.893 -11.443 -7.176 1.00 88.12 429 THR A N 1
ATOM 3143 C CA . THR A 1 429 ? 2.043 -10.638 -8.076 1.00 88.12 429 THR A CA 1
ATOM 3144 C C . THR A 1 429 ? 0.617 -11.169 -8.229 1.00 88.12 429 THR A C 1
ATOM 3146 O O . THR A 1 429 ? -0.331 -10.396 -8.192 1.00 88.12 429 THR A O 1
ATOM 3149 N N . ALA A 1 430 ? 0.419 -12.489 -8.324 1.00 89.19 430 ALA A N 1
ATOM 3150 C CA . ALA A 1 430 ? -0.927 -13.062 -8.449 1.00 89.19 430 ALA A CA 1
ATOM 3151 C C . ALA A 1 430 ? -1.798 -12.784 -7.210 1.00 89.19 430 ALA A C 1
ATOM 3153 O O . ALA A 1 430 ? -2.974 -12.442 -7.335 1.00 89.19 430 ALA A O 1
ATOM 3154 N N . ARG A 1 431 ? -1.211 -12.887 -6.008 1.00 90.69 431 ARG A N 1
ATOM 3155 C CA . ARG A 1 431 ? -1.896 -12.535 -4.758 1.00 90.69 431 ARG A CA 1
ATOM 3156 C C . ARG A 1 431 ? -2.148 -11.030 -4.695 1.00 90.69 431 ARG A C 1
ATOM 3158 O O . ARG A 1 431 ? -3.260 -10.641 -4.359 1.00 90.69 431 ARG A O 1
ATOM 3165 N N . ARG A 1 432 ? -1.162 -10.201 -5.064 1.00 93.69 432 ARG A N 1
ATOM 3166 C CA . ARG A 1 432 ? -1.312 -8.736 -5.123 1.00 93.69 432 ARG A CA 1
ATOM 3167 C C . ARG A 1 432 ? -2.478 -8.338 -6.018 1.00 93.69 432 ARG A C 1
ATOM 3169 O O . ARG A 1 432 ? -3.332 -7.578 -5.578 1.00 93.69 432 ARG A O 1
ATOM 3176 N N . ASN A 1 433 ? -2.555 -8.897 -7.223 1.00 93.56 433 ASN A N 1
ATOM 3177 C CA . ASN A 1 433 ? -3.607 -8.592 -8.193 1.00 93.56 433 ASN A CA 1
ATOM 3178 C C . ASN A 1 433 ? -4.990 -8.981 -7.658 1.00 93.56 433 ASN A C 1
ATOM 3180 O O . ASN A 1 433 ? -5.914 -8.175 -7.703 1.00 93.56 433 ASN A O 1
ATOM 3184 N N . ALA A 1 434 ? -5.119 -10.172 -7.066 1.00 93.94 434 ALA A N 1
ATOM 3185 C CA . ALA A 1 434 ? -6.373 -10.600 -6.450 1.00 93.94 434 ALA A CA 1
ATOM 3186 C C . ALA A 1 434 ? -6.798 -9.687 -5.283 1.00 93.94 434 ALA A C 1
ATOM 3188 O O . ALA A 1 434 ? -7.987 -9.403 -5.124 1.00 93.94 434 ALA A O 1
ATOM 3189 N N . SER A 1 435 ? -5.844 -9.218 -4.471 1.00 95.88 435 SER A N 1
ATOM 3190 C CA . SER A 1 435 ? -6.110 -8.278 -3.378 1.00 95.88 435 SER A CA 1
ATOM 3191 C C . SER A 1 435 ? -6.486 -6.885 -3.877 1.00 95.88 435 SER A C 1
ATOM 3193 O O . SER A 1 435 ? -7.413 -6.284 -3.336 1.00 95.88 435 SER A O 1
ATOM 3195 N N . LEU A 1 436 ? -5.829 -6.405 -4.935 1.00 96.88 436 LEU A N 1
ATOM 3196 C CA . LEU A 1 436 ? -6.130 -5.132 -5.586 1.00 96.88 436 LEU A CA 1
ATOM 3197 C C . LEU A 1 436 ? -7.560 -5.124 -6.125 1.00 96.88 436 LEU A C 1
ATOM 3199 O O . LEU A 1 436 ? -8.322 -4.211 -5.831 1.00 96.88 436 LEU A O 1
ATOM 3203 N N . GLU A 1 437 ? -7.965 -6.179 -6.833 1.00 96.88 437 GLU A N 1
ATOM 3204 C CA . GLU A 1 437 ? -9.329 -6.290 -7.353 1.00 96.88 437 GLU A CA 1
ATOM 3205 C C . GLU A 1 437 ? -10.387 -6.349 -6.242 1.00 96.88 437 GLU A C 1
ATOM 3207 O O . GLU A 1 437 ? -11.485 -5.820 -6.400 1.00 96.88 437 GLU A O 1
ATOM 3212 N N . ARG A 1 438 ? -10.086 -6.997 -5.108 1.00 97.88 438 ARG A N 1
ATOM 3213 C CA . ARG A 1 438 ? -10.991 -7.022 -3.945 1.00 97.88 438 ARG A CA 1
ATOM 3214 C C . ARG A 1 438 ? -11.138 -5.639 -3.321 1.00 97.88 438 ARG A C 1
ATOM 3216 O O . ARG A 1 438 ? -12.264 -5.239 -3.040 1.00 97.88 438 ARG A O 1
ATOM 3223 N N . LEU A 1 439 ? -10.029 -4.920 -3.146 1.00 98.38 439 LEU A N 1
ATOM 3224 C CA . LEU A 1 439 ? -10.035 -3.547 -2.645 1.00 98.38 439 LEU A CA 1
ATOM 3225 C C . LEU A 1 439 ? -10.825 -2.623 -3.577 1.00 98.38 439 LEU A C 1
ATOM 3227 O O . LEU A 1 439 ? -11.705 -1.907 -3.112 1.00 98.38 439 LEU A O 1
ATOM 3231 N N . ALA A 1 440 ? -10.557 -2.690 -4.882 1.00 98.19 440 ALA A N 1
ATOM 3232 C CA . ALA A 1 440 ? -11.253 -1.894 -5.883 1.00 98.19 440 ALA A CA 1
ATOM 3233 C C . ALA A 1 440 ? -12.760 -2.174 -5.879 1.00 98.19 440 ALA A C 1
ATOM 3235 O O . ALA A 1 440 ? -13.549 -1.244 -5.764 1.00 98.19 440 ALA A O 1
ATOM 3236 N N . ARG A 1 441 ? -13.179 -3.449 -5.870 1.00 98.06 441 ARG A N 1
ATOM 3237 C CA . ARG A 1 441 ? -14.604 -3.807 -5.748 1.00 98.06 441 ARG A CA 1
ATOM 3238 C C . ARG A 1 441 ? -15.247 -3.240 -4.484 1.00 98.06 441 ARG A C 1
ATOM 3240 O O . ARG A 1 441 ? -16.367 -2.746 -4.559 1.00 98.06 441 ARG A O 1
ATOM 3247 N N . ALA A 1 442 ? -14.560 -3.301 -3.343 1.00 97.81 442 ALA A N 1
ATOM 3248 C CA . ALA A 1 442 ? -15.073 -2.747 -2.092 1.00 97.81 442 ALA A CA 1
ATOM 3249 C C . ALA A 1 442 ? -15.226 -1.217 -2.157 1.00 97.81 442 ALA A C 1
ATOM 3251 O O . ALA A 1 442 ? -16.246 -0.697 -1.715 1.00 97.81 442 ALA A O 1
ATOM 3252 N N . ALA A 1 443 ? -14.251 -0.511 -2.735 1.00 97.88 443 ALA A N 1
ATOM 3253 C CA . ALA A 1 443 ? -14.281 0.943 -2.879 1.00 97.88 443 ALA A CA 1
ATOM 3254 C C . ALA A 1 443 ? -15.319 1.417 -3.916 1.00 97.88 443 ALA A C 1
ATOM 3256 O O . ALA A 1 443 ? -16.004 2.416 -3.699 1.00 97.88 443 ALA A O 1
ATOM 3257 N N . THR A 1 444 ? -15.483 0.693 -5.026 1.00 97.06 444 THR A N 1
ATOM 3258 C CA . THR A 1 444 ? -16.494 0.992 -6.054 1.00 97.06 444 THR A CA 1
ATOM 3259 C C . THR A 1 444 ? -17.914 0.719 -5.556 1.00 97.06 444 THR A C 1
ATOM 3261 O O . THR A 1 444 ? -18.829 1.456 -5.905 1.00 97.06 444 THR A O 1
ATOM 3264 N N . ALA A 1 445 ? -18.110 -0.303 -4.716 1.00 97.06 445 ALA A N 1
ATOM 3265 C CA . ALA A 1 445 ? -19.410 -0.612 -4.116 1.00 97.06 445 ALA A CA 1
ATOM 3266 C C . ALA A 1 445 ? -19.809 0.340 -2.968 1.00 97.06 445 ALA A C 1
ATOM 3268 O O . ALA A 1 445 ? -20.933 0.256 -2.468 1.00 97.06 445 ALA A O 1
ATOM 3269 N N . GLU A 1 446 ? -18.908 1.225 -2.530 1.00 97.81 446 GLU A N 1
ATOM 3270 C CA . GLU A 1 446 ? -19.185 2.199 -1.475 1.00 97.81 446 GLU A CA 1
ATOM 3271 C C . GLU A 1 446 ? -20.284 3.181 -1.907 1.00 97.81 446 GLU A C 1
ATOM 3273 O O . GLU A 1 446 ? -20.239 3.775 -2.986 1.00 97.81 446 GLU A O 1
ATOM 3278 N N . ARG A 1 447 ? -21.273 3.381 -1.035 1.00 96.38 447 ARG A N 1
ATOM 3279 C CA . ARG A 1 447 ? -22.430 4.245 -1.299 1.00 96.38 447 ARG A CA 1
ATOM 3280 C C . ARG A 1 447 ? -22.165 5.705 -0.959 1.00 96.38 447 ARG A C 1
ATOM 3282 O O . ARG A 1 447 ? -22.893 6.569 -1.439 1.00 96.38 447 ARG A O 1
ATOM 3289 N N . ALA A 1 448 ? -21.153 5.990 -0.140 1.00 96.06 448 ALA A N 1
ATOM 3290 C CA . ALA A 1 448 ? -20.749 7.361 0.133 1.00 96.06 448 ALA A CA 1
ATOM 3291 C C . ALA A 1 448 ? -20.401 8.104 -1.168 1.00 96.06 448 ALA A C 1
ATOM 3293 O O . ALA A 1 448 ? -19.760 7.558 -2.069 1.00 96.06 448 ALA A O 1
ATOM 3294 N N . ALA A 1 449 ? -20.819 9.369 -1.248 1.00 95.31 449 ALA A N 1
ATOM 3295 C CA . ALA A 1 449 ? -20.553 10.222 -2.404 1.00 95.31 449 ALA A CA 1
ATOM 3296 C C . ALA A 1 449 ? -19.058 10.547 -2.553 1.00 95.31 449 ALA A C 1
ATOM 3298 O O . ALA A 1 449 ? -18.571 10.678 -3.672 1.00 95.31 449 ALA A O 1
ATOM 3299 N N . ARG A 1 450 ? -18.343 10.641 -1.422 1.00 97.94 450 ARG A N 1
ATOM 3300 C CA . ARG A 1 450 ? -16.930 11.016 -1.346 1.00 97.94 450 ARG A CA 1
ATOM 3301 C C . ARG A 1 450 ? -16.105 9.870 -0.781 1.00 97.94 450 ARG A C 1
ATOM 3303 O O . ARG A 1 450 ? -16.265 9.504 0.387 1.00 97.94 450 ARG A O 1
ATOM 3310 N N . VAL A 1 451 ? -15.224 9.316 -1.606 1.00 98.56 451 VAL A N 1
ATOM 3311 C CA . VAL A 1 451 ? -14.375 8.177 -1.246 1.00 98.56 451 VAL A CA 1
ATOM 3312 C C . VAL A 1 451 ? -12.931 8.468 -1.615 1.00 98.56 451 VAL A C 1
ATOM 3314 O O . VAL A 1 451 ? -12.649 8.847 -2.748 1.00 98.56 451 VAL A O 1
ATOM 3317 N N . VAL A 1 452 ? -12.017 8.233 -0.678 1.00 98.50 452 VAL A N 1
ATOM 3318 C CA . VAL A 1 452 ? -10.571 8.282 -0.905 1.00 98.50 452 VAL A CA 1
ATOM 3319 C C . VAL A 1 452 ? -9.988 6.903 -0.621 1.00 98.50 452 VAL A C 1
ATOM 3321 O O . VAL A 1 452 ? -10.237 6.330 0.436 1.00 98.50 452 VAL A O 1
ATOM 3324 N N . VAL A 1 453 ? -9.207 6.362 -1.549 1.00 98.62 453 VAL A N 1
ATOM 3325 C CA . VAL A 1 453 ? -8.411 5.144 -1.362 1.00 98.62 453 VAL A CA 1
ATOM 3326 C C . VAL A 1 453 ? -6.951 5.561 -1.306 1.00 98.62 453 VAL A C 1
ATOM 3328 O O . VAL A 1 453 ? -6.445 6.124 -2.273 1.00 98.62 453 VAL A O 1
ATOM 3331 N N . LEU A 1 454 ? -6.266 5.293 -0.198 1.00 97.44 454 LEU A N 1
ATOM 3332 C CA . LEU A 1 454 ? -4.852 5.617 -0.065 1.00 97.44 454 LEU A CA 1
ATOM 3333 C C . LEU A 1 454 ? -4.039 4.503 0.593 1.00 97.44 454 LEU A C 1
ATOM 3335 O O . LEU A 1 454 ? -4.473 3.901 1.568 1.00 97.44 454 LEU A O 1
ATOM 3339 N N . GLY A 1 455 ? -2.865 4.189 0.055 1.00 97.69 455 GLY A N 1
ATOM 3340 C CA . GLY A 1 455 ? -2.037 3.123 0.615 1.00 97.69 455 GLY A CA 1
ATOM 3341 C C . GLY A 1 455 ? -0.928 2.621 -0.292 1.00 97.69 455 GLY A C 1
ATOM 3342 O O . GLY A 1 455 ? -0.883 2.953 -1.477 1.00 97.69 455 GLY A O 1
ATOM 3343 N N . ASP A 1 456 ? -0.076 1.766 0.272 1.00 97.88 456 ASP A N 1
ATOM 3344 C CA . ASP A 1 456 ? 0.889 0.961 -0.472 1.00 97.88 456 ASP A CA 1
ATOM 3345 C C . ASP A 1 456 ? 0.164 -0.177 -1.207 1.00 97.88 456 ASP A C 1
ATOM 3347 O O . ASP A 1 456 ? -0.138 -1.251 -0.664 1.00 97.88 456 ASP A O 1
ATOM 3351 N N . LEU A 1 457 ? -0.122 0.066 -2.484 1.00 97.06 457 LEU A N 1
ATOM 3352 C CA . LEU A 1 457 ? -0.792 -0.897 -3.349 1.00 97.06 457 LEU A CA 1
ATOM 3353 C C . LEU A 1 457 ? 0.191 -1.869 -4.017 1.00 97.06 457 LEU A C 1
ATOM 3355 O O . LEU A 1 457 ? -0.251 -2.774 -4.731 1.00 97.06 457 LEU A O 1
ATOM 3359 N N . ASN A 1 458 ? 1.504 -1.715 -3.789 1.00 95.44 458 ASN A N 1
ATOM 3360 C CA . ASN A 1 458 ? 2.555 -2.543 -4.386 1.00 95.44 458 ASN A CA 1
ATOM 3361 C C . ASN A 1 458 ? 2.375 -2.709 -5.911 1.00 95.44 458 ASN A C 1
ATOM 3363 O O . ASN A 1 458 ? 2.494 -3.796 -6.484 1.00 95.44 458 ASN A O 1
ATOM 3367 N N . THR A 1 459 ? 2.030 -1.614 -6.578 1.00 92.56 459 THR A N 1
ATOM 3368 C CA . THR A 1 459 ? 1.825 -1.556 -8.024 1.00 92.56 459 THR A CA 1
ATOM 3369 C C . THR A 1 459 ? 2.248 -0.191 -8.529 1.00 92.56 459 THR A C 1
ATOM 3371 O O . THR A 1 459 ? 2.020 0.800 -7.844 1.00 92.56 459 THR A O 1
ATOM 3374 N N . ALA A 1 460 ? 2.855 -0.127 -9.711 1.00 90.56 460 ALA A N 1
ATOM 3375 C CA . ALA A 1 460 ? 3.150 1.150 -10.346 1.00 90.56 460 ALA A CA 1
ATOM 3376 C C . ALA A 1 460 ? 1.859 1.833 -10.815 1.00 90.56 460 ALA A C 1
ATOM 3378 O O . ALA A 1 460 ? 0.880 1.161 -11.139 1.00 90.56 460 ALA A O 1
ATOM 3379 N N . ALA A 1 461 ? 1.885 3.161 -10.926 1.00 85.06 461 ALA A N 1
ATOM 3380 C CA . ALA A 1 461 ? 0.778 3.944 -11.485 1.00 85.06 461 ALA A CA 1
ATOM 3381 C C . ALA A 1 461 ? 0.433 3.539 -12.926 1.00 85.06 461 ALA A C 1
ATOM 3383 O O . ALA A 1 461 ? -0.722 3.544 -13.331 1.00 85.06 461 ALA A O 1
ATOM 3384 N N . THR A 1 462 ? 1.451 3.146 -13.690 1.00 87.12 462 THR A N 1
ATOM 3385 C CA . THR A 1 462 ? 1.333 2.721 -15.087 1.00 87.12 462 THR A CA 1
ATOM 3386 C C . THR A 1 462 ? 0.885 1.270 -15.251 1.00 87.12 462 THR A C 1
ATOM 3388 O O . THR A 1 462 ? 0.620 0.846 -16.376 1.00 87.12 462 THR A O 1
ATOM 3391 N N . ASP A 1 463 ? 0.794 0.500 -14.160 1.00 90.44 463 ASP A N 1
ATOM 3392 C CA . ASP A 1 463 ? 0.354 -0.895 -14.188 1.00 90.44 463 ASP A CA 1
ATOM 3393 C C . ASP A 1 463 ? -1.102 -0.987 -14.667 1.00 90.44 463 ASP A C 1
ATOM 3395 O O . ASP A 1 463 ? -2.002 -0.338 -14.129 1.00 90.44 463 ASP A O 1
ATOM 3399 N N . ARG A 1 464 ? -1.361 -1.849 -15.656 1.00 90.81 464 ARG A N 1
ATOM 3400 C CA . ARG A 1 464 ? -2.704 -2.134 -16.186 1.00 90.81 464 ARG A CA 1
ATOM 3401 C C . ARG A 1 464 ? -3.746 -2.465 -15.120 1.00 90.81 464 ARG A C 1
ATOM 3403 O O . ARG A 1 464 ? -4.933 -2.241 -15.349 1.00 90.81 464 ARG A O 1
ATOM 3410 N N . ARG A 1 465 ? -3.332 -3.007 -13.971 1.00 92.50 465 ARG A N 1
ATOM 3411 C CA . ARG A 1 465 ? -4.217 -3.372 -12.858 1.00 92.50 465 ARG A CA 1
ATOM 3412 C C . ARG A 1 465 ? -4.812 -2.162 -12.155 1.00 92.50 465 ARG A C 1
ATOM 3414 O O . ARG A 1 465 ? -5.876 -2.312 -11.563 1.00 92.50 465 ARG A O 1
ATOM 3421 N N . MET A 1 466 ? -4.217 -0.976 -12.289 1.00 92.75 466 MET A N 1
ATOM 3422 C CA . MET A 1 466 ? -4.825 0.264 -11.796 1.00 92.75 466 MET A CA 1
ATOM 3423 C C . MET A 1 466 ? -6.187 0.543 -12.445 1.00 92.75 466 MET A C 1
ATOM 3425 O O . MET A 1 466 ? -7.051 1.131 -11.801 1.00 92.75 466 MET A O 1
ATOM 3429 N N . GLY A 1 467 ? -6.451 -0.002 -13.642 1.00 92.88 467 GLY A N 1
ATOM 3430 C CA . GLY A 1 467 ? -7.770 0.047 -14.281 1.00 92.88 467 GLY A CA 1
ATOM 3431 C C . GLY A 1 467 ? -8.904 -0.603 -13.472 1.00 92.88 467 GLY A C 1
ATOM 3432 O O . GLY A 1 467 ? -10.069 -0.341 -13.752 1.00 92.88 467 GLY A O 1
ATOM 3433 N N . ALA A 1 468 ? -8.603 -1.406 -12.441 1.00 95.81 468 ALA A N 1
ATOM 3434 C CA . ALA A 1 468 ? -9.620 -1.913 -11.518 1.00 95.81 468 ALA A CA 1
ATOM 3435 C C . ALA A 1 468 ? -10.325 -0.790 -10.734 1.00 95.81 468 ALA A C 1
ATOM 3437 O O . ALA A 1 468 ? -11.474 -0.964 -10.339 1.00 95.81 468 ALA A O 1
ATOM 3438 N N . PHE A 1 469 ? -9.665 0.357 -10.542 1.00 96.44 469 PHE A N 1
ATOM 3439 C CA . PHE A 1 469 ? -10.226 1.550 -9.904 1.00 96.44 469 PHE A CA 1
ATOM 3440 C C . PHE A 1 469 ? -10.886 2.504 -10.912 1.00 96.44 469 PHE A C 1
ATOM 3442 O O . PHE A 1 469 ? -10.920 3.712 -10.691 1.00 96.44 469 PHE A O 1
ATOM 3449 N N . ALA A 1 470 ? -11.418 1.989 -12.025 1.00 93.44 470 ALA A N 1
ATOM 3450 C CA . ALA A 1 470 ? -12.194 2.798 -12.961 1.00 93.44 470 ALA A CA 1
ATOM 3451 C C . ALA A 1 470 ? -13.295 3.590 -12.222 1.00 93.44 470 ALA A C 1
ATOM 3453 O O . ALA A 1 470 ? -14.041 3.031 -11.414 1.00 93.44 470 ALA A O 1
ATOM 3454 N N . GLY A 1 471 ? -13.374 4.897 -12.485 1.00 93.44 471 GLY A N 1
ATOM 3455 C CA . GLY A 1 471 ? -14.259 5.826 -11.770 1.00 93.44 471 GLY A CA 1
ATOM 3456 C C . GLY A 1 471 ? -13.634 6.503 -10.542 1.00 93.44 471 GLY A C 1
ATOM 3457 O O . GLY A 1 471 ? -14.305 7.308 -9.899 1.00 93.44 471 GLY A O 1
ATOM 3458 N N . PHE A 1 472 ? -12.370 6.207 -10.228 1.00 97.00 472 PHE A N 1
ATOM 3459 C CA . PHE A 1 472 ? -11.545 7.001 -9.322 1.00 97.00 472 PHE A CA 1
ATOM 3460 C C . PHE A 1 472 ? -10.507 7.799 -10.112 1.00 97.00 472 PHE A C 1
ATOM 3462 O O . PHE A 1 472 ? -9.930 7.312 -11.083 1.00 97.00 472 PHE A O 1
ATOM 3469 N N . THR A 1 473 ? -10.243 9.009 -9.642 1.00 94.19 473 THR A N 1
ATOM 3470 C CA . THR A 1 473 ? -9.199 9.902 -10.128 1.00 94.19 473 THR A CA 1
ATOM 3471 C C . THR A 1 473 ? -7.940 9.701 -9.292 1.00 94.19 473 THR A C 1
ATOM 3473 O O . THR A 1 473 ? -7.990 9.800 -8.064 1.00 94.19 473 THR A O 1
ATOM 3476 N N . ASP A 1 474 ? -6.800 9.436 -9.930 1.00 93.12 474 ASP A N 1
ATOM 3477 C CA . ASP A 1 474 ? -5.503 9.467 -9.251 1.00 93.12 474 ASP A CA 1
ATOM 3478 C C . ASP A 1 474 ? -5.114 10.925 -8.974 1.00 93.12 474 ASP A C 1
ATOM 3480 O O . ASP A 1 474 ? -4.974 11.735 -9.893 1.00 93.12 474 ASP A O 1
ATOM 3484 N N . ALA A 1 475 ? -4.952 11.275 -7.696 1.00 92.19 475 ALA A N 1
ATOM 3485 C CA . ALA A 1 475 ? -4.723 12.657 -7.286 1.00 92.19 475 ALA A CA 1
ATOM 3486 C C . ALA A 1 475 ? -3.412 13.229 -7.841 1.00 92.19 475 ALA A C 1
ATOM 3488 O O . ALA A 1 475 ? -3.323 14.427 -8.109 1.00 92.19 475 ALA A O 1
ATOM 3489 N N . ARG A 1 476 ? -2.387 12.388 -8.029 1.00 88.75 476 ARG A N 1
ATOM 3490 C CA . ARG A 1 476 ? -1.097 12.821 -8.571 1.00 88.75 476 ARG A CA 1
ATOM 3491 C C . ARG A 1 476 ? -1.201 13.102 -10.059 1.00 88.75 476 ARG A C 1
ATOM 3493 O O . ARG A 1 476 ? -0.640 14.096 -10.509 1.00 88.75 476 ARG A O 1
ATOM 3500 N N . GLU A 1 477 ? -1.897 12.242 -10.794 1.00 85.62 477 GLU A N 1
ATOM 3501 C CA . GLU A 1 477 ? -2.142 12.433 -12.224 1.00 85.62 477 GLU A CA 1
ATOM 3502 C C . GLU A 1 477 ? -2.995 13.681 -12.479 1.00 85.62 477 GLU A C 1
ATOM 3504 O O . GLU A 1 477 ? -2.603 14.532 -13.274 1.00 85.62 477 GLU A O 1
ATOM 3509 N N . ALA A 1 478 ? -4.092 13.852 -11.735 1.00 85.94 478 ALA A N 1
ATOM 3510 C CA . ALA A 1 478 ? -4.977 15.010 -11.864 1.00 85.94 478 ALA A CA 1
ATOM 3511 C C . ALA A 1 478 ? -4.301 16.338 -11.500 1.00 85.94 478 ALA A C 1
ATOM 3513 O O . ALA A 1 478 ? -4.503 17.340 -12.178 1.00 85.94 478 ALA A O 1
ATOM 3514 N N . ALA A 1 479 ? -3.429 16.344 -10.487 1.00 79.38 479 ALA A N 1
ATOM 3515 C CA . ALA A 1 479 ? -2.631 17.520 -10.146 1.00 79.38 479 ALA A CA 1
ATOM 3516 C C . ALA A 1 479 ? -1.467 17.777 -11.132 1.00 79.38 479 ALA A C 1
ATOM 3518 O O . ALA A 1 479 ? -0.651 18.666 -10.898 1.00 79.38 479 ALA A O 1
ATOM 3519 N N . GLY A 1 480 ? -1.334 16.986 -12.207 1.00 71.00 480 GLY A N 1
ATOM 3520 C CA . GLY A 1 480 ? -0.260 17.085 -13.201 1.00 71.00 480 GLY A CA 1
ATOM 3521 C C . GLY A 1 480 ? 1.119 16.677 -12.674 1.00 71.00 480 GLY A C 1
ATOM 3522 O O . GLY A 1 480 ? 2.132 17.062 -13.233 1.00 71.00 480 GLY A O 1
ATOM 3523 N N . GLY A 1 481 ? 1.206 15.964 -11.552 1.00 63.78 481 GLY A N 1
ATOM 3524 C CA . GLY A 1 481 ? 2.404 15.904 -10.713 1.00 63.78 481 GLY A CA 1
ATOM 3525 C C . GLY A 1 481 ? 3.572 15.036 -11.184 1.00 63.78 481 GLY A C 1
ATOM 3526 O O . GLY A 1 481 ? 4.406 14.657 -10.365 1.00 63.78 481 GLY A O 1
ATOM 3527 N N . GLY A 1 482 ? 3.706 14.675 -12.448 1.00 71.44 482 GLY A N 1
ATOM 3528 C CA . GLY A 1 482 ? 4.757 13.745 -12.857 1.00 71.44 482 GLY A CA 1
ATOM 3529 C C . GLY A 1 482 ? 4.712 12.387 -12.107 1.00 71.44 482 GLY A C 1
ATOM 3530 O O . GLY A 1 482 ? 3.726 12.028 -11.458 1.00 71.44 482 GLY A O 1
ATOM 3531 N N . LEU A 1 483 ? 5.813 11.629 -12.126 1.00 77.50 483 LEU A N 1
ATOM 3532 C CA . LEU A 1 483 ? 5.838 10.229 -11.663 1.00 77.50 483 LEU A CA 1
ATOM 3533 C C . LEU A 1 483 ? 5.548 10.025 -10.165 1.00 77.50 483 LEU A C 1
ATOM 3535 O O . LEU A 1 483 ? 4.961 9.009 -9.793 1.00 77.50 483 LEU A O 1
ATOM 3539 N N . GLY A 1 484 ? 5.933 10.974 -9.302 1.00 85.19 484 GLY A N 1
ATOM 3540 C CA . GLY A 1 484 ? 5.645 10.916 -7.861 1.00 85.19 484 GLY A CA 1
ATOM 3541 C C . GLY A 1 484 ? 6.192 9.661 -7.172 1.00 85.19 484 GLY A C 1
ATOM 3542 O O . GLY A 1 484 ? 5.478 9.030 -6.401 1.00 85.19 484 GLY A O 1
ATOM 3543 N N . PHE A 1 485 ? 7.423 9.256 -7.492 1.00 92.00 485 PHE A N 1
ATOM 3544 C CA . PHE A 1 485 ? 8.016 8.033 -6.954 1.00 92.00 485 PHE A CA 1
ATOM 3545 C C . PHE A 1 485 ? 8.128 8.048 -5.429 1.00 92.00 485 PHE A C 1
ATOM 3547 O O . PHE A 1 485 ? 8.571 9.031 -4.829 1.00 92.00 485 PHE A O 1
ATOM 3554 N N . THR A 1 486 ? 7.773 6.917 -4.826 1.00 94.81 486 THR A N 1
ATOM 3555 C CA . THR A 1 486 ? 7.727 6.738 -3.374 1.00 94.81 486 THR A CA 1
ATOM 3556 C C . THR A 1 486 ? 8.766 5.740 -2.881 1.00 94.81 486 THR A C 1
ATOM 3558 O O . THR A 1 486 ? 9.191 5.846 -1.736 1.00 94.81 486 THR A O 1
ATOM 3561 N N . TRP A 1 487 ? 9.253 4.834 -3.737 1.00 94.50 487 TRP A N 1
ATOM 3562 C CA . TRP A 1 487 ? 10.186 3.781 -3.341 1.00 94.50 487 TRP A CA 1
ATOM 3563 C C . TRP A 1 487 ? 11.365 3.607 -4.318 1.00 94.50 487 TRP A C 1
ATOM 3565 O O . TRP A 1 487 ? 11.169 3.689 -5.538 1.00 94.50 487 TRP A O 1
ATOM 3575 N N . PRO A 1 488 ? 12.585 3.323 -3.816 1.00 94.94 488 PRO A N 1
ATOM 3576 C CA . PRO A 1 488 ? 13.007 3.450 -2.417 1.00 94.94 488 PRO A CA 1
ATOM 3577 C C . PRO A 1 488 ? 13.169 4.926 -2.017 1.00 94.94 488 PRO A C 1
ATOM 3579 O O . PRO A 1 488 ? 13.531 5.760 -2.839 1.00 94.94 488 PRO A O 1
ATOM 3582 N N . SER A 1 489 ? 12.955 5.265 -0.747 1.00 94.81 489 SER A N 1
ATOM 3583 C CA . SER A 1 489 ? 12.916 6.658 -0.268 1.00 94.81 489 SER A CA 1
ATOM 3584 C C . SER A 1 489 ? 14.174 7.479 -0.603 1.00 94.81 489 SER A C 1
ATOM 3586 O O . SER A 1 489 ? 14.079 8.641 -1.022 1.00 94.81 489 SER A O 1
ATOM 3588 N N . ALA A 1 490 ? 15.354 6.857 -0.495 1.00 92.62 490 ALA A N 1
ATOM 3589 C CA . ALA A 1 490 ? 16.646 7.494 -0.760 1.00 92.62 490 ALA A CA 1
ATOM 3590 C C . ALA A 1 490 ? 16.901 7.773 -2.254 1.00 92.62 490 ALA A C 1
ATOM 3592 O O . ALA A 1 490 ? 17.499 8.790 -2.596 1.00 92.62 490 ALA A O 1
ATOM 3593 N N . ALA A 1 491 ? 16.428 6.897 -3.142 1.00 93.25 491 ALA A N 1
ATOM 3594 C CA . ALA A 1 491 ? 16.606 7.011 -4.589 1.00 93.25 491 ALA A CA 1
ATOM 3595 C C . ALA A 1 491 ? 15.343 6.514 -5.313 1.00 93.25 491 ALA A C 1
ATOM 3597 O O . ALA A 1 491 ? 15.347 5.401 -5.836 1.00 93.25 491 ALA A O 1
ATOM 3598 N N . PRO A 1 492 ? 14.245 7.293 -5.306 1.00 91.75 492 PRO A N 1
ATOM 3599 C CA . PRO A 1 492 ? 12.948 6.791 -5.743 1.00 91.75 492 PRO A CA 1
ATOM 3600 C C . PRO A 1 492 ? 12.914 6.470 -7.232 1.00 91.75 492 PRO A C 1
ATOM 3602 O O . PRO A 1 492 ? 13.288 7.302 -8.058 1.00 91.75 492 PRO A O 1
ATOM 3605 N N . VAL A 1 493 ? 12.409 5.282 -7.569 1.00 91.25 493 VAL A N 1
ATOM 3606 C CA . VAL A 1 493 ? 12.295 4.803 -8.956 1.00 91.25 493 VAL A CA 1
ATOM 3607 C C . VAL A 1 493 ? 10.918 4.240 -9.317 1.00 91.25 493 VAL A C 1
ATOM 3609 O O . VAL A 1 493 ? 10.643 3.938 -10.478 1.00 91.25 493 VAL A O 1
ATOM 3612 N N . VAL A 1 494 ? 10.036 4.052 -8.340 1.00 91.25 494 VAL A N 1
ATOM 3613 C CA . VAL A 1 494 ? 8.676 3.566 -8.581 1.00 91.25 494 VAL A CA 1
ATOM 3614 C C . VAL A 1 494 ? 7.713 4.185 -7.572 1.00 91.25 494 VAL A C 1
ATOM 3616 O O . VAL A 1 494 ? 8.084 4.491 -6.438 1.00 91.25 494 VAL A O 1
ATOM 3619 N N . ARG A 1 495 ? 6.470 4.417 -8.001 1.00 93.06 495 ARG A N 1
ATOM 3620 C CA . ARG A 1 495 ? 5.369 4.868 -7.144 1.00 93.06 495 ARG A CA 1
ATOM 3621 C C . ARG A 1 495 ? 4.526 3.659 -6.768 1.00 93.06 495 ARG A C 1
ATOM 3623 O O . ARG A 1 495 ? 3.801 3.154 -7.621 1.00 93.06 495 ARG A O 1
ATOM 3630 N N . LEU A 1 496 ? 4.668 3.187 -5.533 1.00 95.12 496 LEU A N 1
ATOM 3631 C CA . LEU A 1 496 ? 3.885 2.067 -4.991 1.00 95.12 496 LEU A CA 1
ATOM 3632 C C . LEU A 1 496 ? 2.717 2.549 -4.126 1.00 95.12 496 LEU A C 1
ATOM 3634 O O . LEU A 1 496 ? 1.725 1.832 -3.977 1.00 95.12 496 LEU A O 1
ATOM 3638 N N . ASP A 1 497 ? 2.836 3.767 -3.603 1.00 96.94 497 ASP A N 1
ATOM 3639 C CA . ASP A 1 497 ? 1.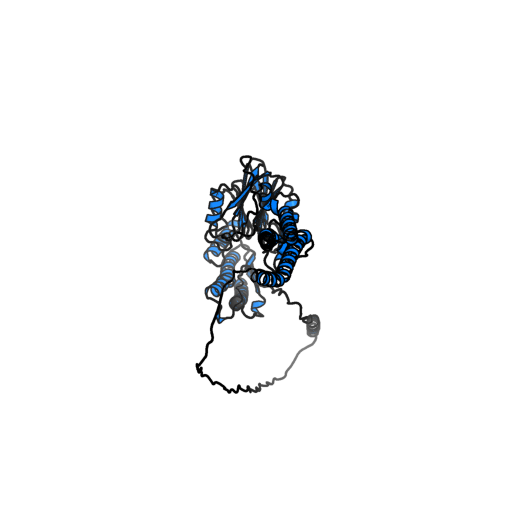859 4.415 -2.742 1.00 96.94 497 ASP A CA 1
ATOM 3640 C C . ASP A 1 497 ? 0.986 5.354 -3.572 1.00 96.94 497 ASP A C 1
ATOM 3642 O O . ASP A 1 497 ? 1.492 6.192 -4.325 1.00 96.94 497 ASP A O 1
ATOM 3646 N N . HIS A 1 498 ? -0.331 5.211 -3.438 1.00 96.62 498 HIS A N 1
ATOM 3647 C CA . HIS A 1 498 ? -1.302 5.937 -4.259 1.00 96.62 498 HIS A CA 1
ATOM 3648 C C . HIS A 1 498 ? -2.314 6.675 -3.399 1.00 96.62 498 HIS A C 1
ATOM 3650 O O . HIS A 1 498 ? -2.592 6.270 -2.271 1.00 96.62 498 HIS A O 1
ATOM 3656 N N . VAL A 1 499 ? -2.890 7.733 -3.971 1.00 97.50 499 VAL A N 1
ATOM 3657 C CA . VAL A 1 499 ? -4.075 8.410 -3.445 1.00 97.50 499 VAL A CA 1
ATOM 3658 C C . VAL A 1 499 ? -5.071 8.554 -4.590 1.00 97.50 499 VAL A C 1
ATOM 3660 O O . VAL A 1 499 ? -4.841 9.307 -5.535 1.00 97.50 499 VAL A O 1
ATOM 3663 N N . LEU A 1 500 ? -6.166 7.807 -4.507 1.00 97.62 500 LEU A N 1
ATOM 3664 C CA . LEU A 1 500 ? -7.237 7.770 -5.496 1.00 97.62 500 LEU A CA 1
ATOM 3665 C C . LEU A 1 500 ? -8.505 8.356 -4.876 1.00 97.62 500 LEU A C 1
ATOM 3667 O O . LEU A 1 500 ? -8.797 8.083 -3.712 1.00 97.62 500 LEU A O 1
ATOM 3671 N N . ALA A 1 501 ? -9.281 9.118 -5.636 1.00 97.44 501 ALA A N 1
ATOM 3672 C CA . ALA A 1 501 ? -10.475 9.787 -5.132 1.00 97.44 501 ALA A CA 1
ATOM 3673 C C . ALA A 1 501 ? -11.677 9.634 -6.067 1.00 97.44 501 ALA A C 1
ATOM 3675 O O . ALA A 1 501 ? -11.539 9.646 -7.284 1.00 97.44 501 ALA A O 1
ATOM 3676 N N . ARG A 1 502 ? -12.875 9.520 -5.492 1.00 97.00 502 ARG A N 1
ATOM 3677 C CA . ARG A 1 502 ? -14.159 9.584 -6.198 1.00 97.00 502 ARG A CA 1
ATOM 3678 C C . ARG A 1 502 ? -15.057 10.580 -5.483 1.00 97.00 502 ARG A C 1
ATOM 3680 O O . ARG A 1 502 ? -15.302 10.419 -4.290 1.00 97.00 502 ARG A O 1
ATOM 3687 N N . GLY A 1 503 ? -15.550 11.577 -6.214 1.00 95.00 503 GLY A N 1
ATOM 3688 C CA . GLY A 1 503 ? -16.380 12.649 -5.654 1.00 95.00 503 GLY A CA 1
ATOM 3689 C C . GLY A 1 503 ? -15.605 13.676 -4.820 1.00 95.00 503 GLY A C 1
ATOM 3690 O O . GLY A 1 503 ? -16.211 14.362 -4.005 1.00 95.00 503 GLY A O 1
ATOM 3691 N N . LEU A 1 504 ? -14.281 13.758 -4.989 1.00 94.06 504 LEU A N 1
ATOM 3692 C CA . LEU A 1 504 ? -13.442 14.841 -4.473 1.00 94.06 504 LEU A CA 1
ATOM 3693 C C . LEU A 1 504 ? -12.566 15.350 -5.615 1.00 94.06 504 LEU A C 1
ATOM 3695 O O . LEU A 1 504 ? -12.047 14.529 -6.374 1.00 94.06 504 LEU A O 1
ATOM 3699 N N . GLU A 1 505 ? -12.368 16.664 -5.699 1.00 91.88 505 GLU A N 1
ATOM 3700 C CA . GLU A 1 505 ? -11.529 17.267 -6.737 1.00 91.88 505 GLU A CA 1
ATOM 3701 C C . GLU A 1 505 ? -10.089 17.425 -6.227 1.00 91.88 505 GLU A C 1
ATOM 3703 O O . GLU A 1 505 ? -9.874 18.152 -5.249 1.00 91.88 505 GLU A O 1
ATOM 3708 N N . PRO A 1 506 ? -9.088 16.749 -6.825 1.00 91.69 506 PRO A N 1
ATOM 3709 C CA . PRO A 1 506 ? -7.694 16.919 -6.436 1.00 91.69 506 PRO A CA 1
ATOM 3710 C C . PRO A 1 506 ? -7.198 18.315 -6.827 1.00 91.69 506 PRO A C 1
ATOM 3712 O O . PRO A 1 506 ? -7.109 18.644 -8.003 1.00 91.69 506 PRO A O 1
ATOM 3715 N N . VAL A 1 507 ? -6.814 19.121 -5.839 1.00 90.94 507 VAL A N 1
ATOM 3716 C CA . VAL A 1 507 ? -6.243 20.466 -6.051 1.00 90.94 507 VAL A CA 1
ATOM 3717 C C . VAL A 1 507 ? -4.733 20.504 -5.814 1.00 90.94 507 VAL A C 1
ATOM 3719 O O . VAL A 1 507 ? -4.092 21.528 -6.018 1.00 90.94 507 VAL A O 1
ATOM 3722 N N . GLY A 1 508 ? -4.136 19.396 -5.376 1.00 89.12 508 GLY A N 1
ATOM 3723 C CA . GLY A 1 508 ? -2.691 19.274 -5.238 1.00 89.12 508 GLY A CA 1
ATOM 3724 C C . GLY A 1 508 ? -2.264 17.868 -4.844 1.00 89.12 508 GLY A C 1
ATOM 3725 O O . GLY A 1 508 ? -3.015 17.131 -4.208 1.00 89.12 508 GLY A O 1
ATOM 3726 N N . ALA A 1 509 ? -1.037 17.497 -5.199 1.00 91.62 509 ALA A N 1
ATOM 3727 C CA . ALA A 1 509 ? -0.446 16.225 -4.805 1.00 91.62 509 ALA A CA 1
ATOM 3728 C C . ALA A 1 509 ? 1.072 16.334 -4.669 1.00 91.62 509 ALA A C 1
ATOM 3730 O O . ALA A 1 509 ? 1.733 17.061 -5.411 1.00 91.62 509 ALA A O 1
ATOM 3731 N N . GLY A 1 510 ? 1.646 15.559 -3.755 1.00 91.69 510 GLY A N 1
ATOM 3732 C CA . GLY A 1 510 ? 3.044 15.646 -3.346 1.00 91.69 510 GLY A CA 1
ATOM 3733 C C . GLY A 1 510 ? 3.643 14.292 -2.982 1.00 91.69 510 GLY A C 1
ATOM 3734 O O . GLY A 1 510 ? 2.952 13.276 -2.911 1.00 91.69 510 GLY A O 1
ATOM 3735 N N . VAL A 1 511 ? 4.952 14.301 -2.735 1.00 93.88 511 VAL A N 1
ATOM 3736 C CA . VAL A 1 511 ? 5.645 13.228 -2.016 1.00 93.88 511 VAL A CA 1
ATOM 3737 C C . VAL A 1 511 ? 6.53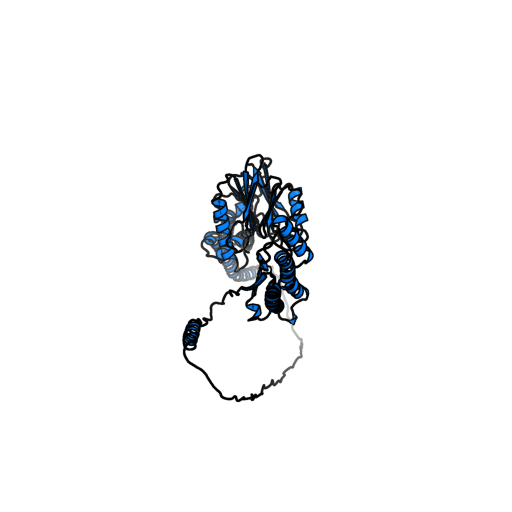9 13.846 -0.948 1.00 93.88 511 VAL A C 1
ATOM 3739 O O . VAL A 1 511 ? 7.166 14.875 -1.199 1.00 93.88 511 VAL A O 1
ATOM 3742 N N . ALA A 1 512 ? 6.619 13.226 0.225 1.00 94.88 512 ALA A N 1
ATOM 3743 C CA . ALA A 1 512 ? 7.432 13.708 1.340 1.00 94.88 512 ALA A CA 1
ATOM 3744 C C . ALA A 1 512 ? 8.287 12.576 1.919 1.00 94.88 512 ALA A C 1
ATOM 3746 O O . ALA A 1 512 ? 7.784 11.490 2.196 1.00 94.88 512 ALA A O 1
ATOM 3747 N N . ALA A 1 513 ? 9.585 12.815 2.110 1.00 96.75 513 ALA A N 1
ATOM 3748 C CA . ALA A 1 513 ? 10.422 11.886 2.864 1.00 96.75 513 ALA A CA 1
ATOM 3749 C C . ALA A 1 513 ? 10.035 11.935 4.348 1.00 96.75 513 ALA A C 1
ATOM 3751 O O . ALA A 1 513 ? 9.767 13.014 4.875 1.00 96.75 513 ALA A O 1
ATOM 3752 N N . VAL A 1 514 ? 10.024 10.781 5.012 1.00 95.62 514 VAL A N 1
ATOM 3753 C CA . VAL A 1 514 ? 9.735 10.672 6.446 1.00 95.62 514 VAL A CA 1
ATOM 3754 C C . VAL A 1 514 ? 10.833 9.869 7.156 1.00 95.62 514 VAL A C 1
ATOM 3756 O O . VAL A 1 514 ? 11.498 9.055 6.508 1.00 95.62 514 VAL A O 1
ATOM 3759 N N . PRO A 1 515 ? 11.044 10.060 8.468 1.00 94.44 515 PRO A N 1
ATOM 3760 C CA . PRO A 1 515 ? 12.114 9.405 9.207 1.00 94.44 515 PRO A CA 1
ATOM 3761 C C . PRO A 1 515 ? 11.927 7.885 9.279 1.00 94.44 515 PRO A C 1
ATOM 3763 O O . PRO A 1 515 ? 10.820 7.375 9.471 1.00 94.44 515 PRO A O 1
ATOM 3766 N N . GLY A 1 516 ? 13.030 7.158 9.104 1.00 91.19 516 GLY A N 1
ATOM 3767 C CA . GLY A 1 516 ? 13.113 5.709 9.301 1.00 91.19 516 GLY A CA 1
ATOM 3768 C C . GLY A 1 516 ? 12.356 4.827 8.294 1.00 91.19 516 GLY A C 1
ATOM 3769 O O . GLY A 1 516 ? 12.558 3.610 8.299 1.00 91.19 516 GLY A O 1
ATOM 3770 N N . SER A 1 517 ? 11.551 5.402 7.393 1.00 94.81 517 SER A N 1
ATOM 3771 C CA . SER A 1 517 ? 10.856 4.656 6.338 1.00 94.81 517 SER A CA 1
ATOM 3772 C C . SER A 1 517 ? 11.705 4.508 5.072 1.00 94.81 517 SER A C 1
ATOM 3774 O O . SER A 1 517 ? 12.427 5.419 4.658 1.00 94.81 517 SER A O 1
ATOM 3776 N N . ASP A 1 518 ? 11.592 3.352 4.421 1.00 94.88 518 ASP A N 1
ATOM 3777 C CA . ASP A 1 518 ? 12.101 3.109 3.072 1.00 94.88 518 ASP A CA 1
ATOM 3778 C C . ASP A 1 518 ? 11.125 3.566 1.972 1.00 94.88 518 ASP A C 1
ATOM 3780 O O . ASP A 1 518 ? 11.466 3.494 0.789 1.00 94.88 518 ASP A O 1
ATOM 3784 N N . HIS A 1 519 ? 9.971 4.123 2.346 1.00 97.44 519 HIS A N 1
ATOM 3785 C CA . HIS A 1 519 ? 9.027 4.814 1.472 1.00 97.44 519 HIS A CA 1
ATOM 3786 C C . HIS A 1 519 ? 9.018 6.330 1.733 1.00 97.44 519 HIS A C 1
ATOM 3788 O O . HIS A 1 519 ? 9.252 6.812 2.843 1.00 97.44 519 HIS A O 1
ATOM 3794 N N . ARG A 1 520 ? 8.705 7.106 0.694 1.00 97.56 520 ARG A N 1
ATOM 3795 C CA . ARG A 1 520 ? 8.206 8.480 0.832 1.00 97.56 520 ARG A CA 1
ATOM 3796 C C . ARG A 1 520 ? 6.691 8.434 0.971 1.00 97.56 520 ARG A C 1
ATOM 3798 O O . ARG A 1 520 ? 6.035 7.650 0.292 1.00 97.56 520 ARG A O 1
ATOM 3805 N N . ALA A 1 521 ? 6.138 9.308 1.798 1.00 97.75 521 ALA A N 1
ATOM 3806 C CA . ALA A 1 521 ? 4.701 9.462 1.921 1.00 97.75 521 ALA A CA 1
ATOM 3807 C C . ALA A 1 521 ? 4.119 10.097 0.650 1.00 97.75 521 ALA A C 1
ATOM 3809 O O . ALA A 1 521 ? 4.647 11.104 0.174 1.00 97.75 521 ALA A O 1
ATOM 3810 N N . ALA A 1 522 ? 3.028 9.545 0.126 1.00 97.00 522 ALA A N 1
ATOM 3811 C CA . ALA A 1 522 ? 2.236 10.168 -0.931 1.00 97.00 522 ALA A CA 1
ATOM 3812 C C . ALA A 1 522 ? 1.225 11.131 -0.299 1.00 97.00 522 ALA A C 1
ATOM 3814 O O . ALA A 1 522 ? 0.505 10.746 0.620 1.00 97.00 522 ALA A O 1
ATOM 3815 N N . THR A 1 523 ? 1.156 12.375 -0.769 1.00 96.31 523 THR A N 1
ATOM 3816 C CA . THR A 1 523 ? 0.240 13.387 -0.222 1.00 96.31 523 THR A CA 1
ATOM 3817 C C . THR A 1 523 ? -0.712 13.902 -1.289 1.00 96.31 523 THR A C 1
ATOM 3819 O O . THR A 1 523 ? -0.360 13.973 -2.468 1.00 96.31 523 THR A O 1
ATOM 3822 N N . ALA A 1 524 ? -1.921 14.272 -0.877 1.00 95.19 524 ALA A N 1
ATOM 3823 C CA . ALA A 1 524 ? -2.894 14.918 -1.745 1.00 95.19 524 ALA A CA 1
ATOM 3824 C C . ALA A 1 524 ? -3.733 15.936 -0.974 1.00 95.19 524 ALA A C 1
ATOM 3826 O O . ALA A 1 524 ? -3.908 15.837 0.240 1.00 95.19 524 ALA A O 1
ATOM 3827 N N . ALA A 1 525 ? -4.255 16.910 -1.702 1.00 94.69 525 ALA A N 1
ATOM 3828 C CA . ALA A 1 525 ? -5.129 17.949 -1.203 1.00 94.69 525 ALA A CA 1
ATOM 3829 C C . ALA A 1 525 ? -6.375 18.010 -2.093 1.00 94.69 525 ALA A C 1
ATOM 3831 O O . ALA A 1 525 ? -6.259 17.930 -3.317 1.00 94.69 525 ALA A O 1
ATOM 3832 N N . PHE A 1 526 ? -7.548 18.144 -1.481 1.00 94.38 526 PHE A N 1
ATOM 3833 C CA . PHE A 1 526 ? -8.836 18.084 -2.163 1.00 94.38 526 PHE A CA 1
ATOM 3834 C C . PHE A 1 526 ? -9.714 19.289 -1.842 1.00 94.38 526 PHE A C 1
ATOM 3836 O O . PHE A 1 526 ? -9.696 19.784 -0.713 1.00 94.38 526 PHE A O 1
ATOM 3843 N N . ALA A 1 527 ? -10.521 19.695 -2.820 1.00 90.94 527 ALA A N 1
ATOM 3844 C CA . ALA A 1 527 ? -11.738 20.475 -2.604 1.00 90.94 527 ALA A CA 1
ATOM 3845 C C . ALA A 1 527 ? -12.945 19.518 -2.486 1.00 90.94 527 ALA A C 1
ATOM 3847 O O . ALA A 1 527 ? -13.006 18.512 -3.207 1.00 90.94 527 ALA A O 1
ATOM 3848 N N . LEU A 1 528 ? -13.856 19.787 -1.538 1.00 86.50 528 LEU A N 1
ATOM 3849 C CA . LEU A 1 528 ? -14.947 18.880 -1.119 1.00 86.50 528 LEU A CA 1
ATOM 3850 C C . LEU A 1 528 ? -16.348 19.262 -1.606 1.00 86.50 528 LEU A C 1
ATOM 3852 O O . LEU A 1 528 ? -16.673 20.466 -1.649 1.00 86.50 528 LEU A O 1
#